Protein AF-A0A7S2QAT6-F1 (afdb_monomer_lite)

Secondary structure (DSSP, 8-state):
--S---EEEEEEE-S-EEEEESS---HHHHHHHHTTSTTEEEEEEE--TT-TTTTT-EEEEE-TT-TTSPPPEEEEEEEEEE-PPTT---BSSSPPPPP-S-TTTT----HHHHHHTGGGG-BPSS-SS--EEEEETTTEEEEEEE-SEEETTEEPBPEEEETTTEEEEPTTEEEEEES-B-SSS--GGGB--B--TT-EEEEEE--TT--TTEEEEEEEE-GGG--S--TTSS---BTT-TTS-B--EEEEEEE-SS-EEEEEE-EETTTEE-SS-EEEEEE--SSS--EESS-TTTEETT-SSEETTS-EEEEEE-PBPTTSSB-EEEEEEE-TT-S--EEEEEEGGG---TT--HHHHHHHHHHH-BEEEEEEEE-S--HHHHB--TTS-SSBSS--GGG--

Radius of gyration: 23.06 Å; chains: 1; bounding box: 63×44×64 Å

pLDDT: mean 93.57, std 7.71, range [47.31, 98.94]

Structure (mmCIF, N/CA/C/O backbone):
data_AF-A0A7S2QAT6-F1
#
_entry.id   AF-A0A7S2QAT6-F1
#
loop_
_atom_site.group_PDB
_atom_site.id
_atom_site.type_symbol
_atom_site.label_atom_id
_atom_site.label_alt_id
_atom_site.label_comp_id
_atom_site.label_asym_id
_atom_site.label_entity_id
_atom_site.label_seq_id
_atom_site.pdbx_PDB_ins_code
_atom_site.Cartn_x
_atom_site.Cartn_y
_atom_site.Cartn_z
_atom_site.occupancy
_atom_site.B_iso_or_equiv
_atom_site.auth_seq_id
_atom_site.auth_comp_id
_atom_site.auth_asym_id
_atom_site.auth_atom_id
_atom_site.pdbx_PDB_model_num
ATOM 1 N N . MET A 1 1 ? 6.316 -16.813 -16.621 1.00 52.97 1 MET A N 1
ATOM 2 C CA . MET A 1 1 ? 7.792 -16.634 -16.466 1.00 52.97 1 MET A CA 1
ATOM 3 C C . MET A 1 1 ? 8.026 -15.157 -16.212 1.00 52.97 1 MET A C 1
ATOM 5 O O . MET A 1 1 ? 7.821 -14.388 -17.131 1.00 52.97 1 MET A O 1
ATOM 9 N N . GLU A 1 2 ? 8.401 -14.748 -14.999 1.00 62.97 2 GLU A N 1
ATOM 10 C CA . GLU A 1 2 ? 8.536 -13.321 -14.629 1.00 62.97 2 GLU A CA 1
ATOM 11 C C . GLU A 1 2 ? 9.907 -12.713 -14.970 1.00 62.97 2 GLU A C 1
ATOM 13 O O . GLU A 1 2 ? 10.129 -11.522 -14.766 1.00 62.97 2 GLU A O 1
ATOM 18 N N . ALA A 1 3 ? 10.837 -13.537 -15.454 1.00 66.06 3 ALA A N 1
ATOM 19 C CA . ALA A 1 3 ? 12.227 -13.167 -15.667 1.00 66.06 3 ALA A CA 1
ATOM 20 C C . ALA A 1 3 ? 12.554 -12.967 -17.148 1.00 66.06 3 ALA A C 1
ATOM 22 O O . ALA A 1 3 ? 11.942 -13.558 -18.039 1.00 66.06 3 ALA A O 1
ATOM 23 N N . CYS A 1 4 ? 13.570 -12.146 -17.384 1.00 76.12 4 CYS A N 1
ATOM 24 C CA . CYS A 1 4 ? 14.080 -11.815 -18.705 1.00 76.12 4 CYS A CA 1
ATOM 25 C C . CYS A 1 4 ? 14.634 -13.021 -19.460 1.00 76.12 4 CYS A C 1
ATOM 27 O O . CYS A 1 4 ? 15.178 -13.952 -18.869 1.00 76.12 4 CYS A O 1
ATOM 29 N N . GLY A 1 5 ? 14.505 -12.971 -20.789 1.00 71.56 5 GLY A N 1
ATOM 30 C CA . GLY A 1 5 ? 15.161 -13.915 -21.689 1.00 71.56 5 GLY A CA 1
ATOM 31 C C . GLY A 1 5 ? 16.676 -13.688 -21.762 1.00 71.56 5 GLY A C 1
ATOM 32 O O . GLY A 1 5 ? 17.290 -13.109 -20.870 1.00 71.56 5 GLY A O 1
ATOM 33 N N . THR A 1 6 ? 17.301 -14.137 -22.850 1.00 81.06 6 THR A N 1
ATOM 34 C CA . THR A 1 6 ? 18.744 -13.956 -23.065 1.00 81.06 6 THR A CA 1
ATOM 35 C C . THR A 1 6 ? 19.132 -12.472 -23.088 1.00 81.06 6 THR A C 1
ATOM 37 O O . THR A 1 6 ? 18.535 -11.684 -23.822 1.00 81.06 6 THR A O 1
ATOM 40 N N . ILE A 1 7 ? 20.154 -12.119 -22.302 1.00 91.00 7 ILE A N 1
ATOM 41 C CA . ILE A 1 7 ? 20.765 -10.787 -22.250 1.00 91.00 7 ILE A CA 1
ATOM 42 C C . ILE A 1 7 ? 22.123 -10.853 -22.953 1.00 91.00 7 ILE A C 1
ATOM 44 O O . ILE A 1 7 ? 22.990 -11.637 -22.566 1.00 91.00 7 ILE A O 1
ATOM 48 N N . ASP A 1 8 ? 22.309 -10.017 -23.970 1.00 94.31 8 ASP A N 1
ATOM 49 C CA . ASP A 1 8 ? 23.571 -9.871 -24.685 1.00 94.31 8 ASP A CA 1
ATOM 50 C C . ASP A 1 8 ? 24.419 -8.771 -24.037 1.00 94.31 8 ASP A C 1
ATOM 52 O O . ASP A 1 8 ? 24.142 -7.577 -24.187 1.00 94.31 8 ASP A O 1
ATOM 56 N N . ASP A 1 9 ? 25.475 -9.175 -23.333 1.00 95.12 9 ASP A N 1
ATOM 57 C CA . ASP A 1 9 ? 26.437 -8.252 -22.730 1.00 95.12 9 ASP A CA 1
ATOM 58 C C . ASP A 1 9 ? 27.436 -7.701 -23.761 1.00 95.12 9 ASP A C 1
ATOM 60 O O . ASP A 1 9 ? 27.954 -8.421 -24.621 1.00 95.12 9 ASP A O 1
ATOM 64 N N . GLY A 1 10 ? 27.720 -6.403 -23.677 1.00 95.81 10 GLY A N 1
ATOM 65 C CA . GLY A 1 10 ? 28.663 -5.710 -24.551 1.00 95.81 10 GLY 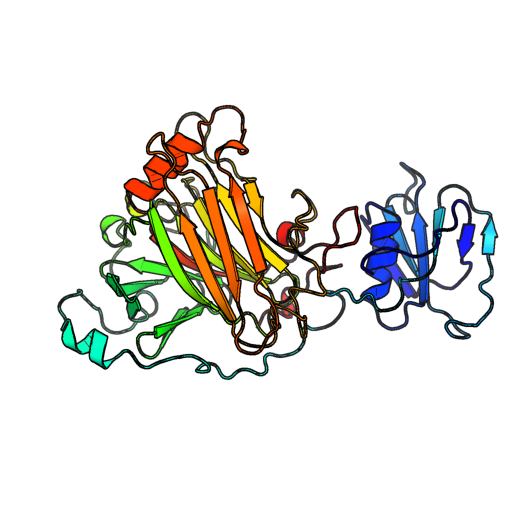A CA 1
ATOM 66 C C . GLY A 1 10 ? 28.148 -5.464 -25.970 1.00 95.81 10 GLY A C 1
ATOM 67 O O . GLY A 1 10 ? 28.950 -5.180 -26.870 1.00 95.81 10 GLY A O 1
ATOM 68 N N . TYR A 1 11 ? 26.836 -5.565 -26.187 1.00 96.25 11 TYR A N 1
ATOM 69 C CA . TYR A 1 11 ? 26.186 -5.276 -27.461 1.00 96.25 11 TYR A CA 1
ATOM 70 C C . TYR A 1 11 ? 25.054 -4.273 -27.284 1.00 96.25 11 TYR A C 1
ATOM 72 O O . TYR A 1 11 ? 24.225 -4.402 -26.388 1.00 96.25 11 TYR A O 1
ATOM 80 N N . ASP A 1 12 ? 24.997 -3.302 -28.191 1.00 95.81 12 ASP A N 1
ATOM 81 C CA . ASP A 1 12 ? 23.818 -2.477 -28.419 1.00 95.81 12 ASP A CA 1
ATOM 82 C C . ASP A 1 12 ? 22.986 -3.088 -29.549 1.00 95.81 12 ASP A C 1
ATOM 84 O O . ASP A 1 12 ? 23.512 -3.401 -30.625 1.00 95.81 12 ASP A O 1
ATOM 88 N N . TYR A 1 13 ? 21.684 -3.237 -29.324 1.00 94.69 13 TYR A N 1
ATOM 89 C CA . TYR A 1 13 ? 20.743 -3.528 -30.404 1.00 94.69 13 TYR A CA 1
ATOM 90 C C . TYR A 1 13 ? 20.503 -2.224 -31.158 1.00 94.69 13 TYR A C 1
ATOM 92 O O . TYR A 1 13 ? 19.747 -1.380 -30.686 1.00 94.69 13 TYR A O 1
ATOM 100 N N . ASN A 1 14 ? 21.193 -2.025 -32.283 1.00 92.06 14 ASN A N 1
ATOM 101 C CA . ASN A 1 14 ? 21.262 -0.763 -33.022 1.00 92.06 14 ASN A CA 1
ATOM 102 C C . ASN A 1 14 ? 19.948 -0.478 -33.770 1.00 92.06 14 ASN A C 1
ATOM 104 O O . ASN A 1 14 ? 19.838 -0.617 -34.988 1.00 92.06 14 ASN A O 1
ATOM 108 N N . LEU A 1 15 ? 18.942 -0.126 -32.981 1.00 92.62 15 LEU A N 1
ATOM 109 C CA . LEU A 1 15 ? 17.591 0.256 -33.353 1.00 92.62 15 LEU A CA 1
ATOM 110 C C . LEU A 1 15 ? 17.300 1.633 -32.742 1.00 92.62 15 LEU A C 1
ATOM 112 O O . LEU A 1 15 ? 17.913 2.026 -31.741 1.00 92.62 15 LEU A O 1
ATOM 116 N N . THR A 1 16 ? 16.344 2.353 -33.322 1.00 90.56 16 THR A N 1
ATOM 117 C CA . THR A 1 16 ? 15.893 3.638 -32.783 1.00 90.56 16 THR A CA 1
ATOM 118 C C . THR A 1 16 ? 15.175 3.422 -31.453 1.00 90.56 16 THR A C 1
ATOM 120 O O . THR A 1 16 ? 14.240 2.628 -31.360 1.00 90.56 16 THR A O 1
ATOM 123 N N . ALA A 1 17 ? 15.618 4.139 -30.421 1.00 94.44 17 ALA A N 1
ATOM 124 C CA . ALA A 1 17 ? 14.917 4.187 -29.148 1.00 94.44 17 ALA A CA 1
ATOM 125 C C . ALA A 1 17 ? 13.743 5.165 -29.238 1.00 94.44 17 ALA A C 1
ATOM 127 O O . ALA A 1 17 ? 13.936 6.318 -29.623 1.00 94.44 17 ALA A O 1
ATOM 128 N N . PHE A 1 18 ? 12.548 4.717 -28.862 1.00 95.25 18 PHE A N 1
ATOM 129 C CA . PHE A 1 18 ? 11.346 5.559 -28.830 1.00 95.25 18 PHE A CA 1
ATOM 130 C C . PHE A 1 18 ? 11.069 6.109 -27.423 1.00 95.25 18 PHE A C 1
ATOM 132 O O . PHE A 1 18 ? 10.450 7.159 -27.273 1.00 95.25 18 PHE A O 1
ATOM 139 N N . LYS A 1 19 ? 11.574 5.436 -26.381 1.00 95.31 19 LYS A N 1
ATOM 140 C CA . LYS A 1 19 ? 11.468 5.859 -24.979 1.00 95.31 19 LYS A CA 1
ATOM 141 C C . LYS A 1 19 ? 12.807 5.637 -24.280 1.00 95.31 19 LYS A C 1
ATOM 143 O O . LYS A 1 19 ? 13.511 4.660 -24.527 1.00 95.31 19 LYS A O 1
ATOM 148 N N . THR A 1 20 ? 13.172 6.579 -23.415 1.00 95.88 20 THR A N 1
ATOM 149 C CA . THR A 1 20 ? 14.357 6.487 -22.554 1.00 95.88 20 THR A CA 1
ATOM 150 C C . THR A 1 20 ? 13.916 6.618 -21.106 1.00 95.88 20 THR A C 1
ATOM 152 O O . THR A 1 20 ? 13.318 7.629 -20.739 1.00 95.88 20 THR A O 1
ATOM 155 N N . LEU A 1 21 ? 14.219 5.609 -20.298 1.00 94.50 21 LEU A N 1
ATOM 156 C CA . LEU A 1 21 ? 13.973 5.587 -18.861 1.00 94.50 21 LEU A CA 1
ATOM 157 C C . LEU A 1 21 ? 15.287 5.837 -18.123 1.00 94.50 21 LEU A C 1
ATOM 159 O O . LEU A 1 21 ? 16.353 5.390 -18.554 1.00 94.50 21 LEU A O 1
ATOM 163 N N . ARG A 1 22 ? 15.211 6.568 -17.015 1.00 91.88 22 ARG A N 1
ATOM 164 C CA . ARG A 1 22 ? 16.354 6.887 -16.150 1.00 91.88 22 ARG A CA 1
ATOM 165 C C . ARG A 1 22 ? 16.225 6.150 -14.832 1.00 91.88 22 ARG A C 1
ATOM 167 O O . ARG A 1 22 ? 15.138 5.705 -14.490 1.00 91.88 22 ARG A O 1
ATOM 174 N N . ASN A 1 23 ? 17.330 6.080 -14.095 1.00 88.69 23 ASN A N 1
ATOM 175 C CA . ASN A 1 23 ? 17.393 5.455 -12.774 1.00 88.69 23 ASN A CA 1
ATOM 176 C C . ASN A 1 23 ? 16.966 3.976 -12.795 1.00 88.69 23 ASN A C 1
ATOM 178 O O . ASN A 1 23 ? 16.462 3.445 -11.813 1.00 88.69 23 ASN A O 1
ATOM 182 N N . VAL A 1 24 ? 17.188 3.296 -13.923 1.00 92.62 24 VAL A N 1
ATOM 183 C CA . VAL A 1 24 ? 16.917 1.866 -14.062 1.00 92.62 24 VAL A CA 1
ATOM 184 C C . VAL A 1 24 ? 18.109 1.100 -13.498 1.00 92.62 24 VAL A C 1
ATOM 186 O O . VAL A 1 24 ? 19.197 1.104 -14.079 1.00 92.62 24 VAL A O 1
ATOM 189 N N . GLY A 1 25 ? 17.915 0.466 -12.343 1.00 90.25 25 GLY A N 1
ATOM 190 C CA . GLY A 1 25 ? 18.991 -0.122 -11.542 1.00 90.25 25 GLY A CA 1
ATOM 191 C C . GLY A 1 25 ? 19.681 -1.334 -12.173 1.00 90.25 25 GLY A C 1
ATOM 192 O O . GLY A 1 25 ? 20.856 -1.565 -11.895 1.00 90.25 25 GLY A O 1
ATOM 193 N N . SER A 1 26 ? 18.999 -2.079 -13.048 1.00 92.50 26 SER A N 1
ATOM 194 C CA . SER A 1 26 ? 19.528 -3.313 -13.640 1.00 92.50 26 SER A CA 1
ATOM 195 C C . SER A 1 26 ? 19.066 -3.548 -15.084 1.00 92.50 26 SER A C 1
ATOM 197 O O . SER A 1 26 ? 18.055 -3.010 -15.542 1.00 92.50 26 SER A O 1
ATOM 199 N N . ALA A 1 27 ? 19.783 -4.415 -15.805 1.00 93.69 27 ALA A N 1
ATOM 200 C CA . ALA A 1 27 ? 19.353 -4.900 -17.118 1.00 93.69 27 ALA A CA 1
ATOM 201 C C . ALA A 1 27 ? 18.000 -5.633 -17.044 1.00 93.69 27 ALA A C 1
ATOM 203 O O . ALA A 1 27 ? 17.159 -5.472 -17.926 1.00 93.69 27 ALA A O 1
ATOM 204 N N . THR A 1 28 ? 17.758 -6.381 -15.962 1.00 92.62 28 THR A N 1
ATOM 205 C CA . THR A 1 28 ? 16.490 -7.082 -15.725 1.00 92.62 28 THR A CA 1
ATOM 206 C C . THR A 1 28 ? 15.328 -6.104 -15.562 1.00 92.62 28 THR A C 1
ATOM 208 O O . THR A 1 28 ? 14.275 -6.310 -16.158 1.00 92.62 28 THR A O 1
ATOM 211 N N . MET A 1 29 ? 15.531 -4.986 -14.857 1.00 93.19 29 MET A N 1
ATOM 212 C CA . MET A 1 29 ? 14.541 -3.907 -14.794 1.00 93.19 29 MET A CA 1
ATOM 213 C C . MET A 1 29 ? 14.282 -3.290 -16.168 1.00 93.19 29 MET A C 1
ATOM 215 O O . MET A 1 29 ? 13.134 -3.043 -16.508 1.00 93.19 29 MET A O 1
ATOM 219 N N . CYS A 1 30 ? 15.321 -3.054 -16.977 1.00 94.75 30 CYS A N 1
ATOM 220 C CA . CYS A 1 30 ? 15.152 -2.476 -18.315 1.00 94.75 30 CYS A CA 1
ATOM 221 C C . CYS A 1 30 ? 14.343 -3.393 -19.245 1.00 94.75 30 CYS A C 1
ATOM 223 O O . CYS A 1 30 ? 13.444 -2.956 -19.965 1.00 94.75 30 CYS A O 1
ATOM 225 N N . CYS A 1 31 ? 14.619 -4.688 -19.172 1.00 93.75 31 CYS A N 1
ATOM 226 C CA . CYS A 1 31 ? 13.841 -5.720 -19.834 1.00 93.75 31 CYS A CA 1
ATOM 227 C C . CYS A 1 31 ? 12.384 -5.770 -19.357 1.00 93.75 31 CYS A C 1
ATOM 229 O O . CYS A 1 31 ? 11.473 -5.792 -20.184 1.00 93.75 31 CYS A O 1
ATOM 231 N N . ALA A 1 32 ? 12.156 -5.771 -18.041 1.00 93.19 32 ALA A N 1
ATOM 232 C CA . ALA A 1 32 ? 10.818 -5.752 -17.461 1.00 93.19 32 ALA A CA 1
ATOM 233 C C . ALA A 1 32 ? 10.051 -4.492 -17.886 1.00 93.19 32 ALA A C 1
ATOM 235 O O . ALA A 1 32 ? 8.915 -4.586 -18.337 1.00 93.19 32 ALA A O 1
ATOM 236 N N . ALA A 1 33 ? 10.699 -3.329 -17.845 1.00 94.56 33 ALA A N 1
ATOM 237 C CA . ALA A 1 33 ? 10.134 -2.065 -18.292 1.00 94.56 33 ALA A CA 1
ATOM 238 C C . ALA A 1 33 ? 9.668 -2.118 -19.751 1.00 94.56 33 ALA A C 1
ATOM 240 O O . ALA A 1 33 ? 8.592 -1.620 -20.060 1.00 94.56 33 ALA A O 1
ATOM 241 N N . CYS A 1 34 ? 10.418 -2.773 -20.644 1.00 94.06 34 CYS A N 1
ATOM 242 C CA . CYS A 1 34 ? 9.997 -2.970 -22.033 1.00 94.06 34 CYS A CA 1
ATOM 243 C C . CYS A 1 34 ? 8.620 -3.655 -22.128 1.00 94.06 34 CYS A C 1
ATOM 245 O O . CYS A 1 34 ? 7.808 -3.277 -22.963 1.00 94.06 34 CYS A O 1
ATOM 247 N N . ALA A 1 35 ? 8.301 -4.580 -21.219 1.00 92.19 35 ALA A N 1
ATOM 248 C CA . ALA A 1 35 ? 7.001 -5.251 -21.174 1.00 92.19 35 ALA A CA 1
ATOM 249 C C . ALA A 1 35 ? 5.832 -4.369 -20.675 1.00 92.19 35 ALA A C 1
ATOM 251 O O . ALA A 1 35 ? 4.689 -4.828 -20.676 1.00 92.19 35 ALA A O 1
ATOM 252 N N . ALA A 1 36 ? 6.092 -3.129 -20.242 1.00 93.19 36 ALA A N 1
ATOM 253 C CA . ALA A 1 36 ? 5.060 -2.154 -19.880 1.00 93.19 36 ALA A CA 1
ATOM 254 C C . ALA A 1 36 ? 4.608 -1.293 -21.073 1.00 93.19 36 ALA A C 1
ATOM 256 O O . ALA A 1 36 ? 3.475 -0.817 -21.100 1.00 93.19 36 ALA A O 1
ATOM 257 N N . TYR A 1 37 ? 5.491 -1.066 -22.051 1.00 93.25 37 TYR A N 1
ATOM 258 C CA . TYR A 1 37 ? 5.248 -0.122 -23.143 1.00 93.25 37 TYR A CA 1
ATOM 259 C C . TYR A 1 37 ? 4.844 -0.846 -24.423 1.00 93.25 37 TYR A C 1
ATOM 261 O O . TYR A 1 37 ? 5.582 -1.684 -24.948 1.00 93.25 37 TYR A O 1
ATOM 269 N N . GLU A 1 38 ? 3.690 -0.467 -24.967 1.00 89.12 38 GLU A N 1
ATOM 270 C CA . GLU A 1 38 ? 3.240 -0.943 -26.270 1.00 89.12 38 GLU A CA 1
ATOM 271 C C . GLU A 1 38 ? 4.291 -0.639 -27.353 1.00 89.12 38 GLU A C 1
ATOM 273 O O . GLU A 1 38 ? 4.906 0.426 -27.369 1.00 89.12 38 GLU A O 1
ATOM 278 N N . GLY A 1 39 ? 4.536 -1.606 -28.239 1.00 88.38 39 GLY A N 1
ATOM 279 C CA . GLY A 1 39 ? 5.521 -1.481 -29.317 1.00 88.38 39 GLY A CA 1
ATOM 280 C C . GLY A 1 39 ? 6.974 -1.763 -28.915 1.00 88.38 39 GLY A C 1
ATOM 281 O O . GLY A 1 39 ? 7.818 -1.931 -29.799 1.00 88.38 39 GLY A O 1
ATOM 282 N N . CYS A 1 40 ? 7.288 -1.902 -27.621 1.00 92.25 40 CYS A N 1
ATOM 283 C CA . CYS A 1 40 ? 8.635 -2.288 -27.212 1.00 92.25 40 CYS A CA 1
ATOM 284 C C . CYS A 1 40 ? 8.934 -3.741 -27.597 1.00 92.25 40 CYS A C 1
ATOM 286 O O . CYS A 1 40 ? 8.303 -4.680 -27.111 1.00 92.25 40 CYS A O 1
ATOM 288 N N . GLY A 1 41 ? 9.922 -3.931 -28.469 1.00 91.19 41 GLY A N 1
ATOM 289 C CA . GLY A 1 41 ? 10.373 -5.255 -28.894 1.00 91.19 41 GLY A CA 1
ATOM 290 C C . GLY A 1 41 ? 11.833 -5.537 -28.553 1.00 91.19 41 GLY A C 1
ATOM 291 O O . GLY A 1 41 ? 12.249 -6.689 -28.562 1.00 91.19 41 GLY A O 1
ATOM 292 N N . ALA A 1 42 ? 12.612 -4.509 -28.230 1.00 94.06 42 ALA A N 1
ATOM 293 C CA . ALA A 1 42 ? 14.008 -4.622 -27.843 1.00 94.06 42 ALA A CA 1
ATOM 294 C C . ALA A 1 42 ? 14.359 -3.543 -26.818 1.00 94.06 42 ALA A C 1
ATOM 296 O O . ALA A 1 42 ? 13.701 -2.507 -26.726 1.00 94.06 42 ALA A O 1
ATOM 297 N N . TRP A 1 43 ? 15.432 -3.760 -26.072 1.00 95.19 43 TRP A N 1
ATOM 298 C CA . TRP A 1 43 ? 15.919 -2.792 -25.100 1.00 95.19 43 TRP A CA 1
ATOM 299 C C . TRP A 1 43 ? 17.445 -2.819 -25.026 1.00 95.19 43 TRP A C 1
ATOM 301 O O . TRP A 1 43 ? 18.071 -3.845 -25.293 1.00 95.19 43 TRP A O 1
ATOM 311 N N . THR A 1 44 ? 18.027 -1.684 -24.644 1.00 96.88 44 THR A N 1
ATOM 312 C CA . THR A 1 44 ? 19.436 -1.560 -24.252 1.00 96.88 44 THR A CA 1
ATOM 313 C C . THR A 1 44 ? 19.495 -0.892 -22.885 1.00 96.88 44 THR A C 1
ATOM 315 O O . THR A 1 44 ? 18.838 0.121 -22.669 1.00 96.88 44 THR A O 1
ATOM 318 N N . TRP A 1 45 ? 20.315 -1.401 -21.977 1.00 97.25 45 TRP A N 1
ATOM 319 C CA . TRP A 1 45 ? 20.595 -0.823 -20.669 1.00 97.25 45 TRP A CA 1
ATOM 320 C C . TRP A 1 45 ? 22.065 -0.417 -20.555 1.00 97.25 45 TRP A C 1
ATOM 322 O O . TRP A 1 45 ? 22.958 -1.156 -20.975 1.00 97.25 45 TRP A O 1
ATOM 332 N N . GLY A 1 46 ? 22.333 0.756 -19.987 1.00 97.19 46 GLY A N 1
ATOM 333 C CA . GLY A 1 46 ? 23.688 1.233 -19.741 1.00 97.19 46 GLY A CA 1
ATOM 334 C C . GLY A 1 46 ? 24.263 0.709 -18.427 1.00 97.19 46 GLY A C 1
ATOM 335 O O . GLY A 1 46 ? 23.985 1.232 -17.349 1.00 97.19 46 GLY A O 1
ATOM 336 N N . ALA A 1 47 ? 25.113 -0.308 -18.558 1.00 94.75 47 ALA A N 1
ATOM 337 C CA . ALA A 1 47 ? 25.800 -0.996 -17.468 1.00 94.75 47 ALA A CA 1
ATOM 338 C C . ALA A 1 47 ? 27.078 -0.290 -16.991 1.00 94.75 47 ALA A C 1
ATOM 340 O O . ALA A 1 47 ? 27.603 -0.609 -15.926 1.00 94.75 47 ALA A O 1
ATOM 341 N N . ALA A 1 48 ? 27.616 0.637 -17.788 1.00 93.69 48 ALA A N 1
ATOM 342 C CA . ALA A 1 48 ? 28.815 1.380 -17.426 1.00 93.69 48 ALA A CA 1
ATOM 343 C C . ALA A 1 48 ? 28.548 2.240 -16.179 1.00 93.69 48 ALA A C 1
ATOM 345 O O . ALA A 1 48 ? 27.612 3.041 -16.214 1.00 93.69 48 ALA A O 1
ATOM 346 N N . PRO A 1 49 ? 29.346 2.130 -15.103 1.00 90.44 49 PRO A N 1
ATOM 347 C CA . PRO A 1 49 ? 29.205 2.985 -13.931 1.00 90.44 49 PRO A CA 1
ATOM 348 C C . PRO A 1 49 ? 29.811 4.373 -14.186 1.00 90.44 49 PRO A C 1
ATOM 350 O O . PRO A 1 49 ? 30.823 4.492 -14.874 1.00 90.44 49 PRO A O 1
ATOM 353 N N . HIS A 1 50 ? 29.218 5.412 -13.593 1.00 90.62 50 HIS A N 1
ATOM 354 C CA . HIS A 1 50 ? 29.712 6.800 -13.624 1.00 90.62 50 HIS A CA 1
ATOM 355 C C . HIS A 1 50 ? 29.948 7.391 -15.028 1.00 90.62 50 HIS A C 1
ATOM 357 O O . HIS A 1 50 ? 30.837 8.218 -15.224 1.00 90.62 50 HIS A O 1
ATOM 363 N N . VAL A 1 51 ? 29.155 6.973 -16.012 1.00 89.44 51 VAL A N 1
ATOM 364 C CA . VAL A 1 51 ? 29.140 7.534 -17.362 1.00 89.44 51 VAL A CA 1
ATOM 365 C C . VAL A 1 51 ? 27.843 8.305 -17.547 1.00 89.44 51 VAL A C 1
ATOM 367 O O . VAL A 1 51 ? 26.756 7.721 -17.605 1.00 89.44 51 VAL A O 1
ATOM 370 N N . ASP A 1 52 ? 27.970 9.624 -17.670 1.00 86.69 52 ASP A N 1
ATOM 371 C CA . ASP A 1 52 ? 26.836 10.518 -17.872 1.00 86.69 52 ASP A CA 1
ATOM 372 C C . ASP A 1 52 ? 25.964 10.054 -19.041 1.00 86.69 52 ASP A C 1
ATOM 374 O O . ASP A 1 52 ? 26.453 9.711 -20.120 1.00 86.69 52 ASP A O 1
ATOM 378 N N . TRP A 1 53 ? 24.649 10.056 -18.814 1.00 85.25 53 TRP A N 1
ATOM 379 C CA . TRP A 1 53 ? 23.629 9.643 -19.788 1.00 85.25 53 TRP A CA 1
ATOM 380 C C . TRP A 1 53 ? 23.720 8.184 -20.254 1.00 85.25 53 TRP A C 1
ATOM 382 O O . TRP A 1 53 ? 22.985 7.804 -21.164 1.00 85.25 53 TRP A O 1
ATOM 392 N N . VAL A 1 54 ? 24.570 7.362 -19.632 1.00 88.75 54 VAL A N 1
ATOM 393 C CA . VAL A 1 54 ? 24.647 5.919 -19.882 1.00 88.75 54 VAL A CA 1
ATOM 394 C C . VAL A 1 54 ? 24.301 5.141 -18.624 1.00 88.75 54 VAL A C 1
ATOM 396 O O . VAL A 1 54 ? 23.426 4.284 -18.672 1.00 88.75 54 VAL A O 1
ATOM 399 N N . THR A 1 55 ? 24.933 5.447 -17.495 1.00 93.12 55 THR A N 1
ATOM 400 C CA . THR A 1 55 ? 24.706 4.729 -16.237 1.00 93.12 55 THR A CA 1
ATOM 401 C C . THR A 1 55 ? 23.234 4.754 -15.835 1.00 93.12 55 THR A C 1
ATOM 403 O O . THR A 1 55 ? 22.637 5.825 -15.733 1.00 93.12 55 THR A O 1
ATOM 406 N N . HIS A 1 56 ? 22.656 3.572 -15.597 1.00 93.56 56 HIS A N 1
ATOM 407 C CA . HIS A 1 56 ? 21.253 3.404 -15.198 1.00 93.56 56 HIS A CA 1
ATOM 408 C C . HIS A 1 56 ? 20.236 3.991 -16.191 1.00 93.56 56 HIS A C 1
ATOM 410 O O . HIS A 1 56 ? 19.119 4.360 -15.814 1.00 93.56 56 HIS A O 1
ATOM 416 N N . VAL A 1 57 ? 20.607 4.080 -17.470 1.00 96.69 57 VAL A N 1
ATOM 417 C CA . VAL A 1 57 ? 19.703 4.492 -18.546 1.00 96.69 57 VAL A CA 1
ATOM 418 C C . VAL A 1 57 ? 19.230 3.263 -19.310 1.00 96.69 57 VAL A C 1
ATOM 420 O O . VAL A 1 57 ? 20.026 2.411 -19.702 1.00 96.69 57 VAL A O 1
ATOM 423 N N . CYS A 1 58 ? 17.922 3.173 -19.520 1.00 96.75 58 CYS A N 1
ATOM 424 C CA . CYS A 1 58 ? 17.282 2.133 -20.310 1.00 96.75 58 CYS A CA 1
ATOM 425 C C . CYS A 1 58 ? 16.663 2.749 -21.566 1.00 96.75 58 CYS A C 1
ATOM 427 O O . CYS A 1 58 ? 15.833 3.653 -21.486 1.00 96.75 58 CYS A O 1
ATOM 429 N N . TRP A 1 59 ? 17.060 2.255 -22.731 1.00 97.38 59 TRP A N 1
ATOM 430 C CA . TRP A 1 59 ? 16.526 2.650 -24.027 1.00 97.38 59 TRP A CA 1
ATOM 431 C C . TRP A 1 59 ? 15.593 1.562 -24.536 1.00 97.38 59 TRP A C 1
ATOM 433 O O . TRP A 1 59 ? 16.048 0.465 -24.862 1.00 97.38 59 TRP A O 1
ATOM 443 N N . LEU A 1 60 ? 14.306 1.882 -24.628 1.00 96.31 60 LEU A N 1
ATOM 444 C CA . LEU A 1 60 ? 13.282 1.005 -25.184 1.00 96.31 60 LEU A CA 1
ATOM 445 C C . LEU A 1 60 ? 13.175 1.235 -26.687 1.00 96.31 60 LEU A C 1
ATOM 447 O O . LEU A 1 60 ? 13.160 2.381 -27.151 1.00 96.31 60 LEU A O 1
ATOM 451 N N . LYS A 1 61 ? 13.135 0.143 -27.446 1.00 95.06 61 LYS A N 1
ATOM 452 C CA . LYS A 1 61 ? 13.308 0.143 -28.898 1.00 95.06 61 LYS A CA 1
ATOM 453 C C . LYS A 1 61 ? 12.203 -0.667 -29.567 1.00 95.06 61 LYS A C 1
ATOM 455 O O . LYS A 1 61 ? 11.807 -1.735 -29.093 1.00 95.06 61 LYS A O 1
ATOM 460 N N . GLU A 1 62 ? 11.725 -0.153 -30.691 1.00 91.75 62 GLU A N 1
ATOM 461 C CA . GLU A 1 62 ? 10.766 -0.859 -31.537 1.00 91.75 62 GLU A CA 1
ATOM 462 C C . GLU A 1 62 ? 11.494 -1.885 -32.411 1.00 91.75 62 GLU A C 1
ATOM 464 O O . GLU A 1 62 ? 12.660 -1.698 -32.770 1.00 91.75 62 GLU A O 1
ATOM 469 N N . LEU A 1 63 ? 10.795 -2.959 -32.783 1.00 87.75 63 LEU A N 1
ATOM 470 C CA . LEU A 1 63 ? 11.249 -3.906 -33.801 1.00 87.75 63 LEU A CA 1
ATOM 471 C C . LEU A 1 63 ? 10.518 -3.616 -35.120 1.00 87.75 63 LEU A C 1
ATOM 473 O O . LEU A 1 63 ? 9.388 -4.078 -35.290 1.00 87.75 63 LEU A O 1
ATOM 477 N N . PRO A 1 64 ? 11.141 -2.916 -36.091 1.00 82.56 64 PRO A N 1
ATOM 478 C CA . PRO A 1 64 ? 10.451 -2.478 -37.310 1.00 82.56 64 PRO A CA 1
ATOM 479 C C . PRO A 1 64 ? 9.930 -3.635 -38.171 1.00 82.56 64 PRO A C 1
ATOM 481 O O . PRO A 1 64 ? 8.977 -3.481 -38.926 1.00 82.56 64 PRO A O 1
ATOM 484 N N . LEU A 1 65 ? 10.576 -4.799 -38.073 1.00 79.75 65 LEU A N 1
ATOM 485 C CA . LEU A 1 65 ? 10.247 -6.012 -38.826 1.00 79.75 65 LEU A CA 1
ATOM 486 C C . LEU A 1 65 ? 9.496 -7.049 -37.970 1.00 79.75 65 LEU A C 1
ATOM 488 O O . LEU A 1 65 ? 9.381 -8.210 -38.361 1.00 79.75 65 LEU A O 1
ATOM 492 N N . GLY A 1 66 ? 9.006 -6.645 -36.795 1.00 78.50 66 GLY A N 1
ATOM 493 C CA . GLY A 1 66 ? 8.372 -7.538 -35.831 1.00 78.50 66 GLY A CA 1
ATOM 494 C C . GLY A 1 66 ? 9.354 -8.496 -35.133 1.00 78.50 66 GLY A C 1
ATOM 495 O O . GLY A 1 66 ? 10.566 -8.432 -35.351 1.00 78.50 66 GLY A O 1
ATOM 496 N N . PRO A 1 67 ? 8.840 -9.410 -34.288 1.00 72.75 67 PRO A N 1
ATOM 497 C CA . PRO A 1 67 ? 9.647 -10.238 -33.380 1.00 72.75 67 PRO A CA 1
ATOM 498 C C . PRO A 1 67 ? 10.546 -11.271 -34.077 1.00 72.75 67 PRO A C 1
ATOM 500 O O . PRO A 1 67 ? 11.466 -11.795 -33.458 1.00 72.75 67 PRO A O 1
ATOM 503 N N . PHE A 1 68 ? 10.298 -11.567 -35.356 1.00 75.88 68 PHE A N 1
ATOM 504 C CA . PHE A 1 68 ? 11.083 -12.525 -36.147 1.00 75.88 68 PHE A CA 1
ATOM 505 C C . PHE A 1 68 ? 12.111 -11.856 -37.071 1.00 75.88 68 PHE A C 1
ATOM 507 O O . PHE A 1 68 ? 12.853 -12.545 -37.772 1.00 75.88 68 PHE A O 1
ATOM 514 N N . GLY A 1 69 ? 12.141 -10.521 -37.111 1.00 77.56 69 GLY A N 1
ATOM 515 C CA . GLY A 1 69 ? 13.090 -9.775 -37.926 1.00 77.56 69 GLY A CA 1
ATOM 516 C C . GLY A 1 69 ? 14.517 -9.833 -37.366 1.00 77.56 69 GLY A C 1
ATOM 517 O O . GLY A 1 69 ? 14.703 -9.938 -36.153 1.00 77.56 69 GLY A O 1
ATOM 518 N N . PRO A 1 70 ? 15.553 -9.739 -38.218 1.00 81.81 70 PRO A N 1
ATOM 519 C CA . PRO A 1 70 ? 16.926 -9.637 -37.740 1.00 81.81 70 PRO A CA 1
ATOM 520 C C . PRO A 1 70 ? 17.136 -8.316 -36.988 1.00 81.81 70 PRO A C 1
ATOM 522 O O . PRO A 1 70 ? 16.789 -7.248 -37.491 1.00 81.81 70 PRO A O 1
ATOM 525 N N . VAL A 1 71 ? 17.765 -8.380 -35.812 1.00 88.81 71 VAL A N 1
ATOM 526 C CA . VAL A 1 71 ? 18.174 -7.191 -35.050 1.00 88.81 71 VAL A CA 1
ATOM 527 C C . VAL A 1 71 ? 19.647 -6.882 -35.320 1.00 88.81 71 VAL A C 1
ATOM 529 O O . VAL A 1 71 ? 20.503 -7.715 -35.005 1.00 88.81 71 VAL A O 1
ATOM 532 N N . PRO A 1 72 ? 19.984 -5.703 -35.881 1.00 91.50 72 PRO A N 1
ATOM 533 C CA . PRO A 1 72 ? 21.369 -5.275 -36.035 1.00 91.50 72 PRO A CA 1
ATOM 534 C C . PRO A 1 72 ? 22.032 -5.114 -34.663 1.00 91.50 72 PRO A C 1
ATOM 536 O O . PRO A 1 72 ? 21.575 -4.327 -33.837 1.00 91.50 72 PRO A O 1
ATOM 539 N N . LYS A 1 73 ? 23.126 -5.838 -34.417 1.00 94.19 73 LYS A N 1
ATOM 540 C CA . LYS A 1 73 ? 23.892 -5.751 -33.165 1.00 94.19 73 LYS A CA 1
ATOM 541 C C . LYS A 1 73 ? 25.227 -5.063 -33.415 1.00 94.19 73 LYS A C 1
ATOM 543 O O . LYS A 1 73 ? 25.936 -5.410 -34.359 1.00 94.19 73 LYS A O 1
ATOM 548 N N . VAL A 1 74 ? 25.589 -4.119 -32.552 1.00 95.62 74 VAL A N 1
ATOM 549 C CA . VAL A 1 74 ? 26.885 -3.429 -32.590 1.00 95.62 74 VAL A CA 1
ATOM 550 C C . VAL A 1 74 ? 27.597 -3.657 -31.268 1.00 95.62 74 VAL A C 1
ATOM 552 O O . VAL A 1 74 ? 27.019 -3.452 -30.204 1.00 95.62 74 VAL A O 1
ATOM 555 N N . ARG A 1 75 ? 28.865 -4.076 -31.323 1.00 96.44 75 ARG A N 1
ATOM 556 C CA . ARG A 1 75 ? 29.679 -4.235 -30.116 1.00 96.44 75 ARG A CA 1
ATOM 557 C C . ARG A 1 75 ? 29.871 -2.870 -29.455 1.00 96.44 75 ARG A C 1
ATOM 559 O O . ARG A 1 75 ? 30.436 -1.962 -30.062 1.00 96.44 75 ARG A O 1
ATOM 566 N N . LYS A 1 76 ? 29.429 -2.742 -28.210 1.00 95.50 76 LYS A N 1
ATOM 567 C CA . LYS A 1 76 ? 29.524 -1.526 -27.405 1.00 95.50 76 LYS A CA 1
ATOM 568 C C . LYS A 1 76 ? 29.745 -1.942 -25.956 1.00 95.50 76 LYS A C 1
ATOM 570 O O . LYS A 1 76 ? 28.863 -2.504 -25.323 1.00 95.50 76 LYS A O 1
ATOM 575 N N . ALA A 1 77 ? 30.950 -1.717 -25.443 1.00 94.75 77 ALA A N 1
ATOM 576 C CA . ALA A 1 77 ? 31.254 -2.042 -24.054 1.00 94.75 77 ALA A CA 1
ATOM 577 C C . ALA A 1 77 ? 30.408 -1.181 -23.100 1.00 94.75 77 ALA A C 1
ATOM 579 O O . ALA A 1 77 ? 30.124 -0.021 -23.402 1.00 94.75 77 ALA A O 1
ATOM 580 N N . GLY A 1 78 ? 30.029 -1.747 -21.951 1.00 94.62 78 GLY A N 1
ATOM 581 C CA . GLY A 1 78 ? 29.272 -1.025 -20.927 1.00 94.62 78 GLY A CA 1
ATOM 582 C C . GLY A 1 78 ? 27.778 -0.871 -21.224 1.00 94.62 78 GLY A C 1
ATOM 583 O O . GLY A 1 78 ? 27.123 -0.042 -20.596 1.00 94.62 78 GLY A O 1
ATOM 584 N N . VAL A 1 79 ? 27.232 -1.651 -22.158 1.00 96.94 79 VAL A N 1
ATOM 585 C CA . VAL A 1 79 ? 25.786 -1.798 -22.343 1.00 96.94 79 VAL A CA 1
ATOM 586 C C . VAL A 1 79 ? 25.403 -3.270 -22.416 1.00 96.94 79 VAL A C 1
ATOM 588 O O . VAL A 1 79 ? 26.206 -4.107 -22.825 1.00 96.94 79 VAL A O 1
ATOM 591 N N . MET A 1 80 ? 24.164 -3.561 -22.046 1.00 96.62 80 MET A N 1
ATOM 592 C CA . MET A 1 80 ? 23.537 -4.873 -22.167 1.00 96.62 80 MET A CA 1
ATOM 593 C C . MET A 1 80 ? 22.239 -4.708 -22.948 1.00 96.62 80 MET A C 1
ATOM 595 O O . MET A 1 80 ? 21.534 -3.728 -22.729 1.00 96.62 80 MET A O 1
ATOM 599 N N . SER A 1 81 ? 21.908 -5.634 -23.840 1.00 96.25 81 SER A N 1
ATOM 600 C CA . SER A 1 81 ? 20.670 -5.560 -24.626 1.00 96.25 81 SER A CA 1
ATOM 601 C C . SER A 1 81 ? 19.912 -6.876 -24.617 1.00 96.25 81 SER A C 1
ATOM 603 O O . SER A 1 81 ? 20.481 -7.932 -24.346 1.00 96.25 81 SER A O 1
ATOM 605 N N . GLY A 1 82 ? 18.633 -6.830 -24.966 1.00 93.69 82 GLY A N 1
ATOM 606 C CA . GLY A 1 82 ? 17.830 -8.036 -25.089 1.00 93.69 82 GLY A CA 1
ATOM 607 C C . GLY A 1 82 ? 16.436 -7.774 -25.634 1.00 93.69 82 GLY A C 1
ATOM 608 O O . GLY A 1 82 ? 16.128 -6.703 -26.162 1.00 93.69 82 GLY A O 1
ATOM 609 N N . TYR A 1 83 ? 15.596 -8.791 -25.482 1.00 91.06 83 TYR A N 1
ATOM 610 C CA . TYR A 1 83 ? 14.176 -8.774 -25.824 1.00 91.06 83 TYR A CA 1
ATOM 611 C C . TYR A 1 83 ? 13.339 -8.821 -24.539 1.00 91.06 83 TYR A C 1
ATOM 613 O O . TYR A 1 83 ? 13.832 -9.319 -23.518 1.00 91.06 83 TYR A O 1
ATOM 621 N N . PRO A 1 84 ? 12.097 -8.308 -24.543 1.00 88.19 84 PRO A N 1
ATOM 622 C CA . PRO A 1 84 ? 11.182 -8.524 -23.430 1.00 88.19 84 PRO A CA 1
ATOM 623 C C . PRO A 1 84 ? 10.867 -10.020 -23.282 1.00 88.19 84 PRO A C 1
ATOM 625 O O . PRO A 1 84 ? 10.878 -10.782 -24.252 1.00 88.19 84 PRO A O 1
ATOM 628 N N . ALA A 1 85 ? 10.586 -10.449 -22.054 1.00 82.81 85 ALA A N 1
ATOM 629 C CA . ALA A 1 85 ? 10.196 -11.825 -21.781 1.00 82.81 85 ALA A CA 1
ATOM 630 C C . ALA A 1 85 ? 8.798 -12.128 -22.366 1.00 82.81 85 ALA A C 1
ATOM 632 O O . ALA A 1 85 ? 7.862 -11.359 -22.128 1.00 82.81 85 ALA A O 1
ATOM 633 N N . PRO A 1 86 ? 8.613 -13.239 -23.109 1.00 81.56 86 PRO A N 1
ATOM 634 C CA . PRO A 1 86 ? 7.311 -13.590 -23.667 1.00 81.56 86 PRO A CA 1
ATOM 635 C C . PRO A 1 86 ? 6.236 -13.742 -22.585 1.00 81.56 86 PRO A C 1
ATOM 637 O O . PRO A 1 86 ? 6.425 -14.466 -21.610 1.00 81.56 86 PRO A O 1
ATOM 640 N N . GLY A 1 87 ? 5.090 -13.087 -22.781 1.00 80.94 87 GLY A N 1
ATOM 641 C CA . GLY A 1 87 ? 3.935 -13.183 -21.881 1.00 80.94 87 GLY A CA 1
ATOM 642 C C . GLY A 1 87 ? 4.040 -12.364 -20.591 1.00 80.94 87 GLY A C 1
ATOM 643 O O . GLY A 1 87 ? 3.046 -12.271 -19.876 1.00 80.94 87 GLY A O 1
ATOM 644 N N . VAL A 1 88 ? 5.185 -11.734 -20.310 1.00 83.88 88 VAL A N 1
ATOM 645 C CA . VAL A 1 88 ? 5.300 -10.777 -19.204 1.00 83.88 88 VAL A CA 1
ATOM 646 C C . VAL A 1 88 ? 4.558 -9.501 -19.569 1.00 83.88 88 VAL A C 1
ATOM 648 O O . VAL A 1 88 ? 4.689 -8.993 -20.680 1.00 83.88 88 VAL A O 1
ATOM 651 N N . LYS A 1 89 ? 3.790 -8.981 -18.615 1.00 86.69 89 LYS A N 1
ATOM 652 C CA . LYS A 1 89 ? 3.167 -7.661 -18.680 1.00 86.69 89 LYS A CA 1
ATOM 653 C C . LYS A 1 89 ? 3.555 -6.888 -17.432 1.00 86.69 89 LYS A C 1
ATOM 655 O O . LYS A 1 89 ? 3.601 -7.467 -16.348 1.00 86.69 89 LYS A O 1
ATOM 660 N N . LYS A 1 90 ? 3.836 -5.602 -17.598 1.00 93.75 90 LYS A N 1
ATOM 661 C CA . LYS A 1 90 ? 4.107 -4.670 -16.501 1.00 93.75 90 LYS A CA 1
ATOM 662 C C . LYS A 1 90 ? 3.143 -3.490 -16.581 1.00 93.75 90 LYS A C 1
ATOM 664 O O . LYS A 1 90 ? 2.568 -3.229 -17.636 1.00 93.75 90 LYS A O 1
ATOM 669 N N . ALA A 1 91 ? 2.935 -2.829 -15.453 1.00 95.31 91 ALA A N 1
ATOM 670 C CA . ALA A 1 91 ? 1.960 -1.762 -15.280 1.00 95.31 91 ALA A CA 1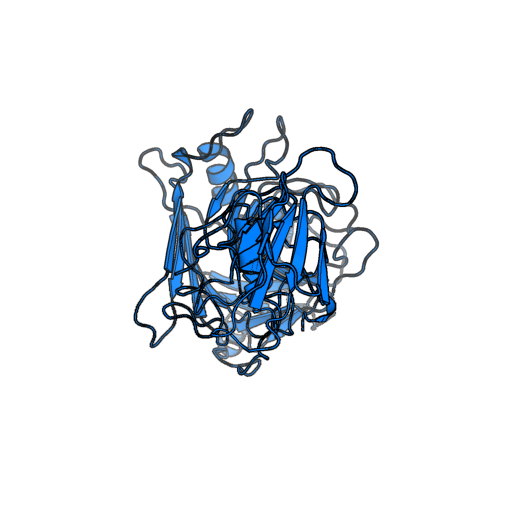
ATOM 671 C C . ALA A 1 91 ? 2.645 -0.393 -15.123 1.00 95.31 91 ALA A C 1
ATOM 673 O O . ALA A 1 91 ? 3.873 -0.307 -15.080 1.00 95.31 91 ALA A O 1
ATOM 674 N N . GLY A 1 92 ? 1.852 0.680 -15.078 1.00 94.50 92 GLY A N 1
ATOM 675 C CA . GLY A 1 92 ? 2.326 2.051 -14.832 1.00 94.50 92 GLY A CA 1
ATOM 676 C C . GLY A 1 92 ? 2.570 2.877 -16.095 1.00 94.50 92 GLY A C 1
ATOM 677 O O . GLY A 1 92 ? 2.402 4.088 -16.084 1.00 94.50 92 GLY A O 1
ATOM 678 N N . ALA A 1 93 ? 2.847 2.223 -17.224 1.00 94.12 93 ALA A N 1
ATOM 679 C CA . ALA A 1 93 ? 2.988 2.890 -18.521 1.00 94.12 93 ALA A CA 1
ATOM 680 C C . ALA A 1 93 ? 1.660 3.072 -19.281 1.00 94.12 93 ALA A C 1
ATOM 682 O O . ALA A 1 93 ? 1.624 3.780 -20.289 1.00 94.12 93 ALA A O 1
ATOM 683 N N . GLN A 1 94 ? 0.588 2.405 -18.845 1.00 91.94 94 GLN A N 1
ATOM 684 C CA . GLN A 1 94 ? -0.753 2.446 -19.439 1.00 91.94 94 GLN A CA 1
ATOM 685 C C . GLN A 1 94 ? -1.819 2.497 -18.336 1.00 91.94 94 GLN A C 1
ATOM 687 O O . GLN A 1 94 ? -1.570 1.935 -17.262 1.00 91.94 94 GLN A O 1
ATOM 692 N N . PRO A 1 95 ? -2.990 3.119 -18.592 1.00 92.19 95 PRO A N 1
ATOM 693 C CA . PRO A 1 95 ? -4.071 3.179 -17.619 1.00 92.19 95 PRO A CA 1
ATOM 694 C C . PRO A 1 95 ? -4.442 1.790 -17.093 1.00 92.19 95 PRO A C 1
ATOM 696 O O . PRO A 1 95 ? -4.455 0.829 -17.874 1.00 92.19 95 PRO A O 1
ATOM 699 N N . PRO A 1 96 ? -4.764 1.665 -15.794 1.00 92.56 96 PRO A N 1
ATOM 700 C CA . PRO A 1 96 ? -5.226 0.400 -15.258 1.00 92.56 96 PRO A CA 1
ATOM 701 C C . PRO A 1 96 ? -6.533 -0.030 -15.939 1.00 92.56 96 PRO A C 1
ATOM 703 O O . PRO A 1 96 ? -7.310 0.826 -16.381 1.00 92.56 96 PRO A O 1
ATOM 706 N N . PRO A 1 97 ? -6.824 -1.343 -16.009 1.00 91.31 97 PRO A N 1
ATOM 707 C CA . PRO A 1 97 ? -8.158 -1.805 -16.354 1.00 91.31 97 PRO A CA 1
ATOM 708 C C . PRO A 1 97 ? -9.189 -1.097 -15.464 1.00 91.31 97 PRO A C 1
ATOM 710 O O . PRO A 1 97 ? -8.976 -1.018 -14.248 1.00 91.31 97 PRO A O 1
ATOM 713 N N . PRO A 1 98 ? -10.275 -0.555 -16.045 1.00 86.25 98 PRO A N 1
ATOM 714 C CA . PRO A 1 98 ? -11.304 0.098 -15.257 1.00 86.25 98 PRO A CA 1
ATOM 715 C C . PRO A 1 98 ? -11.956 -0.914 -14.318 1.00 86.25 98 PRO A C 1
ATOM 717 O O . PRO A 1 98 ? -12.060 -2.100 -14.644 1.00 86.25 98 PRO A O 1
ATOM 720 N N . SER A 1 99 ? -12.438 -0.423 -13.178 1.00 85.88 99 SER A N 1
ATOM 721 C CA . SER A 1 99 ? -13.302 -1.213 -12.309 1.00 85.88 99 SER A CA 1
ATOM 722 C C . SER A 1 99 ? -14.517 -1.711 -13.099 1.00 85.88 99 SER A C 1
ATOM 724 O O . SER A 1 99 ? -15.150 -0.954 -13.844 1.00 85.88 99 SER A O 1
ATOM 726 N N . VAL A 1 100 ? -14.811 -3.003 -12.962 1.00 85.50 100 VAL A N 1
ATOM 727 C CA . VAL A 1 100 ? -16.019 -3.634 -13.513 1.00 85.50 100 VAL A CA 1
ATOM 728 C C . VAL A 1 100 ? -17.045 -3.950 -12.425 1.00 85.50 100 VAL A C 1
ATOM 730 O O . VAL A 1 100 ? -18.113 -4.476 -12.737 1.00 85.50 100 VAL A O 1
ATOM 733 N N . SER A 1 101 ? -16.728 -3.637 -11.169 1.00 86.38 101 SER A N 1
ATOM 734 C CA . SER A 1 101 ? -17.615 -3.790 -10.026 1.00 86.38 101 SER A CA 1
ATOM 735 C C . SER A 1 101 ? -18.473 -2.544 -9.815 1.00 86.38 101 SER A C 1
ATOM 737 O O . SER A 1 101 ? -18.095 -1.402 -10.089 1.00 86.38 101 SER A O 1
ATOM 739 N N . GLY A 1 102 ? -19.690 -2.767 -9.335 1.00 89.25 102 GLY A N 1
ATOM 740 C CA . GLY A 1 102 ? -20.535 -1.722 -8.787 1.00 89.25 102 GLY A CA 1
ATOM 741 C C . GLY A 1 102 ? -20.092 -1.340 -7.376 1.00 89.25 102 GLY A C 1
ATOM 742 O O . GLY A 1 102 ? -19.662 -2.176 -6.592 1.00 89.25 102 GLY A O 1
ATOM 743 N N . LYS A 1 103 ? -20.306 -0.075 -6.997 1.00 88.25 103 LYS A N 1
ATOM 744 C CA . LYS A 1 103 ? -19.997 0.452 -5.650 1.00 88.25 103 LYS A CA 1
ATOM 745 C C . LYS A 1 103 ? -20.620 -0.351 -4.491 1.00 88.25 103 LYS A C 1
ATOM 747 O O . LYS A 1 103 ? -20.164 -0.241 -3.360 1.00 88.25 103 LYS A O 1
ATOM 752 N N . LEU A 1 104 ? -21.710 -1.074 -4.754 1.00 91.31 104 LEU A N 1
ATOM 753 C CA . LEU A 1 104 ? -22.438 -1.873 -3.763 1.00 91.31 104 LEU A CA 1
ATOM 754 C C . LEU A 1 104 ? -22.228 -3.385 -3.947 1.00 91.31 104 LEU A C 1
ATOM 756 O O . LEU A 1 104 ? -22.903 -4.175 -3.289 1.00 91.31 104 LEU A O 1
ATOM 760 N N . ASP A 1 105 ? -21.326 -3.805 -4.832 1.00 88.75 105 ASP A N 1
ATOM 761 C CA . ASP A 1 105 ? -21.042 -5.222 -5.033 1.00 88.75 105 ASP A CA 1
ATOM 762 C C . ASP A 1 105 ? -20.407 -5.808 -3.767 1.00 88.75 105 ASP A C 1
ATOM 764 O O . ASP A 1 105 ? -19.442 -5.275 -3.227 1.00 88.75 105 ASP A O 1
ATOM 768 N N . GLY A 1 106 ? -20.979 -6.903 -3.267 1.00 85.19 106 GLY A N 1
ATOM 769 C CA . GLY A 1 106 ? -20.553 -7.529 -2.011 1.00 85.19 106 GLY A CA 1
ATOM 770 C C . GLY A 1 106 ? -21.052 -6.834 -0.737 1.00 85.19 106 GLY A C 1
ATOM 771 O O . GLY A 1 106 ? -20.897 -7.406 0.337 1.00 85.19 106 GLY A O 1
ATOM 772 N N . VAL A 1 107 ? -21.700 -5.667 -0.840 1.00 91.19 107 VAL A N 1
ATOM 773 C CA . VAL A 1 107 ? -22.236 -4.932 0.316 1.00 91.19 107 VAL A CA 1
ATOM 774 C C . VAL A 1 107 ? -23.549 -5.556 0.778 1.00 91.19 107 VAL A C 1
ATOM 776 O O . VAL A 1 107 ? -24.505 -5.687 0.007 1.00 91.19 107 VAL A O 1
ATOM 779 N N . VAL A 1 108 ? -23.623 -5.903 2.059 1.00 91.81 108 VAL A N 1
ATOM 780 C CA . VAL A 1 108 ? -24.827 -6.429 2.706 1.00 91.81 108 VAL A CA 1
ATOM 781 C C . VAL A 1 108 ? -25.389 -5.354 3.624 1.00 91.81 108 VAL A C 1
ATOM 783 O O . VAL A 1 108 ? -24.674 -4.805 4.450 1.00 91.81 108 VAL A O 1
ATOM 786 N N . SER A 1 109 ? -26.681 -5.038 3.506 1.00 93.06 109 SER A N 1
ATOM 787 C CA . SER A 1 109 ? -27.281 -4.057 4.415 1.00 93.06 109 SER A CA 1
ATOM 788 C C . SER A 1 109 ? -27.246 -4.554 5.858 1.00 93.06 109 SER A C 1
ATOM 790 O O . SER A 1 109 ? -27.802 -5.609 6.156 1.00 93.06 109 SER A O 1
ATOM 792 N N . LYS A 1 110 ? -26.646 -3.753 6.739 1.00 92.31 110 LYS A N 1
ATOM 793 C CA . LYS A 1 110 ? -26.600 -3.934 8.197 1.00 92.31 110 LYS A CA 1
ATOM 794 C C . LYS A 1 110 ? -27.278 -2.774 8.933 1.00 92.31 110 LYS A C 1
ATOM 796 O O . LYS A 1 110 ? -27.010 -2.510 10.103 1.00 92.31 110 LYS A O 1
ATOM 801 N N . GLU A 1 111 ? -28.145 -2.029 8.245 1.00 88.00 111 GLU A N 1
ATOM 802 C CA . GLU A 1 111 ? -28.867 -0.897 8.843 1.00 88.00 111 GLU A CA 1
ATOM 803 C C . GLU A 1 111 ? -29.819 -1.343 9.962 1.00 88.00 111 GLU A C 1
ATOM 805 O O . GLU A 1 111 ? -29.927 -0.655 10.976 1.00 88.00 111 GLU A O 1
ATOM 810 N N . ASP A 1 112 ? -30.446 -2.514 9.818 1.00 86.00 112 ASP A N 1
ATOM 811 C CA . ASP A 1 112 ? -31.299 -3.098 10.858 1.00 86.00 112 ASP A CA 1
ATOM 812 C C . ASP A 1 112 ? -30.482 -3.520 12.086 1.00 86.00 112 ASP A C 1
ATOM 814 O O . ASP A 1 112 ? -30.898 -3.259 13.219 1.00 86.00 112 ASP A O 1
ATOM 818 N N . ASP A 1 113 ? -29.291 -4.097 11.877 1.00 85.81 113 ASP A N 1
ATOM 819 C CA . ASP A 1 113 ? -28.362 -4.408 12.965 1.00 85.81 113 ASP A CA 1
ATOM 820 C C . ASP A 1 113 ? -27.993 -3.126 13.709 1.00 85.81 113 ASP A C 1
ATOM 822 O O . ASP A 1 113 ? -28.179 -3.044 14.920 1.00 85.81 113 ASP A O 1
ATOM 826 N N . LEU A 1 114 ? -27.576 -2.074 12.996 1.00 84.75 114 LEU A N 1
ATOM 827 C CA . LEU A 1 114 ? -27.286 -0.768 13.596 1.00 84.75 114 LEU A CA 1
ATOM 828 C C . LEU A 1 114 ? -28.484 -0.198 14.374 1.00 84.75 114 LEU A C 1
ATOM 830 O O . LEU A 1 114 ? -28.306 0.330 15.474 1.00 84.75 114 LEU A O 1
ATOM 834 N N . ALA A 1 115 ? -29.702 -0.323 13.840 1.00 80.94 115 ALA A N 1
ATOM 835 C CA . ALA A 1 115 ? -30.917 0.161 14.489 1.00 80.94 115 ALA A CA 1
ATOM 836 C C . ALA A 1 115 ? -31.244 -0.607 15.782 1.00 80.94 115 ALA A C 1
ATOM 838 O O . ALA A 1 115 ? -31.735 -0.002 16.740 1.00 80.94 115 ALA A O 1
ATOM 839 N N . MET A 1 116 ? -30.934 -1.908 15.847 1.00 78.75 116 MET A N 1
ATOM 840 C CA . MET A 1 116 ? -31.176 -2.743 17.029 1.00 78.75 116 MET A CA 1
ATOM 841 C C . MET A 1 116 ? -30.344 -2.304 18.244 1.00 78.75 116 MET A C 1
ATOM 843 O O . MET A 1 116 ? -30.823 -2.385 19.375 1.00 78.75 116 MET A O 1
ATOM 847 N N . TYR A 1 117 ? -29.133 -1.782 18.027 1.00 71.62 117 TYR A N 1
ATOM 848 C CA . TYR A 1 117 ? -28.289 -1.230 19.098 1.00 71.62 117 TYR A CA 1
ATOM 849 C C . TYR A 1 117 ? -28.685 0.211 19.496 1.00 71.62 117 TYR A C 1
ATOM 851 O O . TYR A 1 117 ? -28.105 0.785 20.421 1.00 71.62 117 TYR A O 1
ATOM 859 N N . GLY A 1 118 ? -29.730 0.767 18.867 1.00 57.84 118 GLY A N 1
ATOM 860 C CA . GLY A 1 118 ? -30.329 2.068 19.164 1.00 57.84 118 GLY A CA 1
ATOM 861 C C . GLY A 1 118 ? -29.437 3.268 18.823 1.00 57.84 118 GLY A C 1
ATOM 862 O O . GLY A 1 118 ? -28.282 3.143 18.430 1.00 57.84 118 GLY A O 1
ATOM 863 N N . THR A 1 119 ? -29.939 4.482 19.071 1.00 53.12 119 THR A N 1
ATOM 864 C CA . THR A 1 119 ? -29.156 5.739 19.039 1.00 53.12 119 THR A CA 1
ATOM 865 C C . THR A 1 119 ? -28.075 5.814 20.140 1.00 53.12 119 THR A C 1
ATOM 867 O O . THR A 1 119 ? -27.541 6.887 20.415 1.00 53.12 119 THR A O 1
ATOM 870 N N . ALA A 1 120 ? -27.774 4.699 20.817 1.00 47.31 120 ALA A N 1
ATOM 871 C CA . ALA A 1 120 ? -26.964 4.619 22.030 1.00 47.31 120 ALA A CA 1
ATOM 872 C C . ALA A 1 120 ? -25.454 4.811 21.800 1.00 47.31 120 ALA A C 1
ATOM 874 O O . ALA A 1 120 ? -24.729 5.031 22.764 1.00 47.31 120 ALA A O 1
ATOM 875 N N . ALA A 1 121 ? -24.977 4.795 20.552 1.00 50.59 121 ALA A N 1
ATOM 876 C CA . ALA A 1 121 ? -23.559 4.994 20.229 1.00 50.59 121 ALA A CA 1
ATOM 877 C C . ALA A 1 121 ? -23.183 6.454 19.880 1.00 50.59 121 ALA A C 1
ATOM 879 O O . ALA A 1 121 ? -22.162 6.723 19.251 1.00 50.59 121 ALA A O 1
ATOM 880 N N . GLY A 1 122 ? -23.983 7.431 20.335 1.00 50.84 122 GLY A N 1
ATOM 881 C CA . GLY A 1 122 ? -23.601 8.849 20.275 1.00 50.84 122 GLY A CA 1
ATOM 882 C C . GLY A 1 122 ? -23.444 9.384 18.849 1.00 50.84 122 GLY A C 1
ATOM 883 O O . GLY A 1 122 ? -22.588 10.227 18.594 1.00 50.84 122 GLY A O 1
ATOM 884 N N . PHE A 1 123 ? -24.241 8.869 17.913 1.00 59.03 123 PHE A N 1
ATOM 885 C CA . PHE A 1 123 ? -24.137 9.203 16.498 1.00 59.03 123 PHE A CA 1
ATOM 886 C C . PHE A 1 123 ? -24.684 10.606 16.208 1.00 59.03 123 PHE A C 1
ATOM 888 O O . PHE A 1 123 ? -25.883 10.866 16.330 1.00 59.03 123 PHE A O 1
ATOM 895 N N . SER A 1 124 ? -23.792 11.516 15.813 1.00 59.03 124 SER A N 1
ATOM 896 C CA . SER A 1 124 ? -24.148 12.826 15.261 1.00 59.03 124 SER A CA 1
ATOM 897 C C . SER A 1 124 ? -24.887 12.673 13.917 1.00 59.03 124 SER A C 1
ATOM 899 O O . SER A 1 124 ? -24.640 11.698 13.197 1.00 59.03 124 SER A O 1
ATOM 901 N N . PRO A 1 125 ? -25.767 13.620 13.521 1.00 68.44 125 PRO A N 1
ATOM 902 C CA . PRO A 1 125 ? -26.212 13.729 12.134 1.00 68.44 125 PRO A CA 1
ATOM 903 C C . PRO A 1 125 ? -25.019 13.669 11.177 1.00 68.44 125 PRO A C 1
ATOM 905 O O . PRO A 1 125 ? -23.968 14.244 11.467 1.00 68.44 125 PRO A O 1
ATOM 908 N N . ARG A 1 126 ? -25.188 12.979 10.040 1.00 82.38 126 ARG A N 1
ATOM 909 C CA . ARG A 1 126 ? -24.100 12.801 9.071 1.00 82.38 126 ARG A CA 1
ATOM 910 C C . ARG A 1 126 ? -23.505 14.150 8.672 1.00 82.38 126 ARG A C 1
ATOM 912 O O . ARG A 1 126 ? -24.231 15.074 8.302 1.00 82.38 126 ARG A O 1
ATOM 919 N N . SER A 1 127 ? -22.184 14.225 8.698 1.00 90.12 127 SER A N 1
ATOM 920 C CA . SER A 1 127 ? -21.409 15.414 8.360 1.00 90.12 127 SER A CA 1
ATOM 921 C C . SER A 1 127 ? -20.140 15.030 7.595 1.00 90.12 127 SER A C 1
ATOM 923 O O . SER A 1 127 ? -19.915 13.861 7.277 1.00 90.12 127 SER A O 1
ATOM 925 N N . ALA A 1 128 ? -19.286 16.018 7.315 1.00 91.31 128 ALA A N 1
ATOM 926 C CA . ALA A 1 128 ? -17.957 15.760 6.774 1.00 91.31 128 ALA A CA 1
ATOM 927 C C . ALA A 1 128 ? -17.056 14.990 7.759 1.00 91.31 128 ALA A C 1
ATOM 929 O O . ALA A 1 128 ? -16.308 14.123 7.314 1.00 91.31 128 ALA A O 1
ATOM 930 N N . LYS A 1 129 ? -17.143 15.276 9.070 1.00 94.69 129 LYS A N 1
ATOM 931 C CA . LYS A 1 129 ? -16.346 14.615 10.119 1.00 94.69 129 LYS A CA 1
ATOM 932 C C . LYS A 1 129 ? -16.946 13.271 10.538 1.00 94.69 129 LYS A C 1
ATOM 934 O O . LYS A 1 129 ? -16.211 12.320 10.761 1.00 94.69 129 LYS A O 1
ATOM 939 N N . CYS A 1 130 ? -18.267 13.183 10.626 1.00 95.06 130 CYS A N 1
ATOM 940 C CA . CYS A 1 130 ? -18.998 11.999 11.061 1.00 95.06 130 CYS A CA 1
ATOM 941 C C . CYS A 1 130 ? -19.819 11.443 9.891 1.00 95.06 130 CYS A C 1
ATOM 943 O O . CYS A 1 130 ? -21.015 11.732 9.790 1.00 95.06 130 CYS A O 1
ATOM 945 N N . PRO A 1 131 ? -19.216 10.669 8.969 1.00 94.38 131 PRO A N 1
ATOM 946 C CA . PRO A 1 131 ? -19.903 10.221 7.755 1.00 94.38 131 PRO A CA 1
ATOM 947 C C . PRO A 1 131 ? -20.953 9.131 8.014 1.00 94.38 131 PRO A C 1
ATOM 949 O O . PRO A 1 131 ? -21.790 8.868 7.148 1.00 94.38 131 PRO A O 1
ATOM 952 N N . GLY A 1 132 ? -20.927 8.496 9.187 1.00 92.94 132 GLY A N 1
ATOM 953 C CA . GLY A 1 132 ? -21.856 7.445 9.573 1.00 92.94 132 GLY A CA 1
ATOM 954 C C . GLY A 1 132 ? -21.168 6.340 10.362 1.00 92.94 132 GLY A C 1
ATOM 955 O O . GLY A 1 132 ? -20.207 6.580 11.095 1.00 92.94 132 GLY A O 1
ATOM 956 N N . SER A 1 133 ? -21.698 5.130 10.238 1.00 93.38 133 SER A N 1
ATOM 957 C CA . SER A 1 133 ? -21.294 3.980 11.042 1.00 93.38 133 SER A CA 1
ATOM 958 C C . SER A 1 133 ? -21.391 2.704 10.230 1.00 93.38 133 SER A C 1
ATOM 960 O O . SER A 1 133 ? -22.163 2.636 9.271 1.00 93.38 133 SER A O 1
ATOM 962 N N . ILE A 1 134 ? -20.622 1.709 10.649 1.00 95.38 134 ILE A N 1
ATOM 963 C CA . ILE A 1 134 ? -20.652 0.350 10.115 1.00 95.38 134 ILE A CA 1
ATOM 964 C C . ILE A 1 134 ? -20.850 -0.651 11.251 1.00 95.38 134 ILE A C 1
ATOM 966 O O . ILE A 1 134 ? -20.680 -0.315 12.424 1.00 95.38 134 ILE A O 1
ATOM 970 N N . PHE A 1 135 ? -21.202 -1.881 10.906 1.00 94.88 135 PHE A N 1
ATOM 971 C CA . PHE A 1 135 ? -21.370 -2.972 11.848 1.00 94.88 135 PHE A CA 1
ATOM 972 C C . PHE A 1 135 ? -20.341 -4.072 11.588 1.00 94.88 135 PHE A C 1
ATOM 974 O O . PHE A 1 135 ? -20.302 -4.693 10.519 1.00 94.88 135 PHE A O 1
ATOM 981 N N . ILE A 1 136 ? -19.516 -4.326 12.601 1.00 94.62 136 ILE A N 1
ATOM 982 C CA . ILE A 1 136 ? -18.465 -5.339 12.564 1.00 94.62 136 ILE A CA 1
ATOM 983 C C . ILE A 1 136 ? -18.968 -6.582 13.290 1.00 94.62 136 ILE A C 1
ATOM 985 O O . ILE A 1 136 ? -19.260 -6.546 14.487 1.00 94.62 136 ILE A O 1
ATOM 989 N N . GLU A 1 137 ? -19.044 -7.702 12.578 1.00 92.38 137 GLU A N 1
ATOM 990 C CA . GLU A 1 137 ? -19.451 -8.972 13.171 1.00 92.38 137 GLU A CA 1
ATOM 991 C C . GLU A 1 137 ? -18.502 -9.383 14.310 1.00 92.38 137 GLU A C 1
ATOM 993 O O . GLU A 1 137 ? -17.286 -9.216 14.232 1.00 92.38 137 GLU A O 1
ATOM 998 N N . GLY A 1 138 ? -19.067 -9.883 15.411 1.00 93.50 138 GLY A N 1
ATOM 999 C CA . GLY A 1 138 ? -18.306 -10.236 16.614 1.00 93.50 138 GLY A CA 1
ATOM 1000 C C . GLY A 1 138 ? -17.843 -9.045 17.464 1.00 93.50 138 GLY A C 1
ATOM 1001 O O . GLY A 1 138 ? -17.322 -9.266 18.557 1.00 93.50 138 GLY A O 1
ATOM 1002 N N . HIS A 1 139 ? -18.061 -7.804 17.014 1.00 93.94 139 HIS A N 1
ATOM 1003 C CA . HIS A 1 139 ? -17.768 -6.593 17.783 1.00 93.94 139 HIS A CA 1
ATOM 1004 C C . HIS A 1 139 ? -19.020 -5.744 18.042 1.00 93.94 139 HIS A C 1
ATOM 1006 O O . HIS A 1 139 ? -19.338 -5.467 19.197 1.00 93.94 139 HIS A O 1
ATOM 1012 N N . GLY A 1 140 ? -19.752 -5.373 16.991 1.00 93.88 140 GLY A N 1
ATOM 1013 C CA . GLY A 1 140 ? -20.924 -4.506 17.060 1.00 93.88 140 GLY A CA 1
ATOM 1014 C C . GLY A 1 140 ? -20.780 -3.228 16.219 1.00 93.88 140 GLY A C 1
ATOM 1015 O O . GLY A 1 140 ?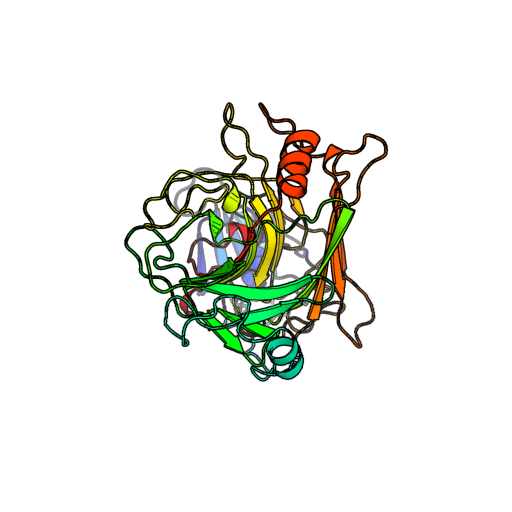 -19.977 -3.190 15.280 1.00 93.88 140 GLY A O 1
ATOM 1016 N N . PRO A 1 141 ? -21.574 -2.185 16.521 1.00 93.88 141 PRO A N 1
ATOM 1017 C CA . PRO A 1 141 ? -21.555 -0.931 15.777 1.00 93.88 141 PRO A CA 1
ATOM 1018 C C . PRO A 1 141 ? -20.266 -0.135 16.022 1.00 93.88 141 PRO A C 1
ATOM 1020 O O . PRO A 1 141 ? -19.794 -0.030 17.153 1.00 93.88 141 PRO A O 1
ATOM 1023 N N . VAL A 1 142 ? -19.745 0.488 14.966 1.00 95.44 142 VAL A N 1
ATOM 1024 C CA . VAL A 1 142 ? -18.549 1.338 14.988 1.00 95.44 142 VAL A CA 1
ATOM 1025 C C . VAL A 1 142 ? -18.842 2.652 14.273 1.00 95.44 142 VAL A C 1
ATOM 1027 O O . VAL A 1 142 ? -19.327 2.663 13.139 1.00 95.44 142 VAL A O 1
ATOM 1030 N N . ALA A 1 143 ? -18.546 3.772 14.931 1.00 95.44 143 ALA A N 1
ATOM 1031 C CA . ALA A 1 143 ? -18.607 5.087 14.309 1.00 95.44 143 ALA A CA 1
ATOM 1032 C C . ALA A 1 143 ? -17.383 5.304 13.414 1.00 95.44 143 ALA A C 1
ATOM 1034 O O . ALA A 1 143 ? -16.288 4.850 13.733 1.00 95.44 143 ALA A O 1
ATOM 1035 N N . LEU A 1 144 ? -17.551 6.044 12.325 1.00 97.31 144 LEU A N 1
ATOM 1036 C CA . LEU A 1 144 ? -16.430 6.532 11.532 1.00 97.31 144 LEU A CA 1
ATOM 1037 C C . LEU A 1 144 ? -16.164 8.000 11.872 1.00 97.31 144 LEU A C 1
ATOM 1039 O O . LEU A 1 144 ? -17.104 8.787 12.013 1.00 97.31 144 LEU A O 1
ATOM 1043 N N . ILE A 1 145 ? -14.888 8.357 11.999 1.00 97.62 145 ILE A N 1
ATOM 1044 C CA . ILE A 1 145 ? -14.414 9.711 12.289 1.00 97.62 145 ILE A CA 1
ATOM 1045 C C . ILE A 1 145 ? -13.436 10.103 11.180 1.00 97.62 145 ILE A C 1
ATOM 1047 O O . ILE A 1 145 ? -12.288 9.669 11.174 1.00 97.62 145 ILE A O 1
ATOM 1051 N N . ASN A 1 146 ? -13.875 10.925 10.235 1.00 97.56 146 ASN A N 1
ATOM 1052 C CA . ASN A 1 146 ? -13.021 11.393 9.149 1.00 97.56 146 ASN A CA 1
ATOM 1053 C C . ASN A 1 146 ? -11.945 12.341 9.664 1.00 97.56 146 ASN A C 1
ATOM 1055 O O . ASN A 1 146 ? -12.212 13.188 10.516 1.00 97.56 146 ASN A O 1
ATOM 1059 N N . ALA A 1 147 ? -10.751 12.217 9.095 1.00 97.38 147 ALA A N 1
ATOM 1060 C CA . ALA A 1 147 ? -9.650 13.131 9.328 1.00 97.38 147 ALA A CA 1
ATOM 1061 C C . ALA A 1 147 ? -9.959 14.518 8.746 1.00 97.38 147 ALA A C 1
ATOM 1063 O O . ALA A 1 147 ? -10.536 14.655 7.666 1.00 97.38 147 ALA A O 1
ATOM 1064 N N . GLY A 1 148 ? -9.526 15.569 9.443 1.00 94.81 148 GLY A N 1
ATOM 1065 C CA . GLY A 1 148 ? -9.648 16.942 8.945 1.00 94.81 148 GLY A CA 1
ATOM 1066 C C . GLY A 1 148 ? -8.573 17.292 7.914 1.00 94.81 148 GLY A C 1
ATOM 1067 O O . GLY A 1 148 ? -8.757 18.205 7.107 1.00 94.81 148 GLY A O 1
ATOM 1068 N N . ALA A 1 149 ? -7.458 16.566 7.940 1.00 95.88 149 ALA A N 1
ATOM 1069 C CA . ALA A 1 149 ? -6.297 16.758 7.090 1.00 95.88 149 ALA A CA 1
ATOM 1070 C C . ALA A 1 149 ? -5.742 15.396 6.651 1.00 95.88 149 ALA A C 1
ATOM 1072 O O . ALA A 1 149 ? -5.735 14.456 7.439 1.00 95.88 149 ALA A O 1
ATOM 1073 N N . ASP A 1 150 ? -5.276 15.311 5.407 1.00 94.00 150 ASP A N 1
ATOM 1074 C CA . ASP A 1 150 ? -4.554 14.141 4.885 1.00 94.00 150 ASP A CA 1
ATOM 1075 C C . ASP A 1 150 ? -3.080 14.189 5.322 1.00 94.00 150 ASP A C 1
ATOM 1077 O O . ASP A 1 150 ? -2.541 13.270 5.942 1.00 94.00 150 ASP A O 1
ATOM 1081 N N . THR A 1 151 ? -2.461 15.347 5.084 1.00 94.75 151 THR A N 1
ATOM 1082 C CA . THR A 1 151 ? -1.120 15.713 5.547 1.00 94.75 151 THR A CA 1
ATOM 1083 C C . THR A 1 151 ? -1.151 17.136 6.115 1.00 94.75 151 THR A C 1
ATOM 1085 O O . THR A 1 151 ? -2.116 17.873 5.879 1.00 94.75 151 THR A O 1
ATOM 1088 N N . PRO A 1 152 ? -0.093 17.610 6.796 1.00 96.50 152 PRO A N 1
ATOM 1089 C CA . PRO A 1 152 ? -0.069 18.958 7.358 1.00 96.50 152 PRO A CA 1
ATOM 1090 C C . PRO A 1 152 ? -0.376 20.032 6.304 1.00 96.50 152 PRO A C 1
ATOM 1092 O O . PRO A 1 152 ? 0.260 20.102 5.252 1.00 96.50 152 PRO A O 1
ATOM 1095 N N . GLY A 1 153 ? -1.394 20.853 6.574 1.00 94.88 153 GLY A N 1
ATOM 1096 C CA . GLY A 1 153 ? -1.846 21.920 5.675 1.00 94.88 153 GLY A CA 1
ATOM 1097 C C . GLY A 1 153 ? -2.641 21.470 4.441 1.00 94.88 153 GLY A C 1
ATOM 1098 O O . GLY A 1 153 ? -3.088 22.335 3.688 1.00 94.88 153 GLY A O 1
ATOM 1099 N N . LYS A 1 154 ? -2.859 20.164 4.232 1.00 95.44 154 LYS A N 1
ATOM 1100 C CA . LYS A 1 154 ? -3.694 19.634 3.145 1.00 95.44 154 LYS A CA 1
ATOM 1101 C C . LYS A 1 154 ? -4.994 19.048 3.707 1.00 95.44 154 LYS A C 1
ATOM 1103 O O . LYS A 1 154 ? -4.929 18.216 4.609 1.00 95.44 154 LYS A O 1
ATOM 1108 N N . PRO A 1 155 ? -6.168 19.463 3.207 1.00 95.50 155 PRO A N 1
ATOM 1109 C CA . PRO A 1 155 ? -7.444 18.981 3.724 1.00 95.50 155 PRO A CA 1
ATOM 1110 C C . PRO A 1 155 ? -7.632 17.482 3.466 1.00 95.50 155 PRO A C 1
ATOM 1112 O O . PRO A 1 155 ? -7.186 16.959 2.445 1.00 95.50 155 PRO A O 1
ATOM 1115 N N . GLY A 1 156 ? -8.322 16.814 4.390 1.00 94.69 156 GLY A N 1
ATOM 1116 C CA . GLY A 1 156 ? -8.747 15.429 4.220 1.00 94.69 156 GLY A CA 1
ATOM 1117 C C . GLY A 1 156 ? -9.823 15.307 3.140 1.00 94.69 156 GLY A C 1
ATOM 1118 O O . GLY A 1 156 ? -10.657 16.199 2.957 1.00 94.69 156 GLY A O 1
ATOM 1119 N N . GLY A 1 157 ? -9.783 14.200 2.411 1.00 94.75 157 GLY A N 1
ATOM 1120 C CA . GLY A 1 157 ? -10.778 13.826 1.416 1.00 94.75 157 GLY A CA 1
ATOM 1121 C C . GLY A 1 157 ? -12.042 13.244 2.047 1.00 94.75 157 GLY A C 1
ATOM 1122 O O . GLY A 1 157 ? -12.126 12.976 3.247 1.00 94.75 157 GLY A O 1
ATOM 1123 N N . ARG A 1 158 ? -13.062 13.039 1.214 1.00 94.81 158 ARG A N 1
ATOM 1124 C CA . ARG A 1 158 ? -14.346 12.479 1.645 1.00 94.81 158 ARG A CA 1
ATOM 1125 C C . ARG A 1 158 ? -14.221 10.975 1.893 1.00 94.81 158 ARG A C 1
ATOM 1127 O O . ARG A 1 158 ? -13.638 10.262 1.086 1.00 94.81 158 ARG A O 1
ATOM 1134 N N . VAL A 1 159 ? -14.876 10.486 2.940 1.00 97.31 159 VAL A N 1
ATOM 1135 C CA . VAL A 1 159 ? -15.123 9.053 3.155 1.00 97.31 159 VAL A CA 1
ATOM 1136 C C . VAL A 1 159 ? -16.614 8.841 3.390 1.00 97.31 159 VAL A C 1
ATOM 1138 O O . VAL A 1 159 ? -17.265 9.660 4.044 1.00 97.31 159 VAL A O 1
ATOM 1141 N N . GLU A 1 160 ? -17.171 7.769 2.833 1.00 95.19 160 GLU A N 1
ATOM 1142 C CA . GLU A 1 160 ? -18.585 7.412 2.966 1.00 95.19 160 GLU A CA 1
ATOM 1143 C C . GLU A 1 160 ? -18.761 6.132 3.782 1.00 95.19 160 GLU A C 1
ATOM 1145 O O . GLU A 1 160 ? -18.056 5.158 3.543 1.00 95.19 160 GLU A O 1
ATOM 1150 N N . ALA A 1 161 ? -19.751 6.119 4.679 1.00 94.94 161 ALA A N 1
ATOM 1151 C CA . ALA A 1 161 ? -20.300 4.898 5.265 1.00 94.94 161 ALA A CA 1
ATOM 1152 C C . ALA A 1 161 ? -21.605 4.547 4.541 1.00 94.94 161 ALA A C 1
ATOM 1154 O O . ALA A 1 161 ? -22.533 5.367 4.497 1.00 94.94 161 ALA A O 1
ATOM 1155 N N . LEU A 1 162 ? -21.692 3.347 3.972 1.00 93.94 162 LEU A N 1
ATOM 1156 C CA . LEU A 1 162 ? -22.833 2.909 3.172 1.00 93.94 162 LEU A CA 1
ATOM 1157 C C . LEU A 1 162 ? -23.444 1.642 3.759 1.00 93.94 162 LEU A C 1
ATOM 1159 O O . LEU A 1 162 ? -22.736 0.687 4.063 1.00 93.94 162 LEU A O 1
ATOM 1163 N N . MET A 1 163 ? -24.773 1.650 3.897 1.00 92.44 163 MET A N 1
ATOM 1164 C CA . MET A 1 163 ? -25.590 0.491 4.283 1.00 92.44 163 MET A CA 1
ATOM 1165 C C . MET A 1 163 ? -25.166 -0.191 5.595 1.00 92.44 163 MET A C 1
ATOM 1167 O O . MET A 1 163 ? -25.488 -1.350 5.824 1.00 92.44 163 MET A O 1
ATOM 1171 N N . GLY A 1 164 ? -24.428 0.512 6.458 1.00 92.94 164 GLY A N 1
ATOM 1172 C CA . GLY A 1 164 ? -23.875 -0.056 7.685 1.00 92.94 164 GLY A CA 1
ATOM 1173 C C . GLY A 1 164 ? -22.768 -1.091 7.472 1.00 92.94 164 GLY A C 1
ATOM 1174 O O . GLY A 1 164 ? -22.433 -1.795 8.418 1.00 92.94 164 GLY A O 1
ATOM 1175 N N . ASP A 1 165 ? -22.193 -1.192 6.273 1.00 94.81 165 ASP A N 1
ATOM 1176 C CA . ASP A 1 165 ? -21.290 -2.294 5.920 1.00 94.81 165 ASP A CA 1
ATOM 1177 C C . ASP A 1 165 ? -20.065 -1.848 5.113 1.00 94.81 165 ASP A C 1
ATOM 1179 O O . ASP A 1 165 ? -18.951 -2.272 5.408 1.00 94.81 165 ASP A O 1
ATOM 1183 N N . ALA A 1 166 ? -20.230 -0.925 4.163 1.00 96.00 166 ALA A N 1
ATOM 1184 C CA . ALA A 1 166 ? -19.133 -0.469 3.314 1.00 96.00 166 ALA A CA 1
ATOM 1185 C C . ALA A 1 166 ? -18.550 0.878 3.754 1.00 96.00 166 ALA A C 1
ATOM 1187 O O . ALA A 1 166 ? -19.281 1.821 4.078 1.00 96.00 166 ALA A O 1
ATOM 1188 N N . VAL A 1 167 ? -17.221 0.980 3.673 1.00 97.75 167 VAL A N 1
ATOM 1189 C CA . VAL A 1 167 ? -16.459 2.225 3.817 1.00 97.75 167 VAL A CA 1
ATOM 1190 C C . VAL A 1 167 ? -15.818 2.554 2.477 1.00 97.75 167 VAL A C 1
ATOM 1192 O O . VAL A 1 167 ? -15.043 1.761 1.955 1.00 97.75 167 VAL A O 1
ATOM 1195 N N . VAL A 1 168 ? -16.137 3.720 1.916 1.00 96.75 168 VAL A N 1
ATOM 1196 C CA . VAL A 1 168 ? -15.613 4.151 0.611 1.00 96.75 168 VAL A CA 1
ATOM 1197 C C . VAL A 1 168 ? -14.775 5.414 0.794 1.00 96.75 168 VAL A C 1
ATOM 1199 O O . VAL A 1 168 ? -15.348 6.512 0.854 1.00 96.75 168 VAL A O 1
ATOM 1202 N N . PRO A 1 169 ? -13.443 5.290 0.933 1.00 96.94 169 PRO A N 1
ATOM 1203 C CA . PRO A 1 169 ? -12.552 6.438 0.911 1.00 96.94 169 PRO A CA 1
ATOM 1204 C C . PRO A 1 169 ? -12.397 6.954 -0.525 1.00 96.94 169 PRO A C 1
ATOM 1206 O O . PRO A 1 169 ? -12.141 6.193 -1.453 1.00 96.94 169 PRO A O 1
ATOM 1209 N N . HIS A 1 170 ? -12.557 8.262 -0.714 1.00 95.50 170 HIS A N 1
ATOM 1210 C CA . HIS A 1 170 ? -12.134 8.944 -1.942 1.00 95.50 170 HIS A CA 1
ATOM 1211 C C . HIS A 1 170 ? -10.683 9.384 -1.793 1.00 95.50 170 HIS A C 1
ATOM 1213 O O . HIS A 1 170 ? -10.144 9.337 -0.688 1.00 95.50 170 HIS A O 1
ATOM 1219 N N . ILE A 1 171 ? -10.052 9.832 -2.881 1.00 96.19 171 ILE A N 1
ATOM 1220 C CA . ILE A 1 171 ? -8.660 10.278 -2.817 1.00 96.19 171 ILE A CA 1
ATOM 1221 C C . ILE A 1 171 ? -8.449 11.324 -1.712 1.00 96.19 171 ILE A C 1
ATOM 1223 O O . ILE A 1 171 ? -9.282 12.214 -1.531 1.00 96.19 171 ILE A O 1
ATOM 1227 N N . THR A 1 172 ? -7.348 11.170 -0.971 1.00 96.31 172 THR A N 1
ATOM 1228 C CA . THR A 1 172 ? -6.977 11.901 0.258 1.00 96.31 172 THR A CA 1
ATOM 1229 C C . THR A 1 172 ? -7.909 11.672 1.453 1.00 96.31 172 THR A C 1
ATOM 1231 O O . THR A 1 172 ? -7.753 12.303 2.500 1.00 96.31 172 THR A O 1
ATOM 1234 N N . GLY A 1 173 ? -8.905 10.795 1.327 1.00 97.75 173 GLY A N 1
ATOM 1235 C CA . GLY A 1 173 ? -9.819 10.423 2.397 1.00 97.75 173 GLY A CA 1
ATOM 1236 C C . GLY A 1 173 ? -9.135 9.517 3.412 1.00 97.75 173 GLY A C 1
ATOM 1237 O O . GLY A 1 173 ? -8.486 8.543 3.043 1.00 97.75 173 GLY A O 1
ATOM 1238 N N . ARG A 1 174 ? -9.318 9.829 4.696 1.00 98.38 174 ARG A N 1
ATOM 1239 C CA . ARG A 1 174 ? -8.892 9.006 5.833 1.00 98.38 174 ARG A CA 1
ATOM 1240 C C . ARG A 1 174 ? -9.992 9.004 6.882 1.00 98.38 174 ARG A C 1
ATOM 1242 O O . ARG A 1 174 ? -10.561 10.056 7.179 1.00 98.38 174 ARG A O 1
ATOM 1249 N N . THR A 1 175 ? -10.297 7.839 7.440 1.00 98.62 175 THR A N 1
ATOM 1250 C CA . THR A 1 175 ? -11.277 7.702 8.518 1.00 98.62 175 THR A CA 1
ATOM 1251 C C . THR A 1 175 ? -10.773 6.776 9.611 1.00 98.62 175 THR A C 1
ATOM 1253 O O . THR A 1 175 ? -10.151 5.751 9.335 1.00 98.62 175 THR A O 1
ATOM 1256 N N . TYR A 1 176 ? -11.055 7.151 10.852 1.00 98.50 176 TYR A N 1
ATOM 1257 C CA . TYR A 1 176 ? -10.689 6.425 12.057 1.00 98.50 176 TYR A CA 1
ATOM 1258 C C . TYR A 1 176 ? -11.915 5.706 12.601 1.00 98.50 176 TYR A C 1
ATOM 1260 O O . TYR A 1 176 ? -13.003 6.286 12.681 1.00 98.50 176 TYR A O 1
ATOM 1268 N N . PHE A 1 177 ? -11.744 4.459 13.017 1.00 98.50 177 PHE A N 1
ATOM 1269 C CA . PHE A 1 177 ? -12.811 3.724 13.680 1.00 98.50 177 PHE A CA 1
ATOM 1270 C C . PHE A 1 177 ? -12.946 4.254 15.109 1.00 98.50 177 PHE A C 1
ATOM 1272 O O . PHE A 1 177 ? -11.962 4.416 15.834 1.00 98.50 177 PHE A O 1
ATOM 1279 N N . GLY A 1 178 ? -14.174 4.558 15.511 1.00 97.19 178 GLY A N 1
ATOM 1280 C CA . GLY A 1 178 ? -14.483 5.224 16.766 1.00 97.19 178 GLY A CA 1
ATOM 1281 C C . GLY A 1 178 ? -15.584 4.530 17.553 1.00 97.19 178 GLY A C 1
ATOM 1282 O O . GLY A 1 178 ? -16.473 3.880 17.001 1.00 97.19 178 GLY A O 1
ATOM 1283 N N . THR A 1 179 ? -15.546 4.716 18.868 1.00 94.56 179 THR A N 1
ATOM 1284 C CA . THR A 1 179 ? -16.637 4.326 19.773 1.00 94.56 179 THR A CA 1
ATOM 1285 C C . THR A 1 179 ? -17.843 5.260 19.638 1.00 94.56 179 THR A C 1
ATOM 1287 O O . THR A 1 179 ? -18.971 4.861 19.912 1.00 94.56 179 THR A O 1
ATOM 1290 N N . SER A 1 180 ? -17.612 6.501 19.196 1.00 91.44 180 SER A N 1
ATOM 1291 C CA . SER A 1 180 ? -18.626 7.500 18.843 1.00 91.44 180 SER A CA 1
ATOM 1292 C C . SER A 1 180 ? -18.024 8.550 17.898 1.00 91.44 180 SER A C 1
ATOM 1294 O O . SER A 1 180 ? -16.805 8.611 17.746 1.00 91.44 180 SER A O 1
ATOM 1296 N N . CYS A 1 181 ? -18.849 9.393 17.267 1.00 93.69 181 CYS A N 1
ATOM 1297 C CA . CYS A 1 181 ? -18.360 10.537 16.488 1.00 93.69 181 CYS A CA 1
ATOM 1298 C C . CYS A 1 181 ? -19.164 11.805 16.782 1.00 93.69 181 CYS A C 1
ATOM 1300 O O . CYS A 1 181 ? -20.395 11.804 16.720 1.00 93.69 181 CYS A O 1
ATOM 1302 N N . GLN A 1 182 ? -18.451 12.900 17.056 1.00 90.81 182 GLN A N 1
ATOM 1303 C CA . GLN A 1 182 ? -19.017 14.213 17.369 1.00 90.81 182 GLN A CA 1
ATOM 1304 C C . GLN A 1 182 ? -18.351 15.311 16.526 1.00 90.81 182 GLN A C 1
ATOM 1306 O O . GLN A 1 182 ? -17.140 15.265 16.313 1.00 90.81 182 GLN A O 1
ATOM 1311 N N . GLU A 1 183 ? -19.100 16.346 16.126 1.00 88.88 183 GLU A N 1
ATOM 1312 C CA . GLU A 1 183 ? -18.597 17.479 15.315 1.00 88.88 183 GLU A CA 1
ATOM 1313 C C . GLU A 1 183 ? -17.511 18.332 15.988 1.00 88.88 183 GLU A C 1
ATOM 1315 O O . GLU A 1 183 ? -16.826 19.093 15.311 1.00 88.88 183 GLU A O 1
ATOM 1320 N N . GLY A 1 184 ? -17.365 18.240 17.315 1.00 89.25 184 GLY A N 1
ATOM 1321 C CA . GLY A 1 184 ? -16.439 19.059 18.099 1.00 89.25 184 GLY A CA 1
ATOM 1322 C C . GLY A 1 184 ? -14.954 18.812 17.789 1.00 89.25 184 GLY A C 1
ATOM 1323 O O . GLY A 1 184 ? -14.599 18.200 16.782 1.00 89.25 184 GLY A O 1
ATOM 1324 N N . PRO A 1 185 ? -14.035 19.267 18.654 1.00 94.25 185 PRO A N 1
ATOM 1325 C CA . PRO A 1 185 ? -12.622 18.916 18.537 1.00 94.25 185 PRO A CA 1
ATOM 1326 C C . PRO A 1 185 ? -12.412 17.396 18.444 1.00 94.25 185 PRO A C 1
ATOM 1328 O O . PRO A 1 185 ? -13.220 16.614 18.943 1.00 94.25 185 PRO A O 1
ATOM 1331 N N . TYR A 1 186 ? -11.338 16.963 17.783 1.00 96.62 186 TYR A N 1
ATOM 1332 C CA . TYR A 1 186 ? -10.898 15.570 17.891 1.00 96.62 186 TYR A CA 1
ATOM 1333 C C . TYR A 1 186 ? -10.527 15.261 19.340 1.00 96.62 186 TYR A C 1
ATOM 1335 O O . TYR A 1 186 ? -9.958 16.113 20.022 1.00 96.62 186 TYR A O 1
ATOM 1343 N N . ASP A 1 187 ? -10.843 14.048 19.779 1.00 95.50 187 ASP A N 1
ATOM 1344 C CA . ASP A 1 187 ? -10.557 13.535 21.114 1.00 95.50 187 ASP A CA 1
ATOM 1345 C C . ASP A 1 187 ? -10.059 12.098 20.970 1.00 95.50 187 ASP A C 1
ATOM 1347 O O . ASP A 1 187 ? -10.743 11.257 20.384 1.00 95.50 187 ASP A O 1
ATOM 1351 N N . GLN A 1 188 ? -8.865 11.827 21.494 1.00 95.81 188 GLN A N 1
ATOM 1352 C CA . GLN A 1 188 ? -8.242 10.509 21.427 1.00 95.81 188 GLN A CA 1
ATOM 1353 C C . GLN A 1 188 ? -9.091 9.403 22.075 1.00 95.81 188 GLN A C 1
ATOM 1355 O O . GLN A 1 188 ? -9.098 8.271 21.600 1.00 95.81 188 GLN A O 1
ATOM 1360 N N . THR A 1 189 ? -9.904 9.749 23.080 1.00 95.75 189 THR A N 1
ATOM 1361 C CA . THR A 1 189 ? -10.793 8.798 23.768 1.00 95.75 189 THR A CA 1
ATOM 1362 C C . THR A 1 189 ? -11.971 8.327 22.910 1.00 95.75 189 THR A C 1
ATOM 1364 O O . THR A 1 189 ? -12.628 7.344 23.254 1.00 95.75 189 THR A O 1
ATOM 1367 N N . SER A 1 190 ? -12.249 9.010 21.792 1.00 96.06 190 SER A N 1
ATOM 1368 C CA . SER A 1 190 ? -13.310 8.619 20.855 1.00 96.06 190 SER A CA 1
ATOM 1369 C C . SER A 1 190 ? -12.873 7.522 19.885 1.00 96.06 190 SER A C 1
ATOM 1371 O O . SER A 1 190 ? -13.733 6.885 19.278 1.00 96.06 190 SER A O 1
ATOM 1373 N N . TYR A 1 191 ? -11.569 7.285 19.723 1.00 98.06 191 TYR A N 1
ATOM 1374 C CA . TYR A 1 191 ? -11.068 6.241 18.832 1.00 98.06 191 TYR A CA 1
ATOM 1375 C C . TYR A 1 191 ? -11.223 4.856 19.456 1.00 98.06 191 TYR A C 1
ATOM 1377 O O . TYR A 1 191 ? -11.132 4.696 20.671 1.00 98.06 191 TYR A O 1
ATOM 1385 N N . LEU A 1 192 ? -11.493 3.855 18.622 1.00 98.12 192 LEU A N 1
ATOM 1386 C CA . LEU A 1 192 ? -11.775 2.492 19.055 1.00 98.12 192 LEU A CA 1
ATOM 1387 C C . LEU A 1 192 ? -10.472 1.718 19.340 1.00 98.12 192 LEU A C 1
ATOM 1389 O O . LEU A 1 192 ? -9.772 1.385 18.388 1.00 98.12 192 LEU A O 1
ATOM 1393 N N . PRO A 1 193 ? -10.165 1.332 20.595 1.00 98.12 193 PRO A N 1
ATOM 1394 C CA . PRO A 1 193 ? -9.010 0.485 20.899 1.00 98.12 193 PRO A CA 1
ATOM 1395 C C . PRO A 1 193 ? -9.328 -0.990 20.606 1.00 98.12 193 PRO A C 1
ATOM 1397 O O . PRO A 1 193 ? -9.633 -1.772 21.512 1.00 98.12 193 PRO A O 1
ATOM 1400 N N . LEU A 1 194 ? -9.290 -1.396 19.335 1.00 98.12 194 LEU A N 1
ATOM 1401 C CA . LEU A 1 194 ? -9.632 -2.762 18.945 1.00 98.12 194 LEU A CA 1
ATOM 1402 C C . LEU A 1 194 ? -8.509 -3.736 19.342 1.00 98.12 194 LEU A C 1
ATOM 1404 O O . LEU A 1 194 ? -7.402 -3.700 18.809 1.00 98.12 194 LEU A O 1
ATOM 1408 N N . GLN A 1 195 ? -8.797 -4.622 20.297 1.00 98.31 195 GLN A N 1
ATOM 1409 C CA . GLN A 1 195 ? -7.835 -5.599 20.818 1.00 98.31 195 GLN A CA 1
ATOM 1410 C C . GLN A 1 195 ? -7.789 -6.845 19.933 1.00 98.31 195 GLN A C 1
ATOM 1412 O O . GLN A 1 195 ? -8.672 -7.701 20.028 1.00 98.31 195 GLN A O 1
ATOM 1417 N N . LEU A 1 196 ? -6.764 -6.959 19.084 1.00 98.44 196 LEU A N 1
ATOM 1418 C CA . LEU A 1 196 ? -6.664 -8.022 18.076 1.00 98.44 196 LEU A CA 1
ATOM 1419 C C . LEU A 1 196 ? -5.664 -9.139 18.403 1.00 98.44 196 LEU A C 1
ATOM 1421 O O . LEU A 1 196 ? -5.636 -10.133 17.678 1.00 98.44 196 LEU A O 1
ATOM 1425 N N . LEU A 1 197 ? -4.902 -9.055 19.501 1.00 98.75 197 LEU A N 1
ATOM 1426 C CA . LEU A 1 197 ? -4.015 -10.154 19.904 1.00 98.75 197 LEU A CA 1
ATOM 1427 C C . LEU A 1 197 ? -4.818 -11.448 20.141 1.00 98.75 197 LEU A C 1
ATOM 1429 O O . LEU A 1 197 ? -5.801 -11.468 20.884 1.00 98.75 197 LEU A O 1
ATOM 1433 N N . GLY A 1 198 ? -4.391 -12.542 19.511 1.00 98.69 198 GLY A N 1
ATOM 1434 C CA . GLY A 1 198 ? -5.076 -13.834 19.538 1.00 98.69 198 GLY A CA 1
ATOM 1435 C C . GLY A 1 198 ? -6.373 -13.871 18.726 1.00 98.69 198 GLY A C 1
ATOM 1436 O O . GLY A 1 198 ? -7.146 -14.819 18.865 1.00 98.69 198 GLY A O 1
ATOM 1437 N N . LYS A 1 199 ? -6.648 -12.848 17.910 1.00 98.62 199 LYS A N 1
ATOM 1438 C CA . LYS A 1 199 ? -7.868 -12.734 17.103 1.00 98.62 199 LYS A CA 1
ATOM 1439 C C . LYS A 1 199 ? -7.550 -12.650 15.613 1.00 98.62 199 LYS A C 1
ATOM 1441 O O . LYS A 1 199 ? -6.397 -12.653 15.183 1.00 98.62 199 LYS A O 1
ATOM 1446 N N . ARG A 1 200 ? -8.625 -12.601 14.832 1.00 98.56 200 ARG A N 1
ATOM 1447 C CA . ARG A 1 200 ? -8.639 -12.387 13.390 1.00 98.56 200 ARG A CA 1
ATOM 1448 C C . ARG A 1 200 ? -9.571 -11.223 13.084 1.00 98.56 200 ARG A C 1
ATOM 1450 O O . ARG A 1 200 ? -10.643 -11.139 13.680 1.00 98.56 200 ARG A O 1
ATOM 1457 N N . ILE A 1 201 ? -9.169 -10.382 12.144 1.00 98.56 201 ILE A N 1
ATOM 1458 C CA . ILE A 1 201 ? -10.022 -9.395 11.486 1.00 98.56 201 ILE A CA 1
ATOM 1459 C C . ILE A 1 201 ? -10.151 -9.776 10.009 1.00 98.56 201 ILE A C 1
ATOM 1461 O O . ILE A 1 201 ? -9.208 -10.300 9.410 1.00 98.56 201 ILE A O 1
ATOM 1465 N N . SER A 1 202 ? -11.337 -9.589 9.433 1.00 98.44 202 SER A N 1
ATOM 1466 C CA . SER A 1 202 ? -11.611 -9.948 8.041 1.00 98.44 202 SER A CA 1
ATOM 1467 C C . SER A 1 202 ? -12.570 -8.956 7.398 1.00 98.44 202 SER A C 1
ATOM 1469 O O . SER A 1 202 ? -13.468 -8.448 8.068 1.00 98.44 202 SER A O 1
ATOM 1471 N N . TRP A 1 203 ? -12.366 -8.688 6.111 1.00 98.12 203 TRP A N 1
ATOM 1472 C CA . TRP A 1 203 ? -13.190 -7.783 5.313 1.00 98.12 203 TRP A CA 1
ATOM 1473 C C . TRP A 1 203 ? -13.156 -8.179 3.836 1.00 98.12 203 TRP A C 1
ATOM 1475 O O . TRP A 1 203 ? -12.291 -8.939 3.397 1.00 98.12 203 TRP A O 1
ATOM 1485 N N . THR A 1 204 ? -14.111 -7.653 3.076 1.00 97.69 204 THR A N 1
ATOM 1486 C CA . THR A 1 204 ? -14.061 -7.642 1.614 1.00 97.69 204 THR A CA 1
ATOM 1487 C C . THR A 1 204 ? -13.408 -6.343 1.173 1.00 97.69 204 THR A C 1
ATOM 1489 O O . THR A 1 204 ? -13.779 -5.275 1.658 1.00 97.69 204 THR A O 1
ATOM 1492 N N . THR A 1 205 ? -12.454 -6.420 0.254 1.00 97.44 205 THR A N 1
ATOM 1493 C CA . THR A 1 205 ? -11.827 -5.244 -0.352 1.00 97.44 205 THR A CA 1
ATOM 1494 C C . THR A 1 205 ? -12.075 -5.243 -1.851 1.00 97.44 205 THR A C 1
ATOM 1496 O O . THR A 1 205 ? -12.126 -6.298 -2.486 1.00 97.44 205 THR A O 1
ATOM 1499 N N . ASP A 1 206 ? -12.236 -4.049 -2.405 1.00 96.50 206 ASP A N 1
ATOM 1500 C CA . ASP A 1 206 ? -12.298 -3.819 -3.838 1.00 96.50 206 ASP A CA 1
ATOM 1501 C C . ASP A 1 206 ? -11.297 -2.722 -4.189 1.00 96.50 206 ASP A C 1
ATOM 1503 O O . ASP A 1 206 ? -11.504 -1.544 -3.898 1.00 96.50 206 ASP A O 1
ATOM 1507 N N . VAL A 1 207 ? -10.184 -3.142 -4.782 1.00 96.81 207 VAL A N 1
ATOM 1508 C CA . VAL A 1 207 ? -9.129 -2.251 -5.275 1.00 96.81 207 VAL A CA 1
ATOM 1509 C C . VAL A 1 207 ? -9.193 -2.104 -6.793 1.00 96.81 207 VAL A C 1
ATOM 1511 O O . VAL A 1 207 ? -8.264 -1.564 -7.391 1.00 96.81 207 VAL A O 1
ATOM 1514 N N . SER A 1 208 ? -10.253 -2.587 -7.446 1.00 95.12 208 SER A N 1
ATOM 1515 C CA . SER A 1 208 ? -10.383 -2.510 -8.899 1.00 95.12 208 SER A CA 1
ATOM 1516 C C . SER A 1 208 ? -10.363 -1.057 -9.387 1.00 95.12 208 SER A C 1
ATOM 1518 O O . SER A 1 208 ? -10.789 -0.125 -8.708 1.00 95.12 208 SER A O 1
ATOM 1520 N N . GLY A 1 209 ? -9.794 -0.832 -10.568 1.00 92.69 209 GLY A N 1
ATOM 1521 C CA . GLY A 1 209 ? -9.551 0.513 -11.095 1.00 92.69 209 GLY A CA 1
ATOM 1522 C C . GLY A 1 209 ? -8.371 1.270 -10.468 1.00 92.69 209 GLY A C 1
ATOM 1523 O O . GLY A 1 209 ? -7.940 2.258 -11.057 1.00 92.69 209 GLY A O 1
ATOM 1524 N N . THR A 1 210 ? -7.793 0.827 -9.342 1.00 95.62 210 THR A N 1
ATOM 1525 C CA . THR A 1 210 ? -6.575 1.459 -8.796 1.00 95.62 210 THR A CA 1
ATOM 1526 C C . THR A 1 210 ? -5.354 1.142 -9.669 1.00 95.62 210 THR A C 1
ATOM 1528 O O . THR A 1 210 ? -5.185 0.019 -10.151 1.00 95.62 210 THR A O 1
ATOM 1531 N N . GLY A 1 211 ? -4.525 2.152 -9.935 1.00 96.19 211 GLY A N 1
ATOM 1532 C CA . GLY A 1 211 ? -3.319 2.049 -10.760 1.00 96.19 211 GLY A CA 1
ATOM 1533 C C . GLY A 1 211 ? -2.021 2.043 -9.953 1.00 96.19 211 GLY A C 1
ATOM 1534 O O . GLY A 1 211 ? -2.040 2.165 -8.730 1.00 96.19 211 GLY A O 1
ATOM 1535 N N . CYS A 1 212 ? -0.891 1.953 -10.659 1.00 97.88 212 CYS A N 1
ATOM 1536 C CA . CYS A 1 212 ? 0.425 2.228 -10.076 1.00 97.88 212 CYS A CA 1
ATOM 1537 C C . CYS A 1 212 ? 0.481 3.677 -9.581 1.00 97.88 212 CYS A C 1
ATOM 1539 O O . CYS A 1 212 ? 0.054 4.587 -10.303 1.00 97.88 212 CYS A O 1
ATOM 1541 N N . GLY A 1 213 ? 0.987 3.901 -8.372 1.00 97.75 213 GLY A N 1
ATOM 1542 C CA . GLY A 1 213 ? 0.934 5.218 -7.726 1.00 97.75 213 GLY A CA 1
ATOM 1543 C C . GLY A 1 213 ? -0.242 5.418 -6.767 1.00 97.75 213 GLY A C 1
ATOM 1544 O O . GLY A 1 213 ? -0.292 6.443 -6.086 1.00 97.75 213 GLY A O 1
ATOM 1545 N N . CYS A 1 214 ? -1.186 4.475 -6.697 1.00 98.19 214 CYS A N 1
ATOM 1546 C CA . CYS A 1 214 ? -2.319 4.510 -5.769 1.00 98.19 214 CYS A CA 1
ATOM 1547 C C . CYS A 1 214 ? -2.069 3.567 -4.588 1.00 98.19 214 CYS A C 1
ATOM 1549 O O . CYS A 1 214 ? -1.518 2.487 -4.789 1.00 98.19 214 CYS A O 1
ATOM 1551 N N . ASN A 1 215 ? -2.530 3.934 -3.390 1.00 98.56 215 ASN A N 1
ATOM 1552 C CA . ASN A 1 215 ? -2.516 3.062 -2.214 1.00 98.56 215 ASN A CA 1
ATOM 1553 C C . ASN A 1 215 ? -3.860 3.159 -1.474 1.00 98.56 215 ASN A C 1
ATOM 1555 O O . ASN A 1 215 ? -4.194 4.199 -0.896 1.00 98.56 215 ASN A O 1
ATOM 1559 N N . ALA A 1 216 ? -4.642 2.079 -1.545 1.00 98.38 216 ALA A N 1
ATOM 1560 C CA . ALA A 1 216 ? -5.858 1.862 -0.769 1.00 98.38 216 ALA A CA 1
ATOM 1561 C C . ALA A 1 216 ? -5.503 1.077 0.495 1.00 98.38 216 ALA A C 1
ATOM 1563 O O . ALA A 1 216 ? -5.272 -0.135 0.435 1.00 98.38 216 ALA A O 1
ATOM 1564 N N . ALA A 1 217 ? -5.469 1.778 1.626 1.00 98.75 217 ALA A N 1
ATOM 1565 C CA . ALA A 1 217 ? -4.888 1.276 2.856 1.00 98.75 217 ALA A CA 1
ATOM 1566 C C . ALA A 1 217 ? -5.934 0.960 3.933 1.00 98.75 217 ALA A C 1
ATOM 1568 O O . ALA A 1 217 ? -6.905 1.699 4.134 1.00 98.75 217 ALA A O 1
ATOM 1569 N N . MET A 1 218 ? -5.686 -0.121 4.672 1.00 98.88 218 MET A N 1
ATOM 1570 C CA . MET A 1 218 ? -6.337 -0.437 5.940 1.00 98.88 218 MET A CA 1
ATOM 1571 C C . MET A 1 218 ? -5.270 -0.859 6.946 1.00 98.88 218 MET A C 1
ATOM 1573 O O . MET A 1 218 ? -4.527 -1.809 6.713 1.00 98.88 218 MET A O 1
ATOM 1577 N N . TYR A 1 219 ? -5.204 -0.171 8.076 1.00 98.88 219 TYR A N 1
ATOM 1578 C CA . TYR A 1 219 ? -4.093 -0.305 9.011 1.00 98.88 219 TYR A CA 1
ATOM 1579 C C . TYR A 1 219 ? -4.537 -0.031 10.447 1.00 98.88 219 TYR A C 1
ATOM 1581 O O . TYR A 1 219 ? -5.671 0.382 10.702 1.00 98.88 219 TYR A O 1
ATOM 1589 N N . LEU A 1 220 ? -3.667 -0.344 11.400 1.00 98.94 220 LEU A N 1
ATOM 1590 C CA . LEU A 1 220 ? -3.890 -0.191 12.831 1.00 98.94 220 LEU A CA 1
ATOM 1591 C C . LEU A 1 220 ? -2.860 0.775 13.397 1.00 98.94 220 LEU A C 1
ATOM 1593 O O . LEU A 1 220 ? -1.669 0.572 13.191 1.00 98.94 220 LEU A O 1
ATOM 1597 N N . VAL A 1 221 ? -3.297 1.747 14.196 1.00 98.75 221 VAL A N 1
ATOM 1598 C CA . VAL A 1 221 ? -2.395 2.691 14.881 1.00 98.75 221 VAL A CA 1
ATOM 1599 C C . VAL A 1 221 ? -2.777 2.888 16.345 1.00 98.75 221 VAL A C 1
ATOM 1601 O O . VAL A 1 221 ? -3.953 2.829 16.718 1.00 98.75 221 VAL A O 1
ATOM 1604 N N . SER A 1 222 ? -1.790 3.166 17.197 1.00 98.12 222 SER A N 1
ATOM 1605 C CA . SER A 1 222 ? -1.969 3.372 18.649 1.00 98.12 222 SER A CA 1
ATOM 1606 C C . SER A 1 222 ? -2.520 4.763 19.020 1.00 98.12 222 SER A C 1
ATOM 1608 O O . SER A 1 222 ? -2.056 5.419 19.956 1.00 98.12 222 SER A O 1
ATOM 1610 N N . MET A 1 223 ? -3.535 5.232 18.288 1.00 97.75 223 MET A N 1
ATOM 1611 C CA . MET A 1 223 ? -4.193 6.525 18.521 1.00 97.75 223 MET A CA 1
ATOM 1612 C C . MET A 1 223 ? -4.869 6.664 19.899 1.00 97.75 223 MET A C 1
ATOM 1614 O O . MET A 1 223 ? -4.741 7.741 20.481 1.00 97.75 223 MET A O 1
ATOM 1618 N N . PRO A 1 224 ? -5.541 5.643 20.478 1.00 97.50 224 PRO A N 1
ATOM 1619 C CA . PRO A 1 224 ? -6.172 5.767 21.800 1.00 97.50 224 PRO A CA 1
ATOM 1620 C C . PRO A 1 224 ? -5.156 5.900 22.946 1.00 97.50 224 PRO A C 1
ATOM 1622 O O . PRO A 1 224 ? -5.517 6.151 24.093 1.00 97.50 224 PRO A O 1
ATOM 1625 N N . GLN A 1 225 ? -3.872 5.668 22.670 1.00 96.31 225 GLN A N 1
ATOM 1626 C CA . GLN A 1 225 ? -2.781 5.857 23.623 1.00 96.31 225 GLN A CA 1
ATOM 1627 C C . GLN A 1 225 ? -2.019 7.165 23.359 1.00 96.31 225 GLN A C 1
ATOM 1629 O O . GLN A 1 225 ? -1.208 7.580 24.190 1.00 96.31 225 GLN A O 1
ATOM 1634 N N . ASN A 1 226 ? -2.295 7.844 22.241 1.00 96.75 226 ASN A N 1
ATOM 1635 C CA . ASN A 1 226 ? -1.634 9.081 21.865 1.00 96.75 226 ASN A CA 1
ATOM 1636 C C . ASN A 1 226 ? -2.317 10.300 22.509 1.00 96.75 226 ASN A C 1
ATOM 1638 O O . ASN A 1 226 ? -3.419 10.701 22.143 1.00 96.75 226 ASN A O 1
ATOM 1642 N N . GLN A 1 227 ? -1.624 10.939 23.452 1.00 95.81 227 GLN A N 1
ATOM 1643 C CA . GLN A 1 227 ? -2.079 12.176 24.100 1.00 95.81 227 GLN A CA 1
ATOM 1644 C C . GLN A 1 227 ? -1.547 13.444 23.420 1.00 95.81 227 GLN A C 1
ATOM 1646 O O . GLN A 1 227 ? -1.899 14.558 23.821 1.00 95.81 227 GLN A O 1
ATOM 1651 N N . GLN A 1 228 ? -0.706 13.297 22.397 1.00 96.06 228 GLN A N 1
ATOM 1652 C CA . GLN A 1 228 ? -0.111 14.405 21.673 1.00 96.06 228 GLN A CA 1
ATOM 1653 C C . GLN A 1 228 ? -0.912 14.706 20.410 1.00 96.06 228 GLN A C 1
ATOM 1655 O O . GLN A 1 228 ? -1.068 13.876 19.518 1.00 96.06 228 GLN A O 1
ATOM 1660 N N . LYS A 1 229 ? -1.392 15.945 20.325 1.00 96.00 229 LYS A N 1
ATOM 1661 C CA . LYS A 1 229 ? -2.038 16.453 19.121 1.00 96.00 229 LYS A CA 1
ATOM 1662 C C . LYS A 1 229 ? -0.978 16.744 18.054 1.00 96.00 229 LYS A C 1
ATOM 1664 O O . LYS A 1 229 ? -0.041 17.498 18.319 1.00 96.00 229 LYS A O 1
ATOM 1669 N N . GLY A 1 230 ? -1.142 16.163 16.871 1.00 95.69 230 GLY A N 1
ATOM 1670 C CA . GLY A 1 230 ? -0.241 16.338 15.737 1.00 95.69 230 GLY A CA 1
ATOM 1671 C C . GLY A 1 230 ? -0.476 17.635 14.956 1.00 95.69 230 GLY A C 1
ATOM 1672 O O . GLY A 1 230 ? -1.385 18.426 15.232 1.00 95.69 230 GLY A O 1
ATOM 1673 N N . THR A 1 231 ? 0.325 17.838 13.914 1.00 97.12 231 THR A N 1
ATOM 1674 C CA . THR A 1 231 ? 0.254 18.983 12.989 1.00 97.12 231 THR A CA 1
ATOM 1675 C C . THR A 1 231 ? -0.948 18.922 12.037 1.00 97.12 231 THR A C 1
ATOM 1677 O O . THR A 1 231 ? -1.301 19.933 11.430 1.00 97.12 231 THR A O 1
ATOM 1680 N N . CYS A 1 232 ? -1.637 17.779 11.969 1.00 96.50 232 CYS A N 1
ATOM 1681 C CA . CYS A 1 232 ? -2.931 17.603 11.295 1.00 96.50 232 CYS A CA 1
ATOM 1682 C C . CYS A 1 232 ? -4.135 18.039 12.153 1.00 96.50 232 CYS A C 1
ATOM 1684 O O . CYS A 1 232 ? -5.279 17.973 11.710 1.00 96.50 232 CYS A O 1
ATOM 1686 N N . ASN A 1 233 ? -3.887 18.563 13.360 1.00 94.62 233 ASN A N 1
ATOM 1687 C CA . ASN A 1 233 ? -4.897 19.025 14.313 1.00 94.62 233 ASN A CA 1
ATOM 1688 C C . ASN A 1 233 ? -5.848 17.936 14.851 1.00 94.62 233 ASN A C 1
ATOM 1690 O O . ASN A 1 233 ? -6.932 18.260 15.350 1.00 94.62 233 ASN A O 1
ATOM 1694 N N . ASP A 1 234 ? -5.412 16.684 14.849 1.00 96.31 234 ASP A N 1
ATOM 1695 C CA . ASP A 1 234 ? -6.022 15.546 15.536 1.00 96.31 234 ASP A CA 1
ATOM 1696 C C . ASP A 1 234 ? -4.944 14.763 16.320 1.00 96.31 234 ASP A C 1
ATOM 1698 O O . ASP A 1 234 ? -3.850 15.281 16.553 1.00 96.31 234 ASP A O 1
ATOM 1702 N N . TYR A 1 235 ? -5.266 13.557 16.790 1.00 97.75 235 TYR A N 1
ATOM 1703 C CA . TYR A 1 235 ? -4.327 12.678 17.506 1.00 97.75 235 TYR A CA 1
ATOM 1704 C C . TYR A 1 235 ? -3.834 11.526 16.627 1.00 97.75 235 TYR A C 1
ATOM 1706 O O . TYR A 1 235 ? -3.420 10.486 17.142 1.00 97.75 235 TYR A O 1
ATOM 1714 N N . TYR A 1 236 ? -3.921 11.680 15.305 1.00 98.25 236 TYR A N 1
ATOM 1715 C CA . TYR A 1 236 ? -3.363 10.696 14.398 1.00 98.25 236 TYR A CA 1
ATOM 1716 C C . TYR A 1 236 ? -1.844 10.621 14.571 1.00 98.25 236 TYR A C 1
ATOM 1718 O O . TYR A 1 236 ? -1.164 11.637 14.743 1.00 98.25 236 TYR A O 1
ATOM 1726 N N . CYS A 1 237 ? -1.346 9.395 14.554 1.00 98.12 237 CYS A N 1
ATOM 1727 C CA . CYS A 1 237 ? 0.058 9.036 14.613 1.00 98.12 237 CYS A CA 1
ATOM 1728 C C . CYS A 1 237 ? 0.246 7.786 13.751 1.00 98.12 237 CYS A C 1
ATOM 1730 O O . CYS A 1 237 ? -0.693 7.003 13.609 1.00 98.12 237 CYS A O 1
ATOM 1732 N N . ASP A 1 238 ? 1.436 7.621 13.193 1.00 98.12 238 ASP A N 1
ATOM 1733 C CA . ASP A 1 238 ? 1.851 6.458 12.404 1.00 98.12 238 ASP A CA 1
ATOM 1734 C C . ASP A 1 238 ? 3.371 6.282 12.516 1.00 98.12 238 ASP A C 1
ATOM 1736 O O . ASP A 1 238 ? 4.053 7.128 13.104 1.00 98.12 238 ASP A O 1
ATOM 1740 N N . ALA A 1 239 ? 3.930 5.193 11.996 1.00 97.81 239 ALA A N 1
ATOM 1741 C CA . ALA A 1 239 ? 5.367 4.939 12.066 1.00 97.81 239 ALA A CA 1
ATOM 1742 C C . ALA A 1 239 ? 6.184 5.928 11.218 1.00 97.81 239 ALA A C 1
ATOM 1744 O O . ALA A 1 239 ? 7.365 6.150 11.483 1.00 97.81 239 ALA A O 1
ATOM 1745 N N . MET A 1 240 ? 5.544 6.568 10.235 1.00 95.69 240 MET A N 1
ATOM 1746 C CA . MET A 1 240 ? 6.167 7.535 9.329 1.00 95.69 240 MET A CA 1
ATOM 1747 C C . MET A 1 240 ? 6.077 8.990 9.806 1.00 95.69 240 MET A C 1
ATOM 1749 O O . MET A 1 240 ? 6.619 9.889 9.155 1.00 95.69 240 MET A O 1
ATOM 1753 N N . HIS A 1 241 ? 5.433 9.242 10.950 1.00 94.81 241 HIS A N 1
ATOM 1754 C CA . HIS A 1 241 ? 5.289 10.565 11.555 1.00 94.81 241 HIS A CA 1
ATOM 1755 C C . HIS A 1 241 ? 4.642 11.594 10.594 1.00 94.81 241 HIS A C 1
ATOM 1757 O O . HIS A 1 241 ? 4.967 12.789 10.614 1.00 94.81 241 HIS A O 1
ATOM 1763 N N . VAL A 1 242 ? 3.686 11.164 9.754 1.00 95.44 242 VAL A N 1
ATOM 1764 C CA . VAL A 1 242 ? 3.078 11.993 8.686 1.00 95.44 242 VAL A CA 1
ATOM 1765 C C . VAL A 1 242 ? 2.446 13.267 9.249 1.00 95.44 242 VAL A C 1
ATOM 1767 O O . VAL A 1 242 ? 2.586 14.356 8.686 1.00 95.44 242 VAL A O 1
ATOM 1770 N N . CYS A 1 243 ? 1.784 13.146 10.400 1.00 96.50 243 CYS A N 1
ATOM 1771 C CA . CYS A 1 243 ? 1.145 14.254 11.111 1.00 96.50 243 CYS A CA 1
ATOM 1772 C C . CYS A 1 243 ? 1.944 14.732 12.330 1.00 96.50 243 CYS A C 1
ATOM 1774 O O . CYS A 1 243 ? 1.390 15.378 13.220 1.00 96.50 243 CYS A O 1
ATOM 1776 N N . GLY A 1 244 ? 3.249 14.469 12.383 1.00 96.19 244 GLY A N 1
ATOM 1777 C CA . GLY A 1 244 ? 4.104 15.038 13.421 1.00 96.19 244 GLY A CA 1
ATOM 1778 C C . GLY A 1 244 ? 4.116 14.282 14.754 1.00 96.19 244 GLY A C 1
ATOM 1779 O O . GLY A 1 244 ? 4.561 14.855 15.748 1.00 96.19 244 GLY A O 1
ATOM 1780 N N . VAL A 1 245 ? 3.575 13.061 14.802 1.00 97.12 245 VAL A N 1
ATOM 1781 C CA . VAL A 1 245 ? 3.622 12.175 15.975 1.00 97.12 245 VAL A CA 1
ATOM 1782 C C . VAL A 1 245 ? 3.831 10.745 15.496 1.00 97.12 245 VAL A C 1
ATOM 1784 O O . VAL A 1 245 ? 3.132 10.308 14.584 1.00 97.12 245 VAL A O 1
ATOM 1787 N N . GLU A 1 246 ? 4.777 10.037 16.107 1.00 96.88 246 GLU A N 1
ATOM 1788 C CA . GLU A 1 246 ? 5.061 8.632 15.810 1.00 96.88 246 GLU A CA 1
ATOM 1789 C C . GLU A 1 246 ? 4.364 7.699 16.805 1.00 96.88 246 GLU A C 1
ATOM 1791 O O . GLU A 1 246 ? 4.177 8.049 17.975 1.00 96.88 246 GLU A O 1
ATOM 1796 N N . CYS A 1 247 ? 3.953 6.517 16.347 1.00 97.12 247 CYS A N 1
ATOM 1797 C CA . CYS A 1 247 ? 3.452 5.453 17.213 1.00 97.12 247 CYS A CA 1
ATOM 1798 C C . CYS A 1 247 ? 3.579 4.077 16.548 1.00 97.12 247 CYS A C 1
ATOM 1800 O O . CYS A 1 247 ? 4.024 3.967 15.410 1.00 97.12 247 CYS A O 1
ATOM 1802 N N . ALA A 1 248 ? 3.217 3.016 17.278 1.00 96.81 248 ALA A N 1
ATOM 1803 C CA . ALA A 1 248 ? 3.172 1.672 16.705 1.00 96.81 248 ALA A CA 1
ATOM 1804 C C . ALA A 1 248 ? 2.091 1.593 15.619 1.00 96.81 248 ALA A C 1
ATOM 1806 O O . ALA A 1 248 ? 0.976 2.087 15.823 1.00 96.81 248 ALA A O 1
ATOM 1807 N N . GLU A 1 249 ? 2.426 0.918 14.524 1.00 98.75 249 GLU A N 1
ATOM 1808 C CA . GLU A 1 249 ? 1.589 0.778 13.337 1.00 98.75 249 GLU A CA 1
ATOM 1809 C C . GLU A 1 249 ? 1.651 -0.660 12.812 1.00 98.75 249 GLU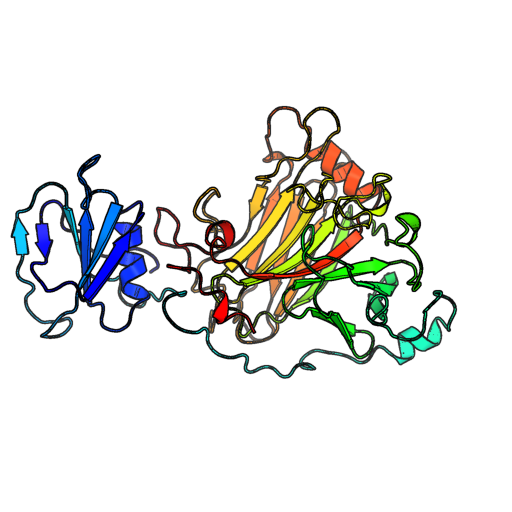 A C 1
ATOM 1811 O O . GLU A 1 249 ? 2.688 -1.326 12.858 1.00 98.75 249 GLU A O 1
ATOM 1816 N N . ILE A 1 250 ? 0.511 -1.172 12.358 1.00 98.88 250 ILE A N 1
ATOM 1817 C CA . ILE A 1 250 ? 0.427 -2.449 11.652 1.00 98.88 250 ILE A CA 1
ATOM 1818 C C . ILE A 1 250 ? -0.441 -2.240 10.420 1.00 98.88 250 ILE A C 1
ATOM 1820 O O . ILE A 1 250 ? -1.663 -2.101 10.531 1.00 98.88 250 ILE A O 1
ATOM 1824 N N . ASP A 1 251 ? 0.182 -2.291 9.255 1.00 98.88 251 ASP A N 1
ATOM 1825 C CA . ASP A 1 251 ? -0.502 -2.204 7.978 1.00 98.88 251 ASP A CA 1
ATOM 1826 C C . ASP A 1 251 ? -1.087 -3.558 7.621 1.00 98.88 251 ASP A C 1
ATOM 1828 O O . ASP A 1 251 ? -0.383 -4.532 7.342 1.00 98.88 251 ASP A O 1
ATOM 1832 N N . LEU A 1 252 ? -2.414 -3.636 7.658 1.00 98.88 252 LEU A N 1
ATOM 1833 C CA . LEU A 1 252 ? -3.129 -4.849 7.284 1.00 98.88 252 LEU A CA 1
ATOM 1834 C C . LEU A 1 252 ? -3.196 -4.971 5.760 1.00 98.88 252 LEU A C 1
ATOM 1836 O O . LEU A 1 252 ? -3.123 -6.077 5.228 1.00 98.88 252 LEU A O 1
ATOM 1840 N N . GLN A 1 253 ? -3.320 -3.836 5.078 1.00 98.81 253 GLN A N 1
ATOM 1841 C CA . GLN A 1 253 ? -3.376 -3.700 3.633 1.00 98.81 253 GLN A CA 1
ATOM 1842 C C . GLN A 1 253 ? -2.753 -2.364 3.237 1.00 98.81 253 GLN A C 1
ATOM 1844 O O . GLN A 1 253 ? -3.258 -1.319 3.636 1.00 98.81 253 GLN A O 1
ATOM 1849 N N . GLU A 1 254 ? -1.753 -2.424 2.369 1.00 98.62 254 GLU A N 1
ATOM 1850 C CA . GLU A 1 254 ? -1.326 -1.347 1.479 1.00 98.62 254 GLU A CA 1
ATOM 1851 C C . GLU A 1 254 ? -1.322 -1.915 0.068 1.00 98.62 254 GLU A C 1
ATOM 1853 O O . GLU A 1 254 ? -0.570 -2.846 -0.236 1.00 98.62 254 GLU A O 1
ATOM 1858 N N . ALA A 1 255 ? -2.253 -1.463 -0.767 1.00 98.56 255 ALA A N 1
ATOM 1859 C CA . ALA A 1 255 ? -2.535 -2.179 -1.999 1.00 98.56 255 ALA A CA 1
ATOM 1860 C C . ALA A 1 255 ? -3.072 -1.297 -3.119 1.00 98.56 255 ALA A C 1
ATOM 1862 O O . ALA A 1 255 ? -3.762 -0.295 -2.913 1.00 98.56 255 ALA A O 1
ATOM 1863 N N . ASN A 1 256 ? -2.819 -1.772 -4.331 1.00 98.31 256 ASN A N 1
ATOM 1864 C CA . ASN A 1 256 ? -3.570 -1.430 -5.526 1.00 98.31 256 ASN A CA 1
ATOM 1865 C C . ASN A 1 256 ? -3.850 -2.713 -6.325 1.00 98.31 256 ASN A C 1
ATOM 1867 O O . ASN A 1 256 ? -3.638 -3.826 -5.835 1.00 98.31 256 ASN A O 1
A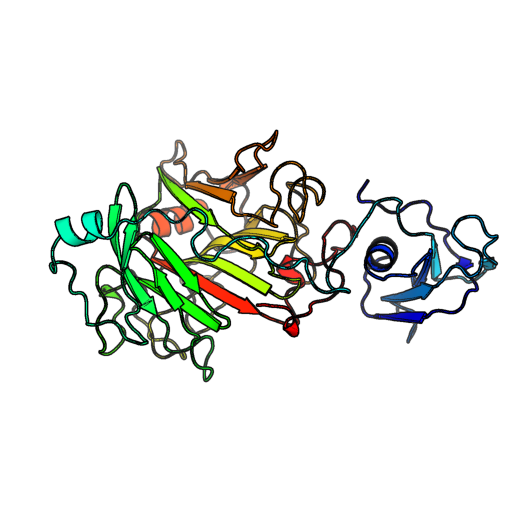TOM 1871 N N . GLN A 1 257 ? -4.340 -2.591 -7.560 1.00 97.25 257 GLN A N 1
ATOM 1872 C CA . GLN A 1 257 ? -4.611 -3.765 -8.390 1.00 97.25 257 GLN A CA 1
ATOM 1873 C C . GLN A 1 257 ? -3.375 -4.627 -8.647 1.00 97.25 257 GLN A C 1
ATOM 1875 O O . GLN A 1 257 ? -3.538 -5.789 -8.999 1.00 97.25 257 GLN A O 1
ATOM 1880 N N . TYR A 1 258 ? -2.168 -4.084 -8.522 1.00 97.94 258 TYR A N 1
ATOM 1881 C CA . TYR A 1 258 ? -0.938 -4.727 -8.963 1.00 97.94 258 TYR A CA 1
ATOM 1882 C C . TYR A 1 258 ? -0.044 -5.204 -7.826 1.00 97.94 258 TYR A C 1
ATOM 1884 O O . TYR A 1 258 ? 0.697 -6.165 -8.024 1.00 97.94 258 TYR A O 1
ATOM 1892 N N . SER A 1 259 ? -0.106 -4.568 -6.659 1.00 98.19 259 SER A N 1
ATOM 1893 C CA . SER A 1 259 ? 0.700 -4.926 -5.493 1.00 98.19 259 SER A CA 1
ATOM 1894 C C . SER A 1 259 ? -0.128 -5.008 -4.213 1.00 98.19 259 SER A C 1
ATOM 1896 O O . SER A 1 259 ? -1.228 -4.458 -4.111 1.00 98.19 259 SER A O 1
ATOM 1898 N N . TRP A 1 260 ? 0.433 -5.718 -3.237 1.00 98.69 260 TRP A N 1
ATOM 1899 C CA . TRP A 1 260 ? -0.092 -5.850 -1.887 1.00 98.69 260 TRP A CA 1
ATOM 1900 C C . TRP A 1 260 ? 1.057 -5.937 -0.885 1.00 98.69 260 TRP A C 1
ATOM 1902 O O . TRP A 1 260 ? 1.954 -6.775 -1.039 1.00 98.69 260 TRP A O 1
ATOM 1912 N N . MET A 1 261 ? 0.980 -5.152 0.185 1.00 97.69 261 MET A N 1
ATOM 1913 C CA . MET A 1 261 ? 1.859 -5.233 1.345 1.00 97.69 261 MET A CA 1
ATOM 1914 C C . MET A 1 261 ? 1.050 -5.265 2.647 1.00 97.69 261 MET A C 1
ATOM 1916 O O . MET A 1 261 ? 0.035 -4.588 2.791 1.00 97.69 261 MET A O 1
ATOM 1920 N N . SER A 1 262 ? 1.508 -6.085 3.592 1.00 98.62 262 SER A N 1
ATOM 1921 C CA . SER A 1 262 ? 1.089 -6.024 4.994 1.00 98.62 262 SER A CA 1
ATOM 1922 C C . SER A 1 262 ? 2.334 -5.956 5.871 1.00 98.62 262 SER A C 1
ATOM 1924 O O . SER A 1 262 ? 3.190 -6.851 5.791 1.00 98.62 262 SER A O 1
ATOM 1926 N N . THR A 1 263 ? 2.425 -4.935 6.720 1.00 98.44 263 THR A N 1
ATOM 1927 C CA . THR A 1 263 ? 3.664 -4.517 7.389 1.00 98.44 263 THR A CA 1
ATOM 1928 C C . THR A 1 263 ? 3.473 -4.398 8.897 1.00 98.44 263 THR A C 1
ATOM 1930 O O . THR A 1 263 ? 2.417 -4.011 9.383 1.00 98.44 263 THR A O 1
ATOM 1933 N N . MET A 1 264 ? 4.489 -4.777 9.673 1.00 98.50 264 MET A N 1
ATOM 1934 C CA . MET A 1 264 ? 4.528 -4.509 11.113 1.00 98.50 264 MET A CA 1
ATOM 1935 C C . MET A 1 264 ? 5.609 -3.477 11.415 1.00 98.50 264 MET A C 1
ATOM 1937 O O . MET A 1 264 ? 6.796 -3.734 11.187 1.00 98.50 264 MET A O 1
ATOM 1941 N N . HIS A 1 265 ? 5.211 -2.360 12.014 1.00 98.31 265 HIS A N 1
ATOM 1942 C CA . HIS A 1 265 ? 6.100 -1.307 12.485 1.00 98.31 265 HIS A CA 1
ATOM 1943 C C . HIS A 1 265 ? 6.147 -1.321 14.010 1.00 98.31 265 HIS A C 1
ATOM 1945 O O . HIS A 1 265 ? 5.149 -1.138 14.712 1.00 98.31 265 HIS A O 1
ATOM 1951 N N . THR A 1 266 ? 7.336 -1.577 14.544 1.00 97.44 266 THR A N 1
ATOM 1952 C CA . THR A 1 266 ? 7.553 -1.560 15.988 1.00 97.44 266 THR A CA 1
ATOM 1953 C C . THR A 1 266 ? 7.815 -0.129 16.452 1.00 97.44 266 THR A C 1
ATOM 1955 O O . THR A 1 266 ? 8.338 0.685 15.695 1.00 97.44 266 THR A O 1
ATOM 1958 N N . HIS A 1 267 ? 7.461 0.200 17.691 1.00 97.38 267 HIS A N 1
ATOM 1959 C CA . HIS A 1 267 ? 7.694 1.530 18.245 1.00 97.38 267 HIS A CA 1
ATOM 1960 C C . HIS A 1 267 ? 7.947 1.459 19.748 1.00 97.38 267 HIS A C 1
ATOM 1962 O O . HIS A 1 267 ? 7.175 0.847 20.497 1.00 97.38 267 HIS A O 1
ATOM 1968 N N . ASN A 1 268 ? 8.962 2.192 20.206 1.00 96.31 268 ASN A N 1
ATOM 1969 C CA . ASN A 1 268 ? 9.155 2.465 21.623 1.00 96.31 268 ASN A CA 1
ATOM 1970 C C . ASN A 1 268 ? 9.701 3.887 21.864 1.00 96.31 268 ASN A C 1
ATOM 1972 O O . ASN A 1 268 ? 10.390 4.436 21.009 1.00 96.31 268 ASN A O 1
ATOM 1976 N N . PRO A 1 269 ? 9.477 4.480 23.054 1.00 93.56 269 PRO A N 1
ATOM 1977 C CA . PRO A 1 269 ? 9.909 5.853 23.332 1.00 93.56 269 PRO A CA 1
ATOM 1978 C C . PRO A 1 269 ? 11.425 6.101 23.277 1.00 93.56 269 PRO A C 1
ATOM 1980 O O . PRO A 1 269 ? 11.848 7.253 23.265 1.00 93.56 269 PRO A O 1
ATOM 1983 N N . ALA A 1 270 ? 12.254 5.053 23.336 1.00 95.25 270 ALA A N 1
ATOM 1984 C CA . ALA A 1 270 ? 13.709 5.187 23.341 1.00 95.25 270 ALA A CA 1
ATOM 1985 C C . ALA A 1 270 ? 14.313 5.179 21.927 1.00 95.25 270 ALA A C 1
ATOM 1987 O O . ALA A 1 270 ? 15.360 5.792 21.719 1.00 95.25 270 ALA A O 1
ATOM 1988 N N . ALA A 1 271 ? 13.678 4.478 20.987 1.00 95.94 271 ALA A N 1
ATOM 1989 C CA . ALA A 1 271 ? 14.156 4.283 19.621 1.00 95.94 271 ALA A CA 1
ATOM 1990 C C . ALA A 1 271 ? 13.291 4.981 18.556 1.00 95.94 271 ALA A C 1
ATOM 1992 O O . ALA A 1 271 ? 13.774 5.168 17.444 1.00 95.94 271 ALA A O 1
ATOM 1993 N N . GLY A 1 272 ? 12.071 5.403 18.903 1.00 96.56 272 GLY A N 1
ATOM 1994 C CA . GLY A 1 272 ? 11.069 5.888 17.952 1.00 96.56 272 GLY A CA 1
ATOM 1995 C C . GLY A 1 272 ? 10.329 4.729 17.288 1.00 96.56 272 GLY A C 1
ATOM 1996 O O . GLY A 1 272 ? 10.283 3.628 17.848 1.00 96.56 272 GLY A O 1
ATOM 1997 N N . ALA A 1 273 ? 9.729 4.970 16.125 1.00 96.81 273 ALA A N 1
ATOM 1998 C CA . ALA A 1 273 ? 9.160 3.931 15.271 1.00 96.81 273 ALA A CA 1
ATOM 1999 C C . ALA A 1 273 ? 10.189 3.382 14.265 1.00 96.81 273 ALA A C 1
ATOM 2001 O O . ALA A 1 273 ? 11.022 4.117 13.730 1.00 96.81 273 ALA A O 1
ATOM 2002 N N . ASP A 1 274 ? 10.109 2.085 13.965 1.00 96.38 274 ASP A N 1
ATOM 2003 C CA . ASP A 1 274 ? 10.783 1.510 12.801 1.00 96.38 274 ASP A CA 1
ATOM 2004 C C . ASP A 1 274 ? 9.964 1.809 11.541 1.00 96.38 274 ASP A C 1
ATOM 2006 O O . ASP A 1 274 ? 9.006 1.101 11.233 1.00 96.38 274 ASP A O 1
ATOM 2010 N N . GLY A 1 275 ? 10.347 2.863 10.820 1.00 92.94 275 GLY A N 1
ATOM 2011 C CA . GLY A 1 275 ? 9.650 3.301 9.609 1.00 92.94 275 GLY A CA 1
ATOM 2012 C C . GLY A 1 275 ? 9.740 2.333 8.423 1.00 92.94 275 GLY A C 1
ATOM 2013 O O . GLY A 1 275 ? 8.897 2.410 7.543 1.00 92.94 275 GLY A O 1
ATOM 2014 N N . LEU A 1 276 ? 10.713 1.411 8.386 1.00 93.75 276 LEU A N 1
ATOM 2015 C CA . LEU A 1 276 ? 10.781 0.400 7.316 1.00 93.75 276 LEU A CA 1
ATOM 2016 C C . LEU A 1 276 ? 9.849 -0.779 7.618 1.00 93.75 276 LEU A C 1
ATOM 2018 O O . LEU A 1 276 ? 9.198 -1.335 6.737 1.00 93.75 276 LEU A O 1
ATOM 2022 N N . GLY A 1 277 ? 9.807 -1.185 8.885 1.00 95.62 277 GLY A N 1
ATOM 2023 C CA . GLY A 1 277 ? 9.013 -2.324 9.297 1.00 95.62 277 GLY A CA 1
ATOM 2024 C C . GLY A 1 277 ? 9.498 -3.659 8.719 1.00 95.62 277 GLY A C 1
ATOM 2025 O O . GLY A 1 277 ? 10.551 -3.791 8.085 1.00 95.62 277 GLY A O 1
ATOM 2026 N N . VAL A 1 278 ? 8.686 -4.695 8.917 1.00 96.12 278 VAL A N 1
ATOM 2027 C CA . VAL A 1 278 ? 8.820 -5.964 8.188 1.00 96.12 278 VAL A CA 1
ATOM 2028 C C . VAL A 1 278 ? 7.513 -6.233 7.478 1.00 96.12 278 VAL A C 1
ATOM 2030 O O . VAL A 1 278 ? 6.484 -6.353 8.136 1.00 96.12 278 VAL A O 1
ATOM 2033 N N . ALA A 1 279 ? 7.562 -6.349 6.151 1.00 96.38 279 ALA A N 1
ATOM 2034 C CA . ALA A 1 279 ? 6.391 -6.564 5.311 1.00 96.38 279 ALA A CA 1
ATOM 2035 C C . ALA A 1 279 ? 6.402 -7.919 4.596 1.00 96.38 279 ALA A C 1
ATOM 2037 O O . ALA A 1 279 ? 7.461 -8.507 4.338 1.00 96.38 279 ALA A O 1
ATOM 2038 N N . ARG A 1 280 ? 5.208 -8.383 4.223 1.00 97.69 280 ARG A N 1
ATOM 2039 C CA . ARG A 1 280 ? 4.971 -9.545 3.353 1.00 97.69 280 ARG A CA 1
ATOM 2040 C C . ARG A 1 280 ? 3.961 -9.205 2.258 1.00 97.69 280 ARG A C 1
ATOM 2042 O O . ARG A 1 280 ? 3.193 -8.259 2.410 1.00 97.69 280 ARG A O 1
ATOM 2049 N N . GLY A 1 281 ? 3.971 -9.982 1.176 1.00 97.88 281 GLY A N 1
ATOM 2050 C CA . GLY A 1 281 ? 3.070 -9.834 0.033 1.00 97.88 281 GLY A CA 1
ATOM 2051 C C . GLY A 1 281 ? 3.800 -9.828 -1.314 1.00 97.88 281 GLY A C 1
ATOM 2052 O O . GLY A 1 281 ? 4.807 -10.520 -1.512 1.00 97.88 281 GLY A O 1
ATOM 2053 N N . PHE A 1 282 ? 3.289 -9.036 -2.253 1.00 97.75 282 PHE A N 1
ATOM 2054 C CA . PHE A 1 282 ? 3.796 -8.930 -3.618 1.00 97.75 282 PHE A CA 1
ATOM 2055 C C . PHE A 1 282 ? 3.972 -7.460 -4.014 1.00 97.75 282 PHE A C 1
ATOM 2057 O O . PHE A 1 282 ? 3.008 -6.703 -4.017 1.00 97.75 282 PHE A O 1
ATOM 2064 N N . GLY A 1 283 ? 5.198 -7.056 -4.354 1.00 96.12 283 GLY A N 1
ATOM 2065 C CA . GLY A 1 283 ? 5.540 -5.651 -4.610 1.00 96.12 283 GLY A CA 1
ATOM 2066 C C . GLY A 1 283 ? 6.916 -5.280 -4.057 1.00 96.12 283 GLY A C 1
ATOM 2067 O O . GLY A 1 283 ? 7.826 -6.105 -4.066 1.00 96.12 283 GLY A O 1
ATOM 2068 N N . GLY A 1 284 ? 7.088 -4.061 -3.563 1.00 92.56 284 GLY A N 1
ATOM 2069 C CA . GLY A 1 284 ? 8.361 -3.551 -3.053 1.00 92.56 284 GLY A CA 1
ATOM 2070 C C . GLY A 1 284 ? 9.313 -3.084 -4.160 1.00 92.56 284 GLY A C 1
ATOM 2071 O O . GLY A 1 284 ? 9.583 -3.860 -5.082 1.00 92.56 284 GLY A O 1
ATOM 2072 N N . SER A 1 285 ? 9.856 -1.859 -4.069 1.00 86.81 285 SER A N 1
ATOM 2073 C CA . SER A 1 285 ? 11.002 -1.379 -4.883 1.00 86.81 285 SER A CA 1
ATOM 2074 C C . SER A 1 285 ? 11.400 0.075 -4.577 1.00 86.81 285 SER A C 1
ATOM 2076 O O . SER A 1 285 ? 10.552 0.909 -4.470 1.00 86.81 285 SER A O 1
ATOM 2078 N N . LEU A 1 286 ? 12.662 0.504 -4.650 1.00 90.19 286 LEU A N 1
ATOM 2079 C CA . LEU A 1 286 ? 13.092 1.879 -4.268 1.00 90.19 286 LEU A CA 1
ATOM 2080 C C . LEU A 1 286 ? 12.930 2.160 -2.766 1.00 90.19 286 LEU A C 1
ATOM 2082 O O . LEU A 1 286 ? 11.898 2.616 -2.294 1.00 90.19 286 LEU A O 1
ATOM 2086 N N . GLY A 1 287 ? 14.003 1.931 -2.012 1.00 88.69 287 GLY A N 1
ATOM 2087 C CA . GLY A 1 287 ? 14.028 2.173 -0.565 1.00 88.69 287 GLY A CA 1
ATOM 2088 C C . GLY A 1 287 ? 13.466 1.021 0.269 1.00 88.69 287 GLY A C 1
ATOM 2089 O O . GLY A 1 287 ? 13.820 0.914 1.435 1.00 88.69 287 GLY A O 1
ATOM 2090 N N . GLU A 1 288 ? 12.719 0.112 -0.358 1.00 92.75 288 GLU A N 1
ATOM 2091 C CA . GLU A 1 288 ? 12.090 -1.051 0.273 1.00 92.75 288 GLU A CA 1
ATOM 2092 C C . GLU A 1 288 ? 12.616 -2.385 -0.284 1.00 92.75 288 GLU A C 1
ATOM 2094 O O . GLU A 1 288 ? 12.944 -2.468 -1.477 1.00 92.75 288 GLU A O 1
ATOM 2099 N N . PRO A 1 289 ? 12.680 -3.454 0.536 1.00 93.62 289 PRO A N 1
ATOM 2100 C CA . PRO A 1 289 ? 12.948 -4.808 0.064 1.00 93.62 289 PRO A CA 1
ATOM 2101 C C . PRO A 1 289 ? 11.894 -5.308 -0.930 1.00 93.62 289 PRO A C 1
ATOM 2103 O O . PRO A 1 289 ? 10.695 -5.086 -0.761 1.00 93.62 289 PRO A O 1
ATOM 2106 N N . GLU A 1 290 ? 12.336 -6.079 -1.922 1.00 94.56 290 GLU A N 1
ATOM 2107 C CA . GLU A 1 290 ? 11.434 -6.764 -2.848 1.00 94.56 290 GLU A CA 1
ATOM 2108 C C . GLU A 1 290 ? 10.575 -7.805 -2.109 1.00 94.56 290 GLU A C 1
ATOM 2110 O O . GLU A 1 290 ? 11.082 -8.636 -1.351 1.00 94.56 290 GLU A O 1
ATOM 2115 N N . ARG A 1 291 ? 9.263 -7.801 -2.362 1.00 94.81 291 ARG A N 1
ATOM 2116 C CA . ARG A 1 291 ? 8.292 -8.744 -1.787 1.00 94.81 291 ARG A CA 1
ATOM 2117 C C . ARG A 1 291 ? 7.792 -9.692 -2.873 1.00 94.81 291 ARG A C 1
ATOM 2119 O O . ARG A 1 291 ? 7.275 -9.259 -3.905 1.00 94.81 291 ARG A O 1
ATOM 2126 N N . ARG A 1 292 ? 8.024 -10.990 -2.681 1.00 95.81 292 ARG A N 1
ATOM 2127 C CA . ARG A 1 292 ? 7.782 -12.054 -3.675 1.00 95.81 292 ARG A CA 1
ATOM 2128 C C . ARG A 1 292 ? 7.164 -13.288 -3.019 1.00 95.81 292 ARG A C 1
ATOM 2130 O O . ARG A 1 292 ? 7.503 -14.409 -3.393 1.00 95.81 292 ARG A O 1
ATOM 2137 N N . ASP A 1 293 ? 6.319 -13.080 -2.008 1.00 97.75 293 ASP A N 1
ATOM 2138 C CA . ASP A 1 293 ? 5.553 -14.176 -1.402 1.00 97.75 293 ASP A CA 1
ATOM 2139 C C . ASP A 1 293 ? 4.658 -14.849 -2.449 1.00 97.75 293 ASP A C 1
ATOM 2141 O O . ASP A 1 293 ? 4.486 -16.066 -2.422 1.00 97.75 293 ASP A O 1
ATOM 2145 N N . TRP A 1 294 ? 4.172 -14.053 -3.407 1.00 96.44 294 TRP A N 1
ATOM 2146 C CA . TRP A 1 294 ? 3.397 -14.481 -4.569 1.00 96.44 294 TRP A CA 1
ATOM 2147 C C . TRP A 1 294 ? 3.950 -13.842 -5.850 1.00 96.44 294 TRP A C 1
ATOM 2149 O O . TRP A 1 294 ? 4.943 -13.104 -5.828 1.00 96.44 294 TRP A O 1
ATOM 2159 N N . THR A 1 295 ? 3.300 -14.132 -6.971 1.00 95.38 295 THR A N 1
ATOM 2160 C CA . THR A 1 295 ? 3.654 -13.657 -8.315 1.00 95.38 295 THR A CA 1
ATOM 2161 C C . THR A 1 295 ? 2.552 -12.801 -8.944 1.00 95.38 295 THR A C 1
ATOM 2163 O O . THR A 1 295 ? 1.396 -12.833 -8.517 1.00 95.38 295 THR A O 1
ATOM 2166 N N . ALA A 1 296 ? 2.874 -12.105 -10.039 1.00 93.88 296 ALA A N 1
ATOM 2167 C CA . ALA A 1 296 ? 1.870 -11.382 -10.837 1.00 93.88 296 ALA A CA 1
ATOM 2168 C C . ALA A 1 296 ? 0.844 -12.318 -11.517 1.00 93.88 296 ALA A C 1
ATOM 2170 O O . ALA A 1 296 ? -0.206 -11.877 -11.978 1.00 93.88 296 ALA A O 1
ATOM 2171 N N . GLU A 1 297 ? 1.155 -13.616 -11.618 1.00 94.94 297 GLU A N 1
ATOM 2172 C CA . GLU A 1 297 ? 0.239 -14.649 -12.122 1.00 94.94 297 GLU A CA 1
ATOM 2173 C C . GLU A 1 297 ? -0.789 -15.062 -11.042 1.00 94.94 297 GLU A C 1
ATOM 2175 O O . GLU A 1 297 ? -1.830 -15.644 -11.357 1.00 94.94 297 GLU A O 1
ATOM 2180 N N . GLU A 1 298 ? -0.516 -14.738 -9.775 1.00 97.69 298 GLU A N 1
ATOM 2181 C CA . GLU A 1 298 ? -1.294 -15.115 -8.594 1.00 97.69 298 GLU A CA 1
ATOM 2182 C C . GLU A 1 298 ? -2.131 -13.956 -8.035 1.00 97.69 298 GLU A C 1
ATOM 2184 O O . GLU A 1 298 ? -3.312 -14.173 -7.756 1.00 97.69 298 GLU A O 1
ATOM 2189 N N . TYR A 1 299 ? -1.561 -12.747 -7.947 1.00 98.19 299 TYR A N 1
ATOM 2190 C CA . TYR A 1 299 ? -2.233 -11.506 -7.540 1.00 98.19 299 TYR A CA 1
ATOM 2191 C C . TYR A 1 299 ? -2.121 -10.452 -8.647 1.00 98.19 299 TYR A C 1
ATOM 2193 O O . TYR A 1 299 ? -1.017 -10.096 -9.063 1.00 98.19 299 TYR A O 1
ATOM 2201 N N . GLY A 1 300 ? -3.253 -9.940 -9.125 1.00 96.88 300 GLY A N 1
ATOM 2202 C CA . GLY A 1 300 ? -3.272 -8.911 -10.162 1.00 96.88 300 GLY A CA 1
ATOM 2203 C C . GLY A 1 300 ? -4.530 -8.937 -11.031 1.00 96.88 300 GLY A C 1
ATOM 2204 O O . GLY A 1 300 ? -5.378 -9.820 -10.868 1.00 96.88 300 GLY A O 1
ATOM 2205 N N . PRO A 1 301 ? -4.666 -8.017 -12.005 1.00 95.50 301 PRO A N 1
ATOM 2206 C CA . PRO A 1 301 ? -5.816 -8.020 -12.900 1.00 95.50 301 PRO A CA 1
ATOM 2207 C C . PRO A 1 301 ? -5.872 -9.302 -13.737 1.00 95.50 301 PRO A C 1
ATOM 2209 O O . PRO A 1 301 ? -4.967 -9.577 -14.530 1.00 95.50 301 PRO A O 1
ATOM 2212 N N . GLY A 1 302 ? -6.941 -10.085 -13.581 1.00 94.00 302 GLY A N 1
ATOM 2213 C CA . GLY A 1 302 ? -7.108 -11.376 -14.249 1.00 94.00 302 GLY A CA 1
ATOM 2214 C C . GLY A 1 302 ? -6.179 -12.485 -13.741 1.00 94.00 302 GLY A C 1
ATOM 2215 O O . GLY A 1 302 ? -6.023 -13.495 -14.432 1.00 94.00 302 GLY A O 1
ATOM 2216 N N . ALA A 1 303 ? -5.542 -12.308 -12.580 1.00 95.88 303 ALA A N 1
ATOM 2217 C CA . ALA A 1 303 ? -4.663 -13.314 -12.001 1.00 95.88 303 ALA A CA 1
ATOM 2218 C C . ALA A 1 303 ? -5.431 -14.560 -11.530 1.00 95.88 303 ALA A C 1
ATOM 2220 O O . ALA A 1 303 ? -6.652 -14.556 -11.351 1.00 95.88 303 ALA A O 1
ATOM 2221 N N . ARG A 1 304 ? -4.695 -15.663 -11.360 1.00 97.25 304 ARG A N 1
ATOM 2222 C CA . ARG A 1 304 ? -5.278 -16.987 -11.133 1.00 97.25 304 ARG A CA 1
ATOM 2223 C C . ARG A 1 304 ? -5.861 -17.157 -9.735 1.00 97.25 304 ARG A C 1
ATOM 2225 O O . ARG A 1 304 ? -6.845 -17.866 -9.622 1.00 97.25 304 ARG A O 1
ATOM 2232 N N . CYS A 1 305 ? -5.248 -16.608 -8.686 1.00 98.38 305 CYS A N 1
ATOM 2233 C CA . CYS A 1 305 ? -5.726 -16.812 -7.312 1.00 98.38 305 CYS A CA 1
ATOM 2234 C C . CYS A 1 305 ? -6.572 -15.629 -6.830 1.00 98.38 305 CYS A C 1
ATOM 2236 O O . CYS A 1 305 ? -7.653 -15.830 -6.288 1.00 98.38 305 CYS A O 1
ATOM 2238 N N . VAL A 1 306 ? -6.114 -14.399 -7.076 1.00 98.44 306 VAL A N 1
ATOM 2239 C CA . VAL A 1 306 ? -6.837 -13.169 -6.733 1.00 98.44 306 VAL A CA 1
ATOM 2240 C C . VAL A 1 306 ? -6.853 -12.240 -7.943 1.00 98.44 306 VAL A C 1
ATOM 2242 O O . VAL A 1 306 ? -5.877 -11.550 -8.233 1.00 98.44 306 VAL A O 1
ATOM 2245 N N . ASP A 1 307 ? -7.982 -12.227 -8.647 1.00 96.56 307 ASP A N 1
ATOM 2246 C CA . ASP A 1 307 ? -8.258 -11.301 -9.742 1.00 96.56 307 ASP A CA 1
ATOM 2247 C C . ASP A 1 307 ? -8.729 -9.959 -9.173 1.00 96.56 307 ASP A C 1
ATOM 2249 O O . ASP A 1 307 ? -9.883 -9.811 -8.762 1.00 96.56 307 ASP A O 1
ATOM 2253 N N . THR A 1 308 ? -7.832 -8.974 -9.170 1.00 97.06 308 THR A N 1
ATOM 2254 C CA . THR A 1 308 ? -8.052 -7.656 -8.551 1.00 97.06 308 THR A CA 1
ATOM 2255 C C . THR A 1 308 ? -8.988 -6.740 -9.342 1.00 97.06 308 THR A C 1
ATOM 2257 O O . THR A 1 308 ? -9.261 -5.624 -8.907 1.00 97.06 308 THR A O 1
ATOM 2260 N N . THR A 1 309 ? -9.543 -7.206 -10.469 1.00 94.44 309 THR A N 1
ATOM 2261 C CA . THR A 1 309 ? -10.614 -6.486 -11.183 1.00 94.44 309 THR A CA 1
ATOM 2262 C C . THR A 1 309 ? -11.978 -6.599 -10.496 1.00 94.44 309 THR A C 1
ATOM 2264 O O . THR A 1 309 ? -12.942 -5.973 -10.938 1.00 94.44 309 THR A O 1
ATOM 2267 N N . ARG A 1 310 ? -12.078 -7.404 -9.429 1.00 92.94 310 ARG A N 1
ATOM 2268 C CA . ARG A 1 310 ? -13.299 -7.667 -8.662 1.00 92.94 310 ARG A CA 1
ATOM 2269 C C . ARG A 1 310 ? -12.991 -7.744 -7.160 1.00 92.94 310 ARG A C 1
ATOM 2271 O O . ARG A 1 310 ? -11.845 -8.020 -6.800 1.00 92.94 310 ARG A O 1
ATOM 2278 N N . PRO A 1 311 ? -14.006 -7.598 -6.289 1.00 95.31 311 PRO A N 1
ATOM 2279 C CA . PRO A 1 311 ? -13.826 -7.758 -4.853 1.00 95.31 311 PRO A CA 1
ATOM 2280 C C . PRO A 1 311 ? -13.239 -9.123 -4.454 1.00 95.31 311 PRO A C 1
ATOM 2282 O O . PRO A 1 311 ? -13.494 -10.148 -5.101 1.00 95.31 311 PRO A O 1
ATOM 2285 N N . PHE A 1 312 ? -12.484 -9.147 -3.357 1.00 97.44 312 PHE A N 1
ATOM 2286 C CA . PHE A 1 312 ? -11.941 -10.363 -2.744 1.00 97.44 312 PHE A CA 1
ATOM 2287 C C . PHE A 1 312 ? -11.889 -10.253 -1.215 1.00 97.44 312 PHE A C 1
ATOM 2289 O O . PHE A 1 312 ? -11.983 -9.165 -0.645 1.00 97.44 312 PHE A O 1
ATOM 2296 N N . GLN A 1 313 ? -11.775 -11.401 -0.549 1.00 98.44 313 GLN A N 1
ATOM 2297 C CA . GLN A 1 313 ? -11.730 -11.503 0.905 1.00 98.44 313 GLN A CA 1
ATOM 2298 C C . GLN A 1 313 ? -10.305 -11.373 1.421 1.00 98.44 313 GLN A C 1
ATOM 2300 O O . GLN A 1 313 ? -9.376 -11.982 0.891 1.00 98.44 313 GLN A O 1
ATOM 2305 N N . VAL A 1 314 ? -10.173 -10.643 2.523 1.00 98.88 314 VAL A N 1
ATOM 2306 C CA . VAL A 1 314 ? -8.933 -10.471 3.271 1.00 98.88 314 VAL A CA 1
ATOM 2307 C C . VAL A 1 314 ? -9.158 -10.965 4.692 1.00 98.88 314 VAL A C 1
ATOM 2309 O O . VAL A 1 314 ? -10.169 -10.656 5.327 1.00 98.88 314 VAL A O 1
ATOM 2312 N N . SER A 1 315 ? -8.205 -11.728 5.212 1.00 98.81 315 SER A N 1
ATOM 2313 C CA . SER A 1 315 ? -8.169 -12.154 6.605 1.00 98.81 315 SER A CA 1
ATOM 2314 C C . SER A 1 315 ? -6.769 -11.950 7.164 1.00 98.81 315 SER A C 1
ATOM 2316 O O . SER A 1 315 ? -5.810 -12.525 6.654 1.00 98.81 315 SER A O 1
ATOM 2318 N N . VAL A 1 316 ? -6.670 -11.216 8.273 1.00 98.88 316 VAL A N 1
ATOM 2319 C CA . VAL A 1 316 ? -5.421 -11.038 9.021 1.00 98.88 316 VAL A CA 1
ATOM 2320 C C . VAL A 1 316 ? -5.610 -11.537 10.448 1.00 98.88 316 VAL A C 1
ATOM 2322 O O . VAL A 1 316 ? -6.599 -11.207 11.106 1.00 98.88 316 VAL A O 1
ATOM 2325 N N . SER A 1 317 ? -4.685 -12.362 10.938 1.00 98.88 317 SER A N 1
ATOM 2326 C CA . SER A 1 317 ? -4.736 -12.915 12.297 1.00 98.88 317 SER A CA 1
ATOM 2327 C C . SER A 1 317 ? -3.422 -12.775 13.052 1.00 98.88 317 SER A C 1
ATOM 2329 O O . SER A 1 317 ? -2.351 -12.768 12.450 1.00 98.88 317 SER A O 1
ATOM 2331 N N . PHE A 1 318 ? -3.532 -12.690 14.377 1.00 98.88 318 PHE A N 1
ATOM 2332 C CA . PHE A 1 318 ? -2.439 -12.361 15.294 1.00 98.88 318 PHE A CA 1
ATOM 2333 C C . PHE A 1 318 ? -2.268 -13.458 16.357 1.00 98.88 318 PHE A C 1
ATOM 2335 O O . PHE A 1 318 ? -2.646 -13.253 17.514 1.00 98.88 318 PHE A O 1
ATOM 2342 N N . PRO A 1 319 ? -1.804 -14.666 15.996 1.00 98.75 319 PRO A N 1
ATOM 2343 C CA . PRO A 1 319 ? -1.659 -15.774 16.938 1.00 98.75 319 PRO A CA 1
ATOM 2344 C C . PRO A 1 319 ? -0.714 -15.454 18.104 1.00 98.75 319 PRO A C 1
ATOM 2346 O O . PRO A 1 319 ? 0.270 -14.729 17.965 1.00 98.75 319 PRO A O 1
ATOM 2349 N N . ILE A 1 320 ? -1.011 -16.053 19.259 1.00 98.62 320 ILE A N 1
ATOM 2350 C CA . ILE A 1 320 ? -0.196 -15.957 20.473 1.00 98.62 320 ILE A CA 1
ATOM 2351 C C . ILE A 1 320 ? 0.725 -17.180 20.543 1.00 98.62 320 ILE A C 1
ATOM 2353 O O . ILE A 1 320 ? 0.260 -18.317 20.432 1.00 98.62 320 ILE A O 1
ATOM 2357 N N . GLY A 1 321 ? 2.021 -16.941 20.724 1.00 97.12 321 GLY A N 1
ATOM 2358 C CA . GLY A 1 321 ? 3.044 -17.960 20.919 1.00 97.12 321 GLY A CA 1
ATOM 2359 C C . GLY A 1 321 ? 2.997 -18.596 22.309 1.00 97.12 321 GLY A C 1
ATOM 2360 O O . GLY A 1 321 ? 2.269 -18.172 23.207 1.00 97.12 321 GLY A O 1
ATOM 2361 N N . ALA A 1 322 ? 3.809 -19.635 22.514 1.00 95.69 322 ALA A N 1
ATOM 2362 C CA . ALA A 1 322 ? 3.881 -20.339 23.799 1.00 95.69 322 ALA A CA 1
ATOM 2363 C C . ALA A 1 322 ? 4.399 -19.459 24.958 1.00 95.69 322 ALA A C 1
ATOM 2365 O O . ALA A 1 322 ? 4.178 -19.779 26.124 1.00 95.69 322 ALA A O 1
ATOM 2366 N N . ASP A 1 323 ? 5.076 -18.358 24.641 1.00 95.44 323 ASP A N 1
ATOM 2367 C CA . ASP A 1 323 ? 5.573 -17.339 25.569 1.00 95.44 323 ASP A CA 1
ATOM 2368 C C . ASP A 1 323 ? 4.523 -16.267 25.927 1.00 95.44 323 ASP A C 1
ATOM 2370 O O . ASP A 1 323 ? 4.806 -15.350 26.701 1.00 95.44 323 ASP A O 1
ATOM 2374 N N . GLY A 1 324 ? 3.304 -16.375 25.386 1.00 96.88 324 GLY A N 1
ATOM 2375 C CA . GLY A 1 324 ? 2.227 -15.412 25.601 1.00 96.88 324 GLY A CA 1
ATOM 2376 C C . GLY A 1 324 ? 2.381 -14.110 24.808 1.00 96.88 324 GLY A C 1
ATOM 2377 O O . GLY A 1 324 ? 1.595 -13.187 25.026 1.00 96.88 324 GLY A O 1
ATOM 2378 N N . GLN A 1 325 ? 3.368 -14.022 23.911 1.00 98.25 325 GLN A N 1
ATOM 2379 C CA . GLN A 1 325 ? 3.579 -12.884 23.015 1.00 98.25 325 GLN A CA 1
ATOM 2380 C C . GLN A 1 325 ? 2.971 -13.157 21.633 1.00 98.25 325 GLN A C 1
ATOM 2382 O O . GLN A 1 325 ? 2.593 -14.282 21.307 1.00 98.25 325 GLN A O 1
ATOM 2387 N N . LEU A 1 326 ? 2.861 -12.122 20.807 1.00 98.62 326 LEU A N 1
ATOM 2388 C CA . LEU A 1 326 ? 2.537 -12.231 19.392 1.00 98.62 326 LEU A CA 1
ATOM 2389 C C . LEU A 1 326 ? 3.572 -13.124 18.696 1.00 98.62 326 LEU A C 1
ATOM 2391 O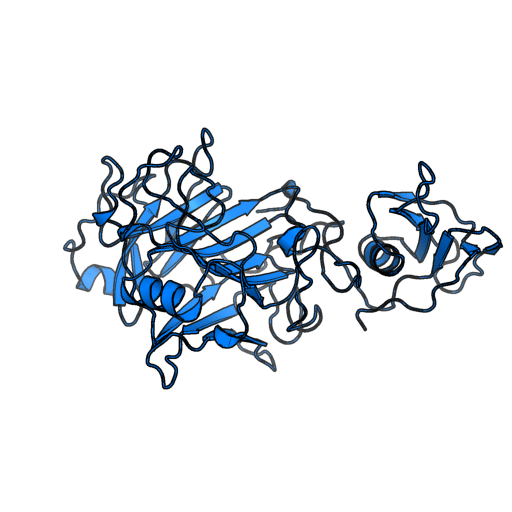 O . LEU A 1 326 ? 4.763 -12.817 18.703 1.00 98.62 326 LEU A O 1
ATOM 2395 N N . ALA A 1 327 ? 3.109 -14.207 18.077 1.00 98.44 327 ALA A N 1
ATOM 2396 C CA . ALA A 1 327 ? 3.967 -15.091 17.295 1.00 98.44 327 ALA A CA 1
ATOM 2397 C C . ALA A 1 327 ? 4.210 -14.523 15.891 1.00 98.44 327 ALA A C 1
ATOM 2399 O O . ALA A 1 327 ? 5.348 -14.427 15.433 1.00 98.44 327 ALA A O 1
ATOM 2400 N N . SER A 1 328 ? 3.134 -14.109 15.223 1.00 98.56 328 SER A N 1
ATOM 2401 C CA . SER A 1 328 ? 3.162 -13.694 13.826 1.00 98.56 328 SER A CA 1
ATOM 2402 C C . SER A 1 328 ? 1.961 -12.819 13.468 1.00 98.56 328 SER A C 1
ATOM 2404 O O . SER A 1 328 ? 0.974 -12.760 14.202 1.00 98.56 328 SER A O 1
ATOM 2406 N N . MET A 1 329 ? 2.034 -12.169 12.310 1.00 98.75 329 MET A N 1
ATOM 2407 C CA . MET A 1 329 ? 0.873 -11.658 11.584 1.00 98.75 329 MET A CA 1
ATOM 2408 C C . MET A 1 329 ? 0.642 -12.545 10.356 1.00 98.75 329 MET A C 1
ATOM 2410 O O . MET A 1 329 ? 1.495 -12.618 9.470 1.00 98.75 329 MET A O 1
ATOM 2414 N N . ASN A 1 330 ? -0.504 -13.225 10.303 1.00 98.75 330 ASN A N 1
ATOM 2415 C CA . ASN A 1 330 ? -0.840 -14.156 9.224 1.00 98.75 330 ASN A CA 1
ATOM 2416 C C . ASN A 1 330 ? -1.885 -13.533 8.309 1.00 98.75 330 ASN A C 1
ATOM 2418 O O . ASN A 1 330 ? -3.000 -13.261 8.762 1.00 98.75 330 ASN A O 1
ATOM 2422 N N . LEU A 1 331 ? -1.526 -13.372 7.041 1.00 98.75 331 LEU A N 1
ATOM 2423 C CA . LEU A 1 331 ? -2.357 -12.850 5.967 1.00 98.75 331 LEU A CA 1
ATOM 2424 C C . LEU A 1 331 ? -2.895 -13.998 5.111 1.00 98.75 331 LEU A C 1
ATOM 2426 O O . LEU A 1 331 ? -2.141 -14.895 4.735 1.00 98.75 331 LEU A O 1
ATOM 2430 N N . GLN A 1 332 ? -4.176 -13.920 4.762 1.00 98.81 332 GLN A N 1
ATOM 2431 C CA . GLN A 1 332 ? -4.801 -14.736 3.730 1.00 98.81 332 GLN A CA 1
ATOM 2432 C C . GLN A 1 332 ? -5.672 -13.857 2.825 1.00 98.81 332 GLN A C 1
ATOM 2434 O O . GLN A 1 332 ? -6.512 -13.104 3.325 1.00 98.81 332 GLN A O 1
ATOM 2439 N N . LEU A 1 333 ? -5.496 -13.992 1.510 1.00 98.88 333 LEU A N 1
ATOM 2440 C CA . LEU A 1 333 ? -6.371 -13.440 0.479 1.00 98.88 333 LEU A CA 1
ATOM 2441 C C . LEU A 1 333 ? -7.092 -14.587 -0.225 1.00 98.88 333 LEU A C 1
ATOM 2443 O O . LEU A 1 333 ? -6.448 -15.539 -0.667 1.00 98.88 333 LEU A O 1
ATOM 2447 N N . SER A 1 334 ? -8.411 -14.495 -0.356 1.00 98.62 334 SER A N 1
ATOM 2448 C CA . SER A 1 334 ? -9.215 -15.511 -1.040 1.00 98.62 334 SER A CA 1
ATOM 2449 C C . SER A 1 334 ? -10.269 -14.875 -1.932 1.00 98.62 334 SER A C 1
ATOM 2451 O O . SER A 1 334 ? -10.808 -13.806 -1.641 1.00 98.62 334 SER A O 1
ATOM 2453 N N . GLN A 1 335 ? -10.585 -15.530 -3.047 1.00 97.62 335 GLN A N 1
ATOM 2454 C CA . GLN A 1 335 ? -11.599 -15.041 -3.974 1.00 97.62 335 GLN A CA 1
ATOM 2455 C C . GLN A 1 335 ? -12.492 -16.186 -4.445 1.00 97.62 335 GLN A C 1
ATOM 2457 O O . GLN A 1 335 ? -12.036 -17.195 -4.984 1.00 97.62 335 GLN A O 1
ATOM 2462 N N . ALA A 1 336 ? -13.801 -16.025 -4.244 1.00 94.94 336 ALA A N 1
ATOM 2463 C CA . ALA A 1 336 ? -14.775 -17.052 -4.581 1.00 94.94 336 ALA A CA 1
ATOM 2464 C C . ALA A 1 336 ? -14.694 -17.436 -6.070 1.00 94.94 336 ALA A C 1
ATOM 2466 O O . ALA A 1 336 ? -14.742 -16.585 -6.958 1.00 94.94 336 ALA A O 1
ATOM 2467 N N . GLY A 1 337 ? -14.603 -18.740 -6.334 1.00 95.69 337 GLY A N 1
ATOM 2468 C CA . GLY A 1 337 ? -14.496 -19.289 -7.687 1.00 95.69 337 GLY A CA 1
ATOM 2469 C C . GLY A 1 337 ? -13.070 -19.386 -8.237 1.00 95.69 337 GLY A C 1
ATOM 2470 O O . GLY A 1 337 ? -12.901 -19.977 -9.302 1.00 95.69 337 GLY A O 1
ATOM 2471 N N . GLN A 1 338 ? -12.061 -18.876 -7.526 1.00 97.56 338 GLN A N 1
ATOM 2472 C CA . GLN A 1 338 ? -10.656 -19.075 -7.882 1.00 97.56 338 GLN A CA 1
ATOM 2473 C C . GLN A 1 338 ? -10.102 -20.384 -7.282 1.00 97.56 338 GLN A C 1
ATOM 2475 O O . GLN A 1 338 ? -10.613 -20.875 -6.274 1.00 97.56 338 GLN A O 1
ATOM 2480 N N . PRO A 1 339 ? -9.083 -21.006 -7.906 1.00 98.00 339 PRO A N 1
ATOM 2481 C CA . PRO A 1 339 ? -8.544 -22.307 -7.505 1.00 98.00 339 PRO A CA 1
ATOM 2482 C C . PRO A 1 339 ? -7.585 -22.287 -6.303 1.00 98.00 339 PRO A C 1
ATOM 2484 O O . PRO A 1 339 ? -7.110 -23.354 -5.912 1.00 98.00 339 PRO A O 1
ATOM 2487 N N . CYS A 1 340 ? -7.223 -21.119 -5.774 1.00 98.50 340 CYS A N 1
ATOM 2488 C CA . CYS A 1 340 ? -6.211 -20.972 -4.730 1.00 98.50 340 CYS A CA 1
ATOM 2489 C C . CYS A 1 340 ? -6.444 -19.717 -3.893 1.00 98.50 340 CYS A C 1
ATOM 2491 O O . CYS A 1 340 ? -6.916 -18.709 -4.414 1.00 98.50 340 CYS A O 1
ATOM 2493 N N . ASP A 1 341 ? -6.009 -19.796 -2.639 1.00 98.56 341 ASP A N 1
ATOM 2494 C CA . ASP A 1 341 ? -5.850 -18.658 -1.741 1.00 98.56 341 ASP A CA 1
ATOM 2495 C C . ASP A 1 341 ? -4.370 -18.260 -1.697 1.00 98.56 341 ASP A C 1
ATOM 2497 O O . ASP A 1 341 ? -3.483 -19.085 -1.948 1.00 98.56 341 ASP A O 1
ATOM 2501 N N . LEU A 1 342 ? -4.103 -16.998 -1.377 1.00 98.81 342 LEU A N 1
ATOM 2502 C CA . LEU A 1 342 ? -2.756 -16.476 -1.184 1.00 98.81 342 LEU A CA 1
ATOM 2503 C C . LEU A 1 342 ? -2.497 -16.275 0.298 1.00 98.81 342 LEU A C 1
ATOM 2505 O O . LEU A 1 342 ? -3.285 -15.630 0.981 1.00 98.81 342 LEU A O 1
ATOM 2509 N N . GLU A 1 343 ? -1.385 -16.805 0.793 1.00 98.50 343 GLU A N 1
ATOM 2510 C CA . GLU A 1 343 ? -1.033 -16.735 2.208 1.00 98.50 343 GLU A CA 1
ATOM 2511 C C . GLU A 1 343 ? 0.368 -16.167 2.393 1.00 98.50 343 GLU A C 1
ATOM 2513 O O . GLU A 1 343 ? 1.280 -16.456 1.615 1.00 98.50 343 GLU A O 1
ATOM 2518 N N . ALA A 1 344 ? 0.545 -15.374 3.446 1.00 98.12 344 ALA A N 1
ATOM 2519 C CA . ALA A 1 344 ? 1.855 -14.930 3.889 1.00 98.12 344 ALA A CA 1
ATOM 2520 C C . ALA A 1 344 ? 1.897 -14.839 5.418 1.00 98.12 344 ALA A C 1
ATOM 2522 O O . ALA A 1 344 ? 0.932 -14.431 6.064 1.00 98.12 344 ALA A O 1
ATOM 2523 N N . VAL A 1 345 ? 3.030 -15.224 6.006 1.00 98.06 345 VAL A N 1
ATOM 2524 C CA . VAL A 1 345 ? 3.212 -15.257 7.463 1.00 98.06 345 VAL A CA 1
ATOM 2525 C C . VAL A 1 345 ? 4.384 -14.381 7.843 1.00 98.06 345 VAL A C 1
ATOM 2527 O O . VAL A 1 345 ? 5.530 -14.692 7.523 1.00 98.06 345 VAL A O 1
ATOM 2530 N N . ASN A 1 346 ? 4.101 -13.291 8.540 1.00 96.50 346 ASN A N 1
ATOM 2531 C CA . ASN A 1 346 ? 5.107 -12.381 9.047 1.00 96.50 346 ASN A CA 1
ATOM 2532 C C . ASN A 1 346 ? 5.476 -12.772 10.484 1.00 96.50 346 ASN A C 1
ATOM 2534 O O . ASN A 1 346 ? 4.808 -12.375 11.438 1.00 96.50 346 ASN A O 1
ATOM 2538 N N . GLU A 1 347 ? 6.489 -13.626 10.625 1.00 97.06 347 GLU A N 1
ATOM 2539 C CA . GLU A 1 347 ? 6.958 -14.135 11.917 1.00 97.06 347 GLU A CA 1
ATOM 2540 C C . GLU A 1 347 ? 7.648 -13.027 12.718 1.00 97.06 347 GLU A C 1
ATOM 2542 O O . GLU A 1 347 ? 8.692 -12.511 12.311 1.00 97.06 347 GLU A O 1
ATOM 2547 N N . VAL A 1 348 ? 7.131 -12.709 13.905 1.00 96.25 348 VAL A N 1
ATOM 2548 C CA . VAL A 1 348 ? 7.721 -11.662 14.755 1.00 96.25 348 VAL A CA 1
ATOM 2549 C C . VAL A 1 348 ? 9.113 -12.066 15.239 1.00 96.25 348 VAL A C 1
ATOM 2551 O O . VAL A 1 348 ? 9.986 -11.219 15.413 1.00 96.25 348 VAL A O 1
ATOM 2554 N N . GLY A 1 349 ? 9.364 -13.370 15.388 1.00 93.31 349 GLY A N 1
ATOM 2555 C CA . GLY A 1 349 ? 10.681 -13.897 15.750 1.00 93.31 349 GLY A CA 1
ATOM 2556 C C . GLY A 1 349 ? 11.781 -13.617 14.718 1.00 93.31 349 GLY A C 1
ATOM 2557 O O . GLY A 1 349 ? 12.952 -13.648 15.086 1.00 93.31 349 GLY A O 1
ATOM 2558 N N . ALA A 1 350 ? 11.427 -13.327 13.459 1.00 93.50 350 ALA A N 1
ATOM 2559 C CA . ALA A 1 350 ? 12.372 -12.937 12.409 1.00 93.50 350 ALA A CA 1
ATOM 2560 C C . ALA A 1 350 ? 12.579 -11.412 12.324 1.00 93.50 350 ALA A C 1
ATOM 2562 O O . ALA A 1 350 ? 13.442 -10.942 11.579 1.00 93.50 350 ALA A O 1
ATOM 2563 N N . TYR A 1 351 ? 11.801 -10.636 13.081 1.00 96.44 351 TYR A N 1
ATOM 2564 C CA . TYR A 1 351 ? 11.884 -9.186 13.100 1.00 96.44 351 TYR A CA 1
ATOM 2565 C C . TYR A 1 351 ? 13.001 -8.742 14.048 1.00 96.44 351 TYR A C 1
ATOM 2567 O O . TYR A 1 351 ? 12.889 -8.797 15.276 1.00 96.44 351 TYR A O 1
ATOM 2575 N N . HIS A 1 352 ? 14.111 -8.296 13.463 1.00 95.50 352 HIS A N 1
ATOM 2576 C CA . HIS A 1 352 ? 15.268 -7.803 14.197 1.00 95.50 352 HIS A CA 1
ATOM 2577 C C . HIS A 1 352 ? 15.642 -6.398 13.740 1.00 95.50 352 HIS A C 1
ATOM 2579 O O . HIS A 1 352 ? 16.231 -6.215 12.678 1.00 95.50 352 HIS A O 1
ATOM 2585 N N . VAL A 1 353 ? 15.364 -5.415 14.593 1.00 95.56 353 VAL A N 1
ATOM 2586 C CA . VAL A 1 353 ? 15.762 -4.022 14.391 1.00 95.56 353 VAL A CA 1
ATOM 2587 C C . VAL A 1 353 ? 16.412 -3.483 15.663 1.00 95.56 353 VAL A C 1
ATOM 2589 O O . VAL A 1 353 ? 16.042 -3.818 16.791 1.00 95.56 353 VAL A O 1
ATOM 2592 N N . LYS A 1 354 ? 17.488 -2.713 15.487 1.00 96.19 354 LYS A N 1
ATOM 2593 C CA . LYS A 1 354 ? 18.333 -2.252 16.590 1.00 96.19 354 LYS A CA 1
ATOM 2594 C C . LYS A 1 354 ? 17.543 -1.321 17.510 1.00 96.19 354 LYS A C 1
ATOM 2596 O O . LYS A 1 354 ? 17.041 -0.307 17.058 1.00 96.19 354 LYS A O 1
ATOM 2601 N N . GLY A 1 355 ? 17.560 -1.609 18.811 1.00 96.62 355 GLY A N 1
ATOM 2602 C CA . GLY A 1 355 ? 16.906 -0.766 19.818 1.00 96.62 355 GLY A CA 1
ATOM 2603 C C . GLY A 1 355 ? 15.442 -1.117 20.076 1.00 96.62 355 GLY A C 1
ATOM 2604 O O . GLY A 1 355 ? 14.812 -0.438 20.880 1.00 96.62 355 GLY A O 1
ATOM 2605 N N . HIS A 1 356 ? 14.936 -2.186 19.457 1.00 97.81 356 HIS A N 1
ATOM 2606 C CA . HIS A 1 356 ? 13.568 -2.645 19.649 1.00 97.81 356 HIS A CA 1
ATOM 2607 C C . HIS A 1 356 ? 13.484 -4.085 20.143 1.00 97.81 356 HIS A C 1
ATOM 2609 O O . HIS A 1 356 ? 14.391 -4.905 19.956 1.00 97.81 356 HIS A O 1
ATOM 2615 N N . HIS A 1 357 ? 12.328 -4.394 20.717 1.00 97.44 357 HIS A N 1
ATOM 2616 C CA . HIS A 1 357 ? 11.883 -5.725 21.093 1.00 97.44 357 HIS A CA 1
ATOM 2617 C C . HIS A 1 357 ? 10.535 -6.019 20.414 1.00 97.44 357 HIS A C 1
ATOM 2619 O O . HIS A 1 357 ? 9.503 -5.964 21.087 1.00 97.44 357 HIS A O 1
ATOM 2625 N N . PRO A 1 358 ? 10.512 -6.344 19.102 1.00 97.38 358 PRO A N 1
ATOM 2626 C CA . PRO A 1 358 ? 9.273 -6.381 18.319 1.00 97.38 358 PRO A CA 1
ATOM 2627 C C . PRO A 1 358 ? 8.179 -7.278 18.900 1.00 97.38 358 PRO A C 1
ATOM 2629 O O . PRO A 1 358 ? 7.026 -6.864 18.965 1.00 97.38 358 PRO A O 1
ATOM 2632 N N . ALA A 1 359 ? 8.540 -8.461 19.414 1.00 97.19 359 ALA A N 1
ATOM 2633 C CA . ALA A 1 359 ? 7.597 -9.345 20.102 1.00 97.19 359 ALA A CA 1
ATOM 2634 C C . ALA A 1 359 ? 6.884 -8.635 21.255 1.00 97.19 359 ALA A C 1
ATOM 2636 O O . ALA A 1 359 ? 5.660 -8.649 21.315 1.00 97.19 359 ALA A O 1
ATOM 2637 N N . GLN A 1 360 ? 7.621 -7.954 22.130 1.00 97.94 360 GLN A N 1
ATOM 2638 C CA . GLN A 1 360 ? 7.044 -7.256 23.276 1.00 97.94 360 GLN A CA 1
ATOM 2639 C C . GLN A 1 360 ? 6.269 -5.998 22.866 1.00 97.94 360 GLN A C 1
ATOM 2641 O O . GLN A 1 360 ? 5.176 -5.752 23.382 1.00 97.94 360 GLN A O 1
ATOM 2646 N N . GLU A 1 361 ? 6.826 -5.196 21.959 1.00 98.38 361 GLU A N 1
ATOM 2647 C CA . GLU A 1 361 ? 6.249 -3.924 21.511 1.00 98.38 361 GLU A CA 1
ATOM 2648 C C . GLU A 1 361 ? 4.916 -4.143 20.783 1.00 98.38 361 GLU A C 1
ATOM 2650 O O . GLU A 1 361 ? 3.897 -3.578 21.186 1.00 98.38 361 GLU A O 1
ATOM 2655 N N . LEU A 1 362 ? 4.888 -5.037 19.788 1.00 98.50 362 LEU A N 1
ATOM 2656 C CA . LEU A 1 362 ? 3.678 -5.353 19.022 1.00 98.50 362 LEU A CA 1
ATOM 2657 C C . LEU A 1 362 ? 2.631 -6.077 19.880 1.00 98.50 362 LEU A C 1
ATOM 2659 O O . LEU A 1 362 ? 1.441 -5.782 19.776 1.00 98.50 362 LEU A O 1
ATOM 2663 N N . THR A 1 363 ? 3.057 -6.973 20.782 1.00 98.69 363 THR A N 1
ATOM 2664 C CA . THR A 1 363 ? 2.148 -7.602 21.760 1.00 98.69 363 THR A CA 1
ATOM 2665 C C . THR A 1 363 ? 1.467 -6.548 22.619 1.00 98.69 363 THR A C 1
ATOM 2667 O O . THR A 1 363 ? 0.247 -6.574 22.771 1.00 98.69 363 THR A O 1
ATOM 2670 N N . SER A 1 364 ? 2.243 -5.607 23.161 1.00 98.38 364 SER A N 1
ATOM 2671 C CA . SER A 1 364 ? 1.722 -4.557 24.038 1.00 98.38 364 SER A CA 1
ATOM 2672 C C . SER A 1 364 ? 0.741 -3.646 23.296 1.00 98.38 364 SER A C 1
ATOM 2674 O O . SER A 1 364 ? -0.320 -3.335 23.836 1.00 98.38 364 SER A O 1
ATOM 2676 N N . ALA A 1 365 ? 1.049 -3.269 22.049 1.00 98.50 365 ALA A N 1
ATOM 2677 C CA . ALA A 1 365 ? 0.168 -2.451 21.217 1.00 98.50 365 ALA A CA 1
ATOM 2678 C C . ALA A 1 365 ? -1.167 -3.162 20.922 1.00 98.50 365 ALA A C 1
ATOM 2680 O O . ALA A 1 365 ? -2.239 -2.623 21.204 1.00 98.50 365 ALA A O 1
ATOM 2681 N N . LEU A 1 366 ? -1.121 -4.416 20.457 1.00 98.75 366 LEU A N 1
ATOM 2682 C CA . LEU A 1 366 ? -2.324 -5.201 20.155 1.00 98.75 366 LEU A CA 1
ATOM 2683 C C . LEU A 1 366 ? -3.160 -5.537 21.403 1.00 98.75 366 LEU A C 1
ATOM 2685 O O . LEU A 1 366 ? -4.383 -5.650 21.298 1.00 98.75 366 LEU A O 1
ATOM 2689 N N . GLN A 1 367 ? -2.527 -5.705 22.571 1.00 98.38 367 GLN A N 1
ATOM 2690 C CA . GLN A 1 367 ? -3.215 -5.908 23.855 1.00 98.38 367 GLN A CA 1
ATOM 2691 C C . GLN A 1 367 ? -3.891 -4.637 24.362 1.00 98.38 367 GLN A C 1
ATOM 2693 O O . GLN A 1 367 ? -5.010 -4.707 24.870 1.00 98.38 367 GLN A O 1
ATOM 2698 N N . ALA A 1 368 ? -3.230 -3.483 24.229 1.00 98.31 368 ALA A N 1
ATOM 2699 C CA . ALA A 1 368 ? -3.821 -2.191 24.566 1.00 98.31 368 ALA A CA 1
ATOM 2700 C C . ALA A 1 368 ? -5.012 -1.859 23.652 1.00 98.31 368 ALA A C 1
ATOM 2702 O O . ALA A 1 368 ? -5.960 -1.204 24.086 1.00 98.31 368 ALA A O 1
ATOM 2703 N N . GLY A 1 369 ? -4.978 -2.375 22.422 1.00 98.56 369 GLY A N 1
ATOM 2704 C CA . GLY A 1 369 ? -5.969 -2.145 21.388 1.00 98.56 369 GLY A CA 1
ATOM 2705 C C . GLY A 1 369 ? -5.558 -0.975 20.505 1.00 98.56 369 GLY A C 1
ATOM 2706 O O . GLY A 1 369 ? -5.240 0.108 20.997 1.00 98.56 369 GLY A O 1
ATOM 2707 N N . MET A 1 370 ? -5.586 -1.207 19.199 1.00 98.81 370 MET A N 1
ATOM 2708 C CA . MET A 1 370 ? -5.182 -0.240 18.180 1.00 98.81 370 MET A CA 1
ATOM 2709 C C . MET A 1 370 ? -6.408 0.190 17.378 1.00 98.81 370 MET A C 1
ATOM 2711 O O . MET A 1 370 ? -7.345 -0.593 17.215 1.00 98.81 370 MET A O 1
ATOM 2715 N N . THR A 1 371 ? -6.408 1.423 16.884 1.00 98.88 371 THR A N 1
ATOM 2716 C CA . THR A 1 371 ? -7.499 1.969 16.072 1.00 98.88 371 THR A CA 1
ATOM 2717 C C . THR A 1 371 ? -7.359 1.519 14.629 1.00 98.88 371 THR A C 1
ATOM 2719 O O . THR A 1 371 ? -6.343 1.848 14.017 1.00 98.88 371 THR A O 1
ATOM 2722 N N . PRO A 1 372 ? -8.368 0.839 14.052 1.00 98.81 372 PRO A N 1
ATOM 2723 C CA . PRO A 1 372 ? -8.429 0.652 12.614 1.00 98.81 372 PRO A CA 1
ATOM 2724 C C . PRO A 1 372 ? -8.614 1.979 11.880 1.00 98.81 372 PRO A C 1
ATOM 2726 O O . PRO A 1 372 ? -9.452 2.810 12.251 1.00 98.81 372 PRO A O 1
ATOM 2729 N N . VAL A 1 373 ? -7.845 2.150 10.814 1.00 98.88 373 VAL A N 1
ATOM 2730 C CA . VAL A 1 373 ? -7.865 3.312 9.934 1.00 98.88 373 VAL A CA 1
ATOM 2731 C C . VAL A 1 373 ? -8.008 2.825 8.504 1.00 98.88 373 VAL A C 1
ATOM 2733 O O . VAL A 1 373 ? -7.376 1.849 8.107 1.00 98.88 373 VAL A O 1
ATOM 2736 N N . ILE A 1 374 ? -8.860 3.501 7.738 1.00 98.81 374 ILE A N 1
ATOM 2737 C CA . ILE A 1 374 ? -8.981 3.303 6.293 1.00 98.81 374 ILE A CA 1
ATOM 2738 C C . ILE A 1 374 ? -8.583 4.607 5.619 1.00 98.81 374 ILE A C 1
ATOM 2740 O O . ILE A 1 374 ? -9.088 5.674 5.990 1.00 98.81 374 ILE A O 1
ATOM 2744 N N . SER A 1 375 ? -7.702 4.529 4.627 1.00 98.44 375 SER A N 1
ATOM 2745 C CA . SER A 1 375 ? -7.303 5.684 3.831 1.00 98.44 375 SER A CA 1
ATOM 2746 C C . SER A 1 375 ? -7.133 5.333 2.356 1.00 98.44 375 SER A C 1
ATOM 2748 O O . SER A 1 375 ? -6.966 4.174 1.983 1.00 98.44 375 SER A O 1
ATOM 2750 N N . TYR A 1 376 ? -7.212 6.347 1.499 1.00 98.44 376 TYR A N 1
ATOM 2751 C CA . TYR A 1 376 ? -6.889 6.196 0.088 1.00 98.44 376 TYR A CA 1
ATOM 2752 C C . TYR A 1 376 ? -6.126 7.412 -0.413 1.00 98.44 376 TYR A C 1
ATOM 2754 O O . TYR A 1 376 ? -6.602 8.548 -0.331 1.00 98.44 376 TYR A O 1
ATOM 2762 N N . TRP A 1 377 ? -4.923 7.180 -0.922 1.00 97.88 377 TRP A N 1
ATOM 2763 C CA . TRP A 1 377 ? -4.008 8.242 -1.314 1.00 97.88 377 TRP A CA 1
ATOM 2764 C C . TRP A 1 377 ? -3.193 7.854 -2.545 1.00 97.88 377 TRP A C 1
ATOM 2766 O O . TRP A 1 377 ? -3.262 6.732 -3.052 1.00 97.88 377 TRP A O 1
ATOM 2776 N N . LYS A 1 378 ? -2.464 8.836 -3.074 1.00 97.44 378 LYS A N 1
ATOM 2777 C CA . LYS A 1 378 ? -1.677 8.689 -4.293 1.00 97.44 378 LYS A CA 1
ATOM 2778 C C . LYS A 1 378 ? -0.380 9.468 -4.241 1.00 97.44 378 LYS A C 1
ATOM 2780 O O . LYS A 1 378 ? -0.313 10.517 -3.598 1.00 97.44 378 LYS A O 1
ATOM 2785 N N . SER A 1 379 ? 0.613 8.992 -4.978 1.00 96.88 379 SER A N 1
ATOM 2786 C CA . SER A 1 379 ? 1.918 9.630 -5.100 1.00 96.88 379 SER A CA 1
ATOM 2787 C C . SER A 1 379 ? 2.555 9.331 -6.455 1.00 96.88 379 SER A C 1
ATOM 2789 O O . SER A 1 379 ? 2.210 8.353 -7.109 1.00 96.88 379 SER A O 1
ATOM 2791 N N . ALA A 1 380 ? 3.488 10.190 -6.869 1.00 96.81 380 ALA A N 1
ATOM 2792 C CA . ALA A 1 380 ? 4.433 9.887 -7.947 1.00 96.81 380 ALA A CA 1
ATOM 2793 C C . ALA A 1 380 ? 5.691 9.151 -7.432 1.00 96.81 380 ALA A C 1
ATOM 2795 O O . ALA A 1 380 ? 6.597 8.875 -8.210 1.00 96.81 380 ALA A O 1
ATOM 2796 N N . ASP A 1 381 ? 5.730 8.890 -6.122 1.00 96.00 381 ASP A N 1
ATOM 2797 C CA . ASP A 1 381 ? 6.797 8.212 -5.391 1.00 96.00 381 ASP A CA 1
ATOM 2798 C C . ASP A 1 381 ? 6.206 7.025 -4.594 1.00 96.00 381 ASP A C 1
ATOM 2800 O O . ASP A 1 381 ? 6.399 6.926 -3.386 1.00 96.00 381 ASP A O 1
ATOM 2804 N N . MET A 1 382 ? 5.403 6.174 -5.238 1.00 97.19 382 MET A N 1
ATOM 2805 C CA . MET A 1 382 ? 4.797 4.951 -4.684 1.00 97.19 382 MET A CA 1
ATOM 2806 C C . MET A 1 382 ? 5.525 3.669 -5.114 1.00 97.19 382 MET A C 1
ATOM 2808 O O . MET A 1 382 ? 5.204 2.589 -4.622 1.00 97.19 382 MET A O 1
ATOM 2812 N N . LEU A 1 383 ? 6.549 3.764 -5.967 1.00 96.62 383 LEU A N 1
ATOM 2813 C CA . LEU A 1 383 ? 7.315 2.585 -6.384 1.00 96.62 383 LEU A CA 1
ATOM 2814 C C . LEU A 1 383 ? 7.883 1.776 -5.201 1.00 96.62 383 LEU A C 1
ATOM 2816 O O . LEU A 1 383 ? 8.064 0.572 -5.375 1.00 96.62 383 LEU A O 1
ATOM 2820 N N . TRP A 1 384 ? 8.086 2.385 -4.017 1.00 96.00 384 TRP A N 1
ATOM 2821 C CA . TRP A 1 384 ? 8.407 1.686 -2.752 1.00 96.00 384 TRP A CA 1
ATOM 2822 C C . TRP A 1 384 ? 7.468 0.512 -2.482 1.00 96.00 384 TRP A C 1
ATOM 2824 O O . TRP A 1 384 ? 7.934 -0.529 -2.030 1.00 96.00 384 TRP A O 1
ATOM 2834 N N . MET A 1 385 ? 6.195 0.633 -2.861 1.00 97.12 385 MET A N 1
ATOM 2835 C CA . MET A 1 385 ? 5.161 -0.380 -2.693 1.00 97.12 385 MET A CA 1
ATOM 2836 C C . MET A 1 385 ? 4.988 -1.272 -3.930 1.00 97.12 385 MET A C 1
ATOM 2838 O O . MET A 1 385 ? 4.791 -2.479 -3.796 1.00 97.12 385 MET A O 1
ATOM 2842 N N . ASP A 1 386 ? 5.030 -0.717 -5.144 1.00 97.50 386 ASP A N 1
ATOM 2843 C CA . ASP A 1 386 ? 4.571 -1.415 -6.357 1.00 97.50 386 ASP A CA 1
ATOM 2844 C C . ASP A 1 386 ? 5.604 -1.516 -7.492 1.00 97.50 386 ASP A C 1
ATOM 2846 O O . ASP A 1 386 ? 5.314 -2.068 -8.553 1.00 97.50 386 ASP A O 1
ATOM 2850 N N . GLY A 1 387 ? 6.835 -1.052 -7.290 1.00 96.19 387 GLY A N 1
ATOM 2851 C CA . GLY A 1 387 ? 7.818 -0.970 -8.363 1.00 96.19 387 GLY A CA 1
ATOM 2852 C C . GLY A 1 387 ? 8.437 -2.309 -8.784 1.00 96.19 387 GLY A C 1
ATOM 2853 O O . GLY A 1 387 ? 8.223 -3.363 -8.189 1.00 96.19 387 GLY A O 1
ATOM 2854 N N . LEU A 1 388 ? 9.252 -2.268 -9.843 1.00 94.50 388 LEU A N 1
ATOM 2855 C CA . LEU A 1 388 ? 9.839 -3.465 -10.465 1.00 94.50 388 LEU A CA 1
ATOM 2856 C C . LEU A 1 388 ? 10.791 -4.268 -9.561 1.00 94.50 388 LEU A C 1
ATOM 2858 O O . LEU A 1 388 ? 10.879 -5.485 -9.726 1.00 94.50 388 LEU A O 1
ATOM 2862 N N . GLY A 1 389 ? 11.530 -3.611 -8.663 1.00 92.25 389 GLY A N 1
ATOM 2863 C CA . GLY A 1 389 ? 12.653 -4.212 -7.935 1.00 92.25 389 GLY A CA 1
ATOM 2864 C C . GLY A 1 389 ? 13.866 -4.476 -8.835 1.00 92.25 389 GLY A C 1
ATOM 2865 O O . GLY A 1 389 ? 13.755 -4.485 -10.063 1.00 92.25 389 GLY A O 1
ATOM 2866 N N . ALA A 1 390 ? 15.046 -4.713 -8.257 1.00 88.88 390 ALA A N 1
ATOM 2867 C CA . ALA A 1 390 ? 16.258 -4.982 -9.039 1.00 88.88 390 ALA A CA 1
ATOM 2868 C C . ALA A 1 390 ? 16.148 -6.291 -9.844 1.00 88.88 390 ALA A C 1
ATOM 2870 O O . ALA A 1 390 ? 16.780 -6.432 -10.900 1.00 88.88 390 ALA A O 1
ATOM 2871 N N . ASP A 1 391 ? 15.310 -7.213 -9.366 1.00 90.62 391 ASP A N 1
ATOM 2872 C CA . ASP A 1 391 ? 14.942 -8.464 -10.024 1.00 90.62 391 ASP A CA 1
ATOM 2873 C C . ASP A 1 391 ? 13.957 -8.294 -11.197 1.00 90.62 391 ASP A C 1
ATOM 2875 O O . ASP A 1 391 ? 13.742 -9.247 -11.944 1.00 90.62 391 ASP A O 1
ATOM 2879 N N . GLY A 1 392 ? 13.372 -7.105 -11.389 1.00 91.81 392 GLY A N 1
ATOM 2880 C CA . GLY A 1 392 ? 12.398 -6.823 -12.445 1.00 91.81 392 GLY A CA 1
ATOM 2881 C C . GLY A 1 392 ? 11.068 -7.575 -12.304 1.00 91.81 392 GLY A C 1
ATOM 2882 O O . GLY A 1 392 ? 10.272 -7.596 -13.249 1.00 91.81 392 GLY A O 1
ATOM 2883 N N . ARG A 1 393 ? 10.814 -8.236 -11.170 1.00 92.94 393 ARG A N 1
ATOM 2884 C CA . ARG A 1 393 ? 9.648 -9.115 -10.986 1.00 92.94 393 ARG A CA 1
ATOM 2885 C C . ARG A 1 393 ? 8.431 -8.386 -10.427 1.00 92.94 393 ARG A C 1
ATOM 2887 O O . ARG A 1 393 ? 7.320 -8.821 -10.710 1.00 92.94 393 ARG A O 1
ATOM 2894 N N . GLY A 1 394 ? 8.617 -7.249 -9.765 1.00 94.69 394 GLY A N 1
ATOM 2895 C CA . GLY A 1 394 ? 7.520 -6.393 -9.321 1.00 94.69 394 GLY A CA 1
ATOM 2896 C C . GLY A 1 394 ? 6.759 -5.752 -10.492 1.00 94.69 394 GLY A C 1
ATOM 2897 O O . GLY A 1 394 ? 7.214 -5.834 -11.641 1.00 94.69 394 GLY A O 1
ATOM 2898 N N . PRO A 1 395 ? 5.568 -5.191 -10.258 1.00 95.12 395 PRO A N 1
ATOM 2899 C CA . PRO A 1 395 ? 4.619 -4.931 -11.336 1.00 95.12 395 PRO A CA 1
ATOM 2900 C C . PRO A 1 395 ? 4.782 -3.583 -12.054 1.00 95.12 395 PRO A C 1
ATOM 2902 O O . PRO A 1 395 ? 4.619 -3.552 -13.277 1.00 95.12 395 PRO A O 1
ATOM 2905 N N . CYS A 1 396 ? 5.084 -2.492 -11.346 1.00 96.69 396 CYS A N 1
ATOM 2906 C CA . CYS A 1 396 ? 4.985 -1.130 -11.878 1.00 96.69 396 CYS A CA 1
ATOM 2907 C C . CYS A 1 396 ? 6.336 -0.570 -12.331 1.00 96.69 396 CYS A C 1
ATOM 2909 O O . CYS A 1 396 ? 7.331 -0.627 -11.609 1.00 96.69 396 CYS A O 1
ATOM 2911 N N . VAL A 1 397 ? 6.379 -0.023 -13.551 1.00 95.31 397 VAL A N 1
ATOM 2912 C CA . VAL A 1 397 ? 7.576 0.642 -14.102 1.00 95.31 397 VAL A CA 1
ATOM 2913 C C . VAL A 1 397 ? 7.678 2.111 -13.695 1.00 95.31 397 VAL A C 1
ATOM 2915 O O . VAL A 1 397 ? 8.782 2.626 -13.532 1.00 95.31 397 VAL A O 1
ATOM 2918 N N . GLU A 1 398 ? 6.536 2.779 -13.565 1.00 95.25 398 GLU A N 1
ATOM 2919 C CA . GLU A 1 398 ? 6.412 4.184 -13.189 1.00 95.25 398 GLU A CA 1
ATOM 2920 C C . GLU A 1 398 ? 5.066 4.409 -12.491 1.00 95.25 398 GLU A C 1
ATOM 2922 O O . GLU A 1 398 ? 4.101 3.685 -12.751 1.00 95.25 398 GLU A O 1
ATOM 2927 N N . ASP A 1 399 ? 5.015 5.405 -11.610 1.00 96.94 399 ASP A N 1
ATOM 2928 C CA . ASP A 1 399 ? 3.783 5.818 -10.944 1.00 96.94 399 ASP A CA 1
ATOM 2929 C C . ASP A 1 399 ? 2.971 6.764 -11.825 1.00 96.94 399 ASP A C 1
ATOM 2931 O O . ASP A 1 399 ? 3.509 7.678 -12.459 1.00 96.94 399 ASP A O 1
ATOM 2935 N N . ALA A 1 400 ? 1.652 6.588 -11.813 1.00 95.88 400 ALA A N 1
ATOM 2936 C CA . ALA A 1 400 ? 0.715 7.418 -12.554 1.00 95.88 400 ALA A CA 1
ATOM 2937 C C . ALA A 1 400 ? -0.454 7.846 -11.647 1.00 95.88 400 ALA A C 1
ATOM 2939 O O . ALA A 1 400 ? -1.591 7.411 -11.845 1.00 95.88 400 ALA A O 1
ATOM 2940 N N . PRO A 1 401 ? -0.215 8.734 -10.659 1.00 96.00 401 PRO A N 1
ATOM 2941 C CA . PRO A 1 401 ? -1.234 9.149 -9.689 1.00 96.00 401 PRO A CA 1
ATOM 2942 C C . PRO A 1 401 ? -2.478 9.789 -10.336 1.00 96.00 401 PRO A C 1
ATOM 2944 O O . PRO A 1 401 ? -3.564 9.817 -9.756 1.00 96.00 401 PRO A O 1
ATOM 2947 N N . ASP A 1 402 ? -2.372 10.306 -11.556 1.00 95.38 402 ASP A N 1
ATOM 2948 C CA . ASP A 1 402 ? -3.525 10.849 -12.282 1.00 95.38 402 ASP A CA 1
ATOM 2949 C C . ASP A 1 402 ? -4.541 9.776 -12.709 1.00 95.38 402 ASP A C 1
ATOM 2951 O O . ASP A 1 402 ? -5.666 10.116 -13.068 1.00 95.38 402 ASP A O 1
ATOM 2955 N N . TRP A 1 403 ? -4.178 8.492 -12.636 1.00 94.06 403 TRP A N 1
ATOM 2956 C CA . TRP A 1 403 ? -5.072 7.366 -12.916 1.00 94.06 403 TRP A CA 1
ATOM 2957 C C . TRP A 1 403 ? -5.720 6.762 -11.670 1.00 94.06 403 TRP A C 1
ATOM 2959 O O . TRP A 1 403 ? -6.498 5.822 -11.801 1.00 94.06 403 TRP A O 1
ATOM 2969 N N . CYS A 1 404 ? -5.436 7.290 -10.478 1.00 94.38 404 CYS A N 1
ATOM 2970 C CA . CYS A 1 404 ? -6.137 6.880 -9.266 1.00 94.38 404 CYS A CA 1
ATOM 2971 C C . CYS A 1 404 ? -7.583 7.407 -9.295 1.00 94.38 404 CYS A C 1
ATOM 2973 O O . CYS A 1 404 ? -7.741 8.633 -9.378 1.00 94.38 404 CYS A O 1
ATOM 2975 N N . PRO A 1 405 ? -8.603 6.522 -9.255 1.00 88.19 405 PRO A N 1
ATOM 2976 C CA . PRO A 1 405 ? -10.014 6.906 -9.349 1.00 88.19 405 PRO A CA 1
ATOM 2977 C C . PRO A 1 405 ? -10.520 7.778 -8.198 1.00 88.19 405 PRO A C 1
ATOM 2979 O O . PRO A 1 405 ? -9.891 7.773 -7.114 1.00 88.19 405 PRO A O 1
#

Foldseek 3Di:
DLWFDDKAAQKDQPADFPDKDAQQQAPRQLLLVLQADPQFFKKKAQQDPPDPPHHRMMGTGGDPVPNPDDGDMDGHHRMMMDGHDPPRHFFASDFADAQPDDPCVVPDQCVVQLPVVPCPLAEDDDDQQFQDWAAFPPPGIWTKGKQQALFQPHGAFGWHDPNNHDIRADASIKIWTFSHTDPDAADLNGGDQAQFAQHKDKHKDAQALAGFQKWWWKKWWLSNVQPDQFSSRYSDEDQVCRRPHHTWMWTQWTDHQFFTKTFGWFADPVPGIPSQGDIETAAFDDPHDGHPLDASLQGHCVHQFHHNSDMWMKMWHFYADPVRWTQWIKIWIGDPPHPDIRIDTGGQVPDDDPPDDSRVRVRVSSRSGTIIMTHMYGDQPRNRTANLHNSRRGHHSTGDRVSGD

Sequence (405 aa):
MEACGTIDDGYDYNLTAFKTLRNVGSATMCCAACAAYEGCGAWTWGAAPHVDWVTHVCWLKELPLGPFGPVPKVRKAGVMSGYPAPGVKKAGAQPPPPSVSGKLDGVVSKEDDLAMYGTAAGFSPRSAKCPGSIFIEGHGPVALINAGADTPGKPGGRVEALMGDAVVPHITGRTYFGTSCQEGPYDQTSYLPLQLLGKRISWTTDVSGTGCGCNAAMYLVSMPQNQQKGTCNDYYCDAMHVCGVECAEIDLQEANQYSWMSTMHTHNPAAGADGLGVARGFGGSLGEPERRDWTAEEYGPGARCVDTTRPFQVSVSFPIGADGQLASMNLQLSQAGQPCDLEAVNEVGAYHVKGHHPAQELTSALQAGMTPVISYWKSADMLWMDGLGADGRGPCVEDAPDWCP

InterPro domains:
  IPR001722 Glycoside hydrolase, family 7 [PR00734] (191-211)
  IPR001722 Glycoside hydrolase, family 7 [PR00734] (211-229)
  IPR001722 Glycoside hydrolase, family 7 [PR00734] (305-318)
  IPR001722 Glycoside hydrolase, family 7 [PTHR33753] (187-229)
  IPR003609 PAN/Apple domain [PF14295] (10-61)
  IPR013320 Concanavalin A-like lectin/glucanase domain superfamily [SSF49899] (187-398)
  IPR037019 Glycoside hydrolase family 7, catalytic domain superfamily [G3DSA:2.70.100.10] (168-402)

Organism: NCBI:txid1333877